Protein AF-A0A9P8VGJ4-F1 (afdb_monomer_lite)

Radius of gyration: 30.74 Å; chains: 1; bounding box: 70×86×89 Å

Organism: NCBI:txid936078

Secondary structure (DSSP, 8-state):
-B---B-S---GGGGTTT-TT-EEEEEETTEEEEEES---TTT-GGGS-TT--SSTT-BBSSB---TTEEEEEEEEEEETTEEEEEEEEEE-SSS--BPPPTTTHHHHHH-TTHHHHEEEEEESS-EEEEEEEE-SS-EEEEEEEE-SEEEEEE-EEEEEETT--------------------------------GGGTTSSTTHHHHHHHHHHHHHHHHHHHHT---------------------------PPPPPPP------SS-SSSS----THHHHTT------------S-TT-----HHHHHHHHHHHHHHHHHHHHHHHHHHHHSB----SEEEEETTEEEEE-PPP-TTS-TT----BSPPTTS-S-HHHHHHHHHTT-HHHHHHHHHHHHHHHHTTSSEEEEEEEEE-SS-SSEEEETTB-THHHHTTS--EEEEEEEETTTTEEEEE-TTGGGGT---SEEEHHHHHHHHT-EEEEEEE--S-S-HHHHHHHHT-S-HHHHHHHHT-HHHHHHHHHHHHHHHHHHHHHHH-TT-SGGGG-S-HHHHHHHHHHHHHHHHHHHHT------S--

pLDDT: mean 74.5, std 22.09, range [25.28, 98.44]

Foldseek 3Di:
DAQEAAPDAAALVVPCQQPQQEWEWEQDPNDTAIAHRHDDCVVCVSSDPPSDDLAPQYAHVQHDYHPQWDFLDWDWDQDPNFTKIKTWTDGDDHFNWHFQDLPCPVVCVVVVCSRRQRIKDWDPAKAWGFYFYDDDPDTDTDTDIDHGGMHGHHIHMHMDGPPPPPDDDDDDDDDDDDDDDDDDDDDDDDDDDDDPVVVPPPPPVPVVVVVVVVVVVVVVVVVVVPDDDDDDDDDDDDDDDDDDDDDDDDDDDDDDDDDDDDDDDPPPDPAPDPPPVVVPLSSPDDPPRDDDDDDDDPDDDDPDPVVVSLLVLLVVLLLLLLLLLLLLLLQFWPQAAFDEWDQDPLAIETEHPDDDVVQDPRRDPTGGDDPPHDPGPLNSLLNSLALCQLVSCLLCVLLSCQQCPPVQKFKKKWFWDQQAFSGQYDYPPHRCVVVCVVDSRHIWMKIARPPPRFIKTAGSSSSNRPPPPRMDGPVCSCVVRVIDTDDIGRDPDPSCCVLVCLLVVVPDVVSVCSQVVDVVSVVVSVVSSVLSVLSSVCSVPDPPSHNCLSDDPPVVNVVSSVVVSVSSSVSSNPDDPPPPPDD

Structure (mmCIF, N/CA/C/O backbone):
data_AF-A0A9P8VGJ4-F1
#
_entry.id   AF-A0A9P8VGJ4-F1
#
loop_
_atom_site.group_PDB
_atom_site.id
_atom_site.type_symbol
_atom_site.label_atom_id
_atom_site.label_alt_id
_atom_site.label_comp_id
_atom_site.label_asym_id
_atom_site.label_entity_id
_atom_site.label_seq_id
_atom_site.pdbx_PDB_ins_code
_atom_site.Cartn_x
_atom_site.Cartn_y
_atom_site.Cartn_z
_atom_site.occupancy
_atom_site.B_iso_or_equiv
_atom_site.auth_seq_id
_atom_site.auth_comp_id
_atom_site.auth_asym_id
_atom_site.auth_atom_id
_atom_site.pdbx_PDB_model_num
ATOM 1 N N . MET A 1 1 ? -6.301 8.580 18.035 1.00 77.12 1 MET A N 1
ATOM 2 C CA . MET A 1 1 ? -4.851 8.852 17.951 1.00 77.12 1 MET A CA 1
ATOM 3 C C . MET A 1 1 ? -4.559 10.246 18.474 1.00 77.12 1 MET A C 1
ATOM 5 O O . MET A 1 1 ? -5.288 11.165 18.109 1.00 77.12 1 MET A O 1
ATOM 9 N N . SER A 1 2 ? -3.507 10.415 19.277 1.00 88.38 2 SER A N 1
ATOM 10 C CA . SER A 1 2 ? -3.026 11.753 19.648 1.00 88.38 2 SER A CA 1
ATOM 11 C C . SER A 1 2 ? -2.355 12.438 18.450 1.00 88.38 2 SER A C 1
ATOM 13 O O . SER A 1 2 ? -1.541 11.825 17.761 1.00 88.38 2 SER A O 1
ATOM 15 N N . LEU A 1 3 ? -2.702 13.701 18.201 1.00 89.38 3 LEU A N 1
ATOM 16 C CA . LEU A 1 3 ? -2.140 14.562 17.151 1.00 89.38 3 LEU A CA 1
ATOM 17 C C . LEU A 1 3 ? -1.051 15.509 17.682 1.00 89.38 3 LEU A C 1
ATOM 19 O O . LEU A 1 3 ? -0.547 16.354 16.944 1.00 89.38 3 LEU A O 1
ATOM 23 N N . GLY A 1 4 ? -0.690 15.370 18.960 1.00 92.19 4 GLY A N 1
ATOM 24 C CA . GLY A 1 4 ? 0.164 16.304 19.687 1.00 92.19 4 GLY A CA 1
ATOM 25 C C . GLY A 1 4 ? -0.647 17.257 20.561 1.00 92.19 4 GLY A C 1
ATOM 26 O O . GLY A 1 4 ? -1.812 17.005 20.873 1.00 92.19 4 GLY A O 1
ATOM 27 N N . THR A 1 5 ? -0.018 18.351 20.979 1.00 92.94 5 THR A N 1
ATOM 28 C CA . THR A 1 5 ? -0.620 19.325 21.893 1.00 92.94 5 THR A CA 1
ATOM 29 C C . THR A 1 5 ? -1.324 20.450 21.133 1.00 92.94 5 THR A C 1
ATOM 31 O O . THR A 1 5 ? -0.900 20.853 20.050 1.00 92.94 5 THR A O 1
ATOM 34 N N . LEU A 1 6 ? -2.405 20.973 21.713 1.00 92.12 6 LEU A N 1
ATOM 35 C CA . LEU A 1 6 ? -3.107 22.171 21.241 1.00 92.12 6 LEU A CA 1
ATOM 36 C C . LEU A 1 6 ? -3.380 23.089 22.432 1.00 92.12 6 LEU A C 1
ATOM 38 O O . LEU A 1 6 ? -4.518 23.336 22.817 1.00 92.12 6 LEU A O 1
ATOM 42 N N . THR A 1 7 ? -2.306 23.521 23.083 1.00 86.19 7 THR A N 1
ATOM 43 C CA . THR A 1 7 ? -2.366 24.305 24.325 1.00 86.19 7 THR A CA 1
ATOM 44 C C . THR A 1 7 ? -2.587 25.796 24.091 1.00 86.19 7 THR A C 1
ATOM 46 O O . THR A 1 7 ? -2.884 26.524 25.032 1.00 86.19 7 THR A O 1
ATOM 49 N N . THR A 1 8 ? -2.468 26.263 22.847 1.00 84.31 8 THR A N 1
ATOM 50 C CA . THR A 1 8 ? -2.859 27.611 22.435 1.00 84.31 8 THR A CA 1
ATOM 51 C C . THR A 1 8 ? -4.118 27.536 21.584 1.00 84.31 8 THR A C 1
ATOM 53 O O . THR A 1 8 ? -4.255 26.654 20.733 1.00 84.31 8 THR A O 1
ATOM 56 N N . ALA A 1 9 ? -5.048 28.466 21.810 1.00 77.12 9 ALA A N 1
ATOM 57 C CA . ALA A 1 9 ? -6.259 28.560 21.011 1.00 77.12 9 ALA A CA 1
ATOM 58 C C . ALA A 1 9 ? -5.876 28.908 19.566 1.00 77.12 9 ALA A C 1
ATOM 60 O O . ALA A 1 9 ? -5.527 30.044 19.245 1.00 77.12 9 ALA A O 1
ATOM 61 N N . PHE A 1 10 ? -5.903 27.902 18.695 1.00 86.06 10 PHE A N 1
ATOM 62 C CA . PHE A 1 10 ? -5.804 28.101 17.257 1.00 86.06 10 PHE A CA 1
ATOM 63 C C . PHE A 1 10 ? -6.922 29.056 16.806 1.00 86.06 10 PHE A C 1
ATOM 65 O O . PHE A 1 10 ? -8.060 28.925 17.255 1.00 86.06 10 PHE A O 1
ATOM 72 N N . ALA A 1 11 ? -6.603 30.022 15.943 1.00 85.81 11 ALA A N 1
ATOM 73 C CA . ALA A 1 11 ? -7.531 31.065 15.509 1.00 85.81 11 ALA A CA 1
ATOM 74 C C . ALA A 1 11 ? -7.832 30.937 14.002 1.00 85.81 11 ALA A C 1
ATOM 76 O O . ALA A 1 11 ? -7.179 31.592 13.187 1.00 85.81 11 ALA A O 1
ATOM 77 N N . PRO A 1 12 ? -8.817 30.109 13.606 1.00 73.75 12 PRO A N 1
ATOM 78 C CA . PRO A 1 12 ? -9.177 29.898 12.197 1.00 73.75 12 PRO A CA 1
ATOM 79 C C . PRO A 1 12 ? -9.822 31.125 11.529 1.00 73.75 12 PRO A C 1
ATOM 81 O O . PRO A 1 12 ? -9.998 31.164 10.316 1.00 73.75 12 PRO A O 1
ATOM 84 N N . GLU A 1 13 ? -10.216 32.136 12.299 1.00 61.75 13 GLU A N 1
ATOM 85 C CA . GLU A 1 13 ? -10.909 33.319 11.774 1.00 61.75 13 GLU A CA 1
ATOM 86 C C . GLU A 1 13 ? -10.012 34.251 10.968 1.00 61.75 13 GLU A C 1
ATOM 88 O O . GLU A 1 13 ? -10.495 34.928 10.062 1.00 61.75 13 GLU A O 1
ATOM 93 N N . ALA A 1 14 ? -8.703 34.249 11.240 1.00 59.53 14 ALA A N 1
ATOM 94 C CA . ALA A 1 14 ? -7.743 35.072 10.509 1.00 59.53 14 ALA A CA 1
ATOM 95 C C . ALA A 1 14 ? -7.682 34.731 9.002 1.00 59.53 14 ALA A C 1
ATOM 97 O O . ALA A 1 14 ? -7.072 35.464 8.228 1.00 59.53 14 ALA A O 1
ATOM 98 N N . THR A 1 15 ? -8.309 33.627 8.579 1.00 61.34 15 THR A N 1
ATOM 99 C CA . THR A 1 15 ? -8.162 33.019 7.252 1.00 61.34 15 THR A CA 1
ATOM 100 C C . THR A 1 15 ? -9.488 32.778 6.513 1.00 61.34 15 THR A C 1
ATOM 102 O O . THR A 1 15 ? -9.504 32.034 5.533 1.00 61.34 15 THR A O 1
ATOM 105 N N . SER A 1 16 ? -10.604 33.421 6.901 1.00 76.38 16 SER A N 1
ATOM 106 C CA . SER A 1 16 ? -11.954 33.247 6.292 1.00 76.38 16 SER A CA 1
ATOM 107 C C . SER A 1 16 ? -12.520 31.816 6.363 1.00 76.38 16 SER A C 1
ATOM 109 O O . SER A 1 16 ? -13.435 31.451 5.631 1.00 76.38 16 SER A O 1
ATOM 111 N N . CYS A 1 17 ? -11.974 30.975 7.242 1.00 78.94 17 CYS A N 1
ATOM 112 C CA . CYS A 1 17 ? -12.265 29.541 7.258 1.00 78.94 17 CYS A CA 1
ATOM 113 C C . CYS A 1 17 ? -13.645 29.168 7.802 1.00 78.94 17 CYS A C 1
ATOM 115 O O . CYS A 1 17 ? -14.151 28.095 7.482 1.00 78.94 17 CYS A O 1
ATOM 117 N N . LEU A 1 18 ? -14.247 30.044 8.607 1.00 80.00 18 LEU A N 1
ATOM 118 C CA . LEU A 1 18 ? -15.543 29.833 9.255 1.00 80.00 18 LEU A CA 1
ATOM 119 C C . LEU A 1 18 ? -16.628 30.774 8.717 1.00 80.00 18 LEU A C 1
ATOM 121 O O . LEU A 1 18 ? -17.548 31.129 9.449 1.00 80.00 18 LEU A O 1
ATOM 125 N N . ASP A 1 19 ? -16.507 31.211 7.464 1.00 80.06 19 ASP A N 1
ATOM 126 C CA . ASP A 1 19 ? -17.499 32.088 6.844 1.00 80.06 19 ASP A CA 1
ATOM 127 C C . ASP A 1 19 ? -18.892 31.403 6.827 1.00 80.06 19 ASP A C 1
ATOM 129 O O . ASP A 1 19 ? -19.020 30.286 6.305 1.00 80.06 19 ASP A O 1
ATOM 133 N N . PRO A 1 20 ? -19.935 32.034 7.406 1.00 72.44 20 PRO A N 1
ATOM 134 C CA . PRO A 1 20 ? -21.272 31.449 7.529 1.00 72.44 20 PRO A CA 1
ATOM 135 C C . PRO A 1 20 ? -21.943 31.167 6.193 1.00 72.44 20 PRO A C 1
ATOM 137 O O . PRO A 1 20 ? -22.776 30.260 6.108 1.00 72.44 20 PRO A O 1
ATOM 140 N N . ASP A 1 21 ? -21.603 31.952 5.176 1.00 73.50 21 ASP A N 1
ATOM 141 C CA . ASP A 1 21 ? -22.211 31.894 3.855 1.00 73.50 21 ASP A CA 1
ATOM 142 C C . ASP A 1 21 ? -21.450 30.943 2.927 1.00 73.50 21 ASP A C 1
ATOM 144 O O . ASP A 1 21 ? -21.894 30.659 1.814 1.00 73.50 21 ASP A O 1
ATOM 148 N N . THR A 1 22 ? -20.337 30.377 3.402 1.00 75.75 22 THR A N 1
ATOM 149 C CA . THR A 1 22 ? -19.562 29.384 2.666 1.00 75.75 22 THR A CA 1
ATOM 150 C C . THR A 1 22 ? -20.037 27.971 2.997 1.00 75.75 22 THR A C 1
ATOM 152 O O . THR A 1 22 ? -19.621 27.337 3.971 1.00 75.75 22 THR A O 1
ATOM 155 N N . PHE A 1 23 ? -20.894 27.452 2.122 1.00 78.31 23 PHE A N 1
ATOM 156 C CA . PHE A 1 23 ? -21.298 26.051 2.105 1.00 78.31 23 PHE A CA 1
ATOM 157 C C . PHE A 1 23 ? -20.533 25.287 1.031 1.00 78.31 23 PHE A C 1
ATOM 159 O O . PHE A 1 23 ? -20.307 25.792 -0.067 1.00 78.31 23 PHE A O 1
ATOM 166 N N . TRP A 1 24 ? -20.188 24.046 1.331 1.00 78.25 24 TRP A N 1
ATOM 167 C CA . TRP A 1 24 ? -19.571 23.106 0.413 1.00 78.25 24 TRP A CA 1
ATOM 168 C C . TRP A 1 24 ? -20.521 21.963 0.129 1.00 78.25 24 TRP A C 1
ATOM 170 O O . TRP A 1 24 ? -21.126 21.407 1.044 1.00 78.25 24 TRP A O 1
ATOM 180 N N . MET A 1 25 ? -20.627 21.613 -1.147 1.00 79.69 25 MET A N 1
ATOM 181 C CA . MET A 1 25 ? -21.355 20.434 -1.583 1.00 79.69 25 MET A CA 1
ATOM 182 C C . MET A 1 25 ? -20.358 19.422 -2.135 1.00 79.69 25 MET A C 1
ATOM 184 O O . MET A 1 25 ? -19.725 19.675 -3.158 1.00 79.69 25 MET A O 1
ATOM 188 N N . GLU A 1 26 ? -20.190 18.294 -1.450 1.00 74.69 26 GLU A N 1
ATOM 189 C CA . GLU A 1 26 ? -19.377 17.177 -1.936 1.00 74.69 26 GLU A CA 1
ATOM 190 C C . GLU A 1 26 ? -20.304 16.078 -2.459 1.00 74.69 26 GLU A C 1
ATOM 192 O O . GLU A 1 26 ? -21.164 15.584 -1.731 1.00 74.69 26 GLU A O 1
ATOM 197 N N . GLU A 1 27 ? -20.133 15.692 -3.721 1.00 71.31 27 GLU A N 1
ATOM 198 C CA . GLU A 1 27 ? -20.848 14.562 -4.313 1.00 71.31 27 GLU A CA 1
ATOM 199 C C . GLU A 1 27 ? -19.987 13.304 -4.170 1.00 71.31 27 GLU A C 1
ATOM 201 O O . GLU A 1 27 ? -18.888 13.225 -4.727 1.00 71.31 27 GLU A O 1
ATOM 206 N N . ARG A 1 28 ? -20.461 12.308 -3.410 1.00 62.53 28 ARG A N 1
ATOM 207 C CA . ARG A 1 28 ? -19.720 11.053 -3.215 1.00 62.53 28 ARG A CA 1
ATOM 208 C C . ARG A 1 28 ? -20.642 9.856 -3.383 1.00 62.53 28 ARG A C 1
ATOM 210 O O . ARG A 1 28 ? -21.468 9.585 -2.523 1.00 62.53 28 ARG A O 1
ATOM 217 N N . GLY A 1 29 ? -20.471 9.126 -4.485 1.00 53.81 29 GLY A N 1
ATOM 218 C CA . GLY A 1 29 ? -21.238 7.903 -4.748 1.00 53.81 29 GLY A CA 1
ATOM 219 C C . GLY A 1 29 ? -22.729 8.133 -5.024 1.00 53.81 29 GLY A C 1
ATOM 220 O O . GLY A 1 29 ? -23.513 7.217 -4.820 1.00 53.81 29 GLY A O 1
ATOM 221 N N . GLY A 1 30 ? -23.113 9.331 -5.479 1.00 61.72 30 GLY A N 1
ATOM 222 C CA . GLY A 1 30 ? -24.509 9.707 -5.737 1.00 61.72 30 GLY A CA 1
ATOM 223 C C . GLY A 1 30 ? -25.213 10.411 -4.572 1.00 61.72 30 GLY A C 1
ATOM 224 O O . GLY A 1 30 ? -26.321 10.899 -4.767 1.00 61.72 30 GLY A O 1
ATOM 225 N N . ASP A 1 31 ? -24.566 10.523 -3.405 1.00 65.62 31 ASP A N 1
ATOM 226 C CA . ASP A 1 31 ? -25.074 11.296 -2.268 1.00 65.62 31 ASP A CA 1
ATOM 227 C C . ASP A 1 31 ? -24.453 12.700 -2.230 1.00 65.62 31 ASP A C 1
ATOM 229 O O . ASP A 1 31 ? -23.227 12.860 -2.303 1.00 65.62 31 ASP A O 1
ATOM 233 N N . GLU A 1 32 ? -25.302 13.718 -2.072 1.00 71.00 32 GLU A N 1
ATOM 234 C CA . GLU A 1 32 ? -24.898 15.113 -1.878 1.00 71.00 32 GLU A CA 1
ATOM 235 C C . GLU A 1 32 ? -24.660 15.408 -0.393 1.00 71.00 32 GLU A C 1
ATOM 237 O O . GLU A 1 32 ? -25.539 15.235 0.455 1.00 71.00 32 GLU A O 1
ATOM 242 N N . ARG A 1 33 ? -23.461 15.896 -0.066 1.00 75.69 33 ARG A N 1
ATOM 243 C CA . ARG A 1 33 ? -23.060 16.235 1.303 1.00 75.69 33 ARG A CA 1
ATOM 244 C C . ARG A 1 33 ? -22.955 17.736 1.448 1.00 75.69 33 ARG A C 1
ATOM 246 O O . ARG A 1 33 ? -22.095 18.346 0.823 1.00 75.69 33 ARG A O 1
ATOM 253 N N . ASN A 1 34 ? -23.774 18.310 2.321 1.00 80.12 34 ASN A N 1
ATOM 254 C CA . ASN A 1 34 ? -23.667 19.718 2.678 1.00 80.12 34 ASN A CA 1
ATOM 255 C C . ASN A 1 34 ? -22.744 19.864 3.892 1.00 80.12 34 ASN A C 1
ATOM 257 O O . ASN A 1 34 ? -23.043 19.364 4.980 1.00 80.12 34 ASN A O 1
ATOM 261 N N . ILE A 1 35 ? -21.616 20.532 3.687 1.00 79.69 35 ILE A N 1
ATOM 262 C CA . ILE A 1 35 ? -20.615 20.838 4.708 1.00 79.69 35 ILE A CA 1
ATOM 263 C C . ILE A 1 35 ? -20.580 22.354 4.870 1.00 79.69 35 ILE A C 1
ATOM 265 O O . ILE A 1 35 ? -20.574 23.081 3.881 1.00 79.69 35 ILE A O 1
ATOM 269 N N . GLN A 1 36 ? -20.560 22.849 6.099 1.00 72.56 36 GLN A N 1
ATOM 270 C CA . GLN A 1 36 ? -20.462 24.278 6.372 1.00 72.56 36 GLN A CA 1
ATOM 271 C C . GLN A 1 36 ? -19.241 24.585 7.238 1.00 72.56 36 GLN A C 1
ATOM 273 O O . GLN A 1 36 ? -18.869 23.798 8.106 1.00 72.56 36 GLN A O 1
ATOM 278 N N . GLY A 1 37 ? -18.632 25.752 7.007 1.00 60.78 37 GLY A N 1
ATOM 279 C CA . GLY A 1 37 ? -17.589 26.280 7.889 1.00 60.78 37 GLY A CA 1
ATOM 280 C C . GLY A 1 37 ? -16.257 25.540 7.789 1.00 60.78 37 GLY A C 1
ATOM 281 O O . GLY A 1 37 ? -15.532 25.422 8.769 1.00 60.78 37 GLY A O 1
ATOM 282 N N . GLY A 1 38 ? -15.930 25.019 6.613 1.00 56.47 38 GLY A N 1
ATOM 283 C CA . GLY A 1 38 ? -14.609 24.475 6.352 1.00 56.47 38 GLY A CA 1
ATOM 284 C C . GLY A 1 38 ? -14.543 23.929 4.944 1.00 56.47 38 GLY A C 1
ATOM 285 O O . GLY A 1 38 ? -15.320 23.048 4.579 1.00 56.47 38 GLY A O 1
ATOM 286 N N . LEU A 1 39 ? -13.608 24.438 4.143 1.00 60.50 39 LEU A N 1
ATOM 287 C CA . LEU A 1 39 ? -13.216 23.723 2.934 1.00 60.50 39 LEU A CA 1
ATOM 288 C C . LEU A 1 39 ? -12.802 22.294 3.318 1.00 60.50 39 LEU A C 1
ATOM 290 O O . LEU A 1 39 ? -12.302 22.101 4.439 1.00 60.50 39 LEU A O 1
ATOM 294 N N . PRO A 1 40 ? -12.936 21.306 2.410 1.00 63.50 40 PRO A N 1
ATOM 295 C CA . PRO A 1 40 ? -12.327 20.001 2.627 1.00 63.50 40 PRO A CA 1
ATOM 296 C C . PRO A 1 40 ? -10.885 20.222 3.087 1.00 63.50 40 PRO A C 1
ATOM 298 O O . PRO A 1 40 ? -10.174 20.996 2.448 1.00 63.50 40 PRO A O 1
ATOM 301 N N . PHE A 1 41 ? -10.455 19.591 4.187 1.00 61.34 41 PHE A N 1
ATOM 302 C CA . PHE A 1 41 ? -9.112 19.781 4.768 1.00 61.34 41 PHE A CA 1
ATOM 303 C C . PHE A 1 41 ? -7.990 19.791 3.711 1.00 61.34 41 PHE A C 1
ATOM 305 O O . PHE A 1 41 ? -7.028 20.547 3.806 1.00 61.34 41 PHE A O 1
ATOM 312 N N . LEU A 1 42 ? -8.154 18.990 2.656 1.00 61.06 42 LEU A N 1
ATOM 313 C CA . LEU A 1 42 ? -7.232 18.890 1.526 1.00 61.06 42 LEU A CA 1
ATOM 314 C C . LEU A 1 42 ? -7.066 20.179 0.699 1.00 61.06 42 LEU A C 1
ATOM 316 O O . LEU A 1 42 ? -6.066 20.299 -0.002 1.00 61.06 42 LEU A O 1
ATOM 320 N N . GLN A 1 43 ? -8.027 21.102 0.735 1.00 67.50 43 GLN A N 1
ATOM 321 C CA . GLN A 1 43 ? -8.037 22.332 -0.061 1.00 67.50 43 GLN A CA 1
ATOM 322 C C . GLN A 1 43 ? -7.553 23.564 0.713 1.00 67.50 43 GLN A C 1
ATOM 324 O O . GLN A 1 43 ? -6.941 24.433 0.098 1.00 67.50 43 GLN A O 1
ATOM 329 N N . ARG A 1 44 ? -7.804 23.642 2.029 1.00 74.44 44 ARG A N 1
ATOM 330 C CA . ARG A 1 44 ? -7.264 24.692 2.917 1.00 74.44 44 ARG A CA 1
ATOM 331 C C . ARG A 1 44 ? -6.835 24.120 4.270 1.00 74.44 44 ARG A C 1
ATOM 333 O O . ARG A 1 44 ? -7.559 24.263 5.260 1.00 74.44 44 ARG A O 1
ATOM 340 N N . PRO A 1 45 ? -5.684 23.433 4.339 1.00 76.31 45 PRO A N 1
ATOM 341 C CA . PRO A 1 45 ? -5.173 22.889 5.596 1.00 76.31 45 PRO A CA 1
ATOM 342 C C . PRO A 1 45 ? -4.895 23.976 6.648 1.00 76.31 45 PRO A C 1
ATOM 344 O O . PRO A 1 45 ? -4.935 23.684 7.838 1.00 76.31 45 PRO A O 1
ATOM 347 N N . GLU A 1 46 ? -4.673 25.226 6.235 1.00 83.25 46 GLU A N 1
ATOM 348 C CA . GLU A 1 46 ? -4.499 26.395 7.104 1.00 83.25 46 GLU A CA 1
ATOM 349 C C . GLU A 1 46 ? -5.739 26.751 7.938 1.00 83.25 46 GLU A C 1
ATOM 351 O O . GLU A 1 46 ? -5.634 27.525 8.886 1.00 83.25 46 GLU A O 1
ATOM 356 N N . CYS A 1 47 ? -6.905 26.184 7.613 1.00 85.56 47 CYS A N 1
ATOM 357 C CA . CYS A 1 47 ? -8.136 26.336 8.388 1.00 85.56 47 CYS A CA 1
ATOM 358 C C . CYS A 1 47 ? -8.200 25.458 9.636 1.00 85.56 47 CYS A C 1
ATOM 360 O O . CYS A 1 47 ? -9.151 25.564 10.410 1.00 85.56 47 CYS A O 1
ATOM 362 N N . TYR A 1 48 ? -7.210 24.590 9.830 1.00 88.81 48 TYR A N 1
ATOM 363 C CA . TYR A 1 48 ? -7.198 23.605 10.896 1.00 88.81 48 TYR A CA 1
ATOM 364 C C . TYR A 1 48 ? -5.874 23.661 11.661 1.00 88.81 48 TYR A C 1
ATOM 366 O O . TYR A 1 48 ? -4.850 24.069 11.101 1.00 88.81 48 TYR A O 1
ATOM 374 N N . PRO A 1 49 ? -5.853 23.233 12.936 1.00 91.00 49 PRO A N 1
ATOM 375 C CA . PRO A 1 49 ? -4.605 23.140 13.670 1.00 91.00 49 PRO A CA 1
ATOM 376 C C . PRO A 1 49 ? -3.612 22.208 12.960 1.00 91.00 49 PRO A C 1
ATOM 378 O O . PRO A 1 49 ? -3.982 21.282 12.231 1.00 91.00 49 PRO A O 1
ATOM 381 N N . LYS A 1 50 ? -2.314 22.442 13.171 1.00 88.06 50 LYS A N 1
ATOM 382 C CA . LYS A 1 50 ? -1.259 21.636 12.543 1.00 88.06 50 LYS A CA 1
ATOM 383 C C . LYS A 1 50 ? -1.466 20.148 12.859 1.00 88.06 50 LYS A C 1
ATOM 385 O O . LYS A 1 50 ? -1.747 19.779 13.996 1.00 88.06 50 LYS A O 1
ATOM 390 N N . GLY A 1 51 ? -1.325 19.296 11.843 1.00 85.00 51 GLY A N 1
ATOM 391 C CA . GLY A 1 51 ? -1.486 17.847 11.991 1.00 85.00 51 GLY A CA 1
ATOM 392 C C . GLY A 1 51 ? -2.937 17.368 12.083 1.00 85.00 51 GLY A C 1
ATOM 393 O O . GLY A 1 51 ? -3.143 16.195 12.375 1.00 85.00 51 GLY A O 1
ATOM 394 N N . PHE A 1 52 ? -3.923 18.237 11.833 1.00 88.44 52 PHE A N 1
ATOM 395 C CA . PHE A 1 52 ? -5.333 17.857 11.839 1.00 88.44 52 PHE A CA 1
ATOM 396 C C . PHE A 1 52 ? -5.606 16.683 10.891 1.00 88.44 52 PHE A C 1
ATOM 398 O O . PHE A 1 52 ? -5.137 16.655 9.752 1.00 88.44 52 PHE A O 1
ATOM 405 N N . ILE A 1 53 ? -6.388 15.716 11.371 1.00 80.62 53 ILE A N 1
ATOM 406 C CA . ILE A 1 53 ? -6.864 14.575 10.591 1.00 80.62 53 ILE A CA 1
ATOM 407 C C . ILE A 1 53 ? -8.392 14.565 10.718 1.00 80.62 53 ILE A C 1
ATOM 409 O O . ILE A 1 53 ? -8.874 14.448 11.846 1.00 80.62 53 ILE A O 1
ATOM 413 N N . PRO A 1 54 ? -9.157 14.660 9.611 1.00 76.00 54 PRO A N 1
ATOM 414 C CA . PRO A 1 54 ? -10.621 14.740 9.623 1.00 76.00 54 PRO A CA 1
ATOM 415 C C . PRO A 1 54 ? -11.262 13.370 9.913 1.00 76.00 54 PRO A C 1
ATOM 417 O O . PRO A 1 54 ? -11.939 12.779 9.072 1.00 76.00 54 PRO A O 1
ATOM 420 N N . VAL A 1 55 ? -10.987 12.832 11.100 1.00 68.38 55 VAL A N 1
ATOM 421 C CA . VAL A 1 55 ? -11.545 11.585 11.628 1.00 68.38 55 VAL A CA 1
ATOM 422 C C . VAL A 1 55 ? -11.947 11.798 13.084 1.00 68.38 55 VAL A C 1
ATOM 424 O O . VAL A 1 55 ? -11.215 12.410 13.861 1.00 68.38 55 VAL A O 1
ATOM 427 N N . SER A 1 56 ? -13.096 11.253 13.477 1.00 65.75 56 SER A N 1
ATOM 428 C CA . SER A 1 56 ? -13.680 11.438 14.816 1.00 65.75 56 SER A CA 1
ATOM 429 C C . SER A 1 56 ? -12.860 10.831 15.963 1.00 65.75 56 SER A C 1
ATOM 431 O O . SER A 1 56 ? -13.140 11.107 17.124 1.00 65.75 56 SER A O 1
ATOM 433 N N . THR A 1 57 ? -11.836 10.028 15.668 1.00 77.31 57 THR A N 1
ATOM 434 C CA . THR A 1 57 ? -11.013 9.336 16.674 1.00 77.31 57 THR A CA 1
ATOM 435 C C . THR A 1 57 ? -9.652 9.987 16.930 1.00 77.31 57 THR A C 1
ATOM 437 O O . THR A 1 57 ? -8.916 9.544 17.819 1.00 77.31 57 THR A O 1
ATOM 440 N N . SER A 1 58 ? -9.278 11.020 16.172 1.00 84.69 58 SER A N 1
ATOM 441 C CA . SER A 1 58 ? -8.033 11.767 16.382 1.00 84.69 58 SER A CA 1
ATOM 442 C C . SER A 1 58 ? -8.269 12.965 17.295 1.00 84.69 58 SER A C 1
ATOM 444 O O . SER A 1 58 ? -9.293 13.629 17.156 1.00 84.69 58 SER A O 1
ATOM 446 N N . TYR A 1 59 ? -7.347 13.237 18.221 1.00 92.94 59 TYR A N 1
ATOM 447 C CA . TYR A 1 59 ? -7.492 14.286 19.235 1.00 92.94 59 TYR A CA 1
ATOM 448 C C . TYR A 1 59 ? -6.164 14.971 19.558 1.00 92.94 59 TYR A C 1
ATOM 450 O O . TYR A 1 59 ? -5.102 14.371 19.422 1.00 92.94 59 TYR A O 1
ATOM 458 N N . TYR A 1 60 ? -6.223 16.207 20.042 1.00 94.56 60 TYR A N 1
ATOM 459 C CA . TYR A 1 60 ? -5.076 16.891 20.641 1.00 94.56 60 TYR A CA 1
ATOM 460 C C . TYR A 1 60 ? -5.063 16.681 22.156 1.00 94.56 60 TYR A C 1
ATOM 462 O O . TYR A 1 60 ? -6.113 16.774 22.788 1.00 94.56 60 TYR A O 1
ATOM 470 N N . SER A 1 61 ? -3.903 16.392 22.745 1.00 92.62 61 SER A N 1
ATOM 471 C CA . SER A 1 61 ? -3.761 16.169 24.190 1.00 92.62 61 SER A CA 1
ATOM 472 C C . SER A 1 61 ? -2.388 16.624 24.709 1.00 92.62 61 SER A C 1
ATOM 474 O O . SER A 1 61 ? -1.376 16.148 24.190 1.00 92.62 61 SER A O 1
ATOM 476 N N . PRO A 1 62 ? -2.334 17.489 25.740 1.00 92.50 62 PRO A N 1
ATOM 477 C CA . PRO A 1 62 ? -3.443 18.332 26.186 1.00 92.50 62 PRO A CA 1
ATOM 478 C C . PRO A 1 62 ? -3.899 19.274 25.062 1.00 92.50 62 PRO A C 1
ATOM 480 O O . PRO A 1 62 ? -3.093 19.713 24.233 1.00 92.50 62 PRO A O 1
ATOM 483 N N . GLY A 1 63 ? -5.194 19.576 25.014 1.00 92.69 63 GLY A N 1
ATOM 484 C CA . GLY A 1 63 ? -5.771 20.447 23.997 1.00 92.69 63 GLY A CA 1
ATOM 485 C C . GLY A 1 63 ? -6.894 21.336 24.526 1.00 92.69 63 GLY A C 1
ATOM 486 O O . GLY A 1 63 ? -7.655 20.940 25.405 1.00 92.69 63 GLY A O 1
ATOM 487 N N . ILE A 1 64 ? -7.004 22.529 23.947 1.00 93.56 64 ILE A N 1
ATOM 488 C CA . ILE A 1 64 ? -8.071 23.506 24.183 1.00 93.56 64 ILE A CA 1
ATOM 489 C C . ILE A 1 64 ? -8.801 23.735 22.855 1.00 93.56 64 ILE A C 1
ATOM 491 O O . ILE A 1 64 ? -8.181 23.698 21.788 1.00 93.56 64 ILE A O 1
ATOM 495 N N . CYS A 1 65 ? -10.119 23.954 22.903 1.00 94.12 65 CYS A N 1
ATOM 496 C CA . CYS A 1 65 ? -10.873 24.302 21.701 1.00 94.12 65 CYS A CA 1
ATOM 497 C C . CYS A 1 65 ? -10.303 25.578 21.043 1.00 94.12 65 CYS A C 1
ATOM 499 O O . CYS A 1 65 ? -9.937 26.521 21.747 1.00 94.12 65 CYS A O 1
ATOM 501 N N . PRO A 1 66 ? -10.224 25.630 19.702 1.00 93.06 66 PRO A N 1
ATOM 502 C CA . PRO A 1 66 ? -9.887 26.852 18.967 1.00 93.06 66 PRO A CA 1
ATOM 503 C C . PRO A 1 66 ? -10.780 28.042 19.351 1.00 93.06 66 PRO A C 1
ATOM 505 O O . PRO A 1 66 ? -11.921 27.849 19.753 1.00 93.06 66 PRO A O 1
ATOM 508 N N . SER A 1 67 ? -10.311 29.276 19.143 1.00 89.81 67 SER A N 1
ATOM 509 C CA . SER A 1 67 ? -10.988 30.507 19.605 1.00 89.81 67 SER A CA 1
ATOM 510 C C . SER A 1 67 ? -12.359 30.794 18.970 1.00 89.81 67 SER A C 1
ATOM 512 O O . SER A 1 67 ? -13.040 31.719 19.389 1.00 89.81 67 SER A O 1
ATOM 514 N N . ALA A 1 68 ? -12.735 30.030 17.947 1.00 88.31 68 ALA A N 1
ATOM 515 C CA . ALA A 1 68 ? -13.985 30.146 17.190 1.00 88.31 68 ALA A CA 1
ATOM 516 C C . ALA A 1 68 ? -14.810 28.850 17.238 1.00 88.31 68 ALA A C 1
ATOM 518 O O . ALA A 1 68 ? -15.598 28.537 16.340 1.00 88.31 68 ALA A O 1
ATOM 519 N N . TYR A 1 69 ? -14.481 28.011 18.217 1.00 91.94 69 TYR A N 1
ATOM 520 C CA . TYR A 1 69 ? -15.078 26.717 18.436 1.00 91.94 69 TYR A CA 1
ATOM 521 C C . TYR A 1 69 ? -15.514 26.633 19.896 1.00 91.94 69 TYR A C 1
ATOM 523 O O . TYR A 1 69 ? -14.755 26.954 20.808 1.00 91.94 69 TYR A O 1
ATOM 531 N N . THR A 1 70 ? -16.711 26.113 20.122 1.00 93.19 70 THR A N 1
ATOM 532 C CA . THR A 1 70 ? -17.215 25.791 21.458 1.00 93.19 70 THR A CA 1
ATOM 533 C C . THR A 1 70 ? -17.267 24.288 21.652 1.00 93.19 70 THR A C 1
ATOM 535 O O . THR A 1 70 ? -17.343 23.510 20.700 1.00 93.19 70 THR A O 1
ATOM 538 N N . VAL A 1 71 ? -17.214 23.863 22.912 1.00 94.38 71 VAL A N 1
ATOM 539 C CA . VAL A 1 71 ? -17.435 22.463 23.277 1.00 94.38 71 VAL A CA 1
ATOM 540 C C . VAL A 1 71 ? -18.890 22.113 22.960 1.00 94.38 71 VAL A C 1
ATOM 542 O O . VAL A 1 71 ? -19.798 22.545 23.666 1.00 94.38 71 VAL A O 1
ATOM 545 N N . ALA A 1 72 ? -19.112 21.316 21.916 1.00 93.50 72 ALA A N 1
ATOM 546 C CA . ALA A 1 72 ? -20.443 20.834 21.556 1.00 93.50 72 ALA A CA 1
ATOM 547 C C . ALA A 1 72 ? -20.868 19.643 22.418 1.00 93.50 72 ALA A C 1
ATOM 549 O O . ALA A 1 72 ? -22.046 19.488 22.734 1.00 93.50 72 ALA A O 1
ATOM 550 N N . CYS A 1 73 ? -19.910 18.798 22.806 1.00 92.12 73 CYS A N 1
ATOM 551 C CA . CYS A 1 73 ? -20.118 17.767 23.813 1.00 92.12 73 CYS A CA 1
ATOM 552 C C . CYS A 1 73 ? -18.811 17.344 24.482 1.00 92.12 73 CYS A C 1
ATOM 554 O O . CYS A 1 73 ? -17.714 17.607 23.980 1.00 92.12 73 CYS A O 1
ATOM 556 N N . SER A 1 74 ? -18.946 16.692 25.633 1.00 93.00 74 SER A N 1
ATOM 557 C CA . SER A 1 74 ? -17.839 16.156 26.412 1.00 93.00 74 SER A CA 1
ATOM 558 C C . SER A 1 74 ? -18.126 14.732 26.876 1.00 93.00 74 SER A C 1
ATOM 560 O O . SER A 1 74 ? -19.275 14.348 27.093 1.00 93.00 74 SER A O 1
ATOM 562 N N . SER A 1 75 ? -17.064 13.953 27.046 1.00 90.31 75 SER A N 1
ATOM 563 C CA . SER A 1 75 ? -17.110 12.625 27.651 1.00 90.31 75 SER A CA 1
ATOM 564 C C . SER A 1 75 ? -15.921 12.460 28.585 1.00 90.31 75 SER A C 1
ATOM 566 O O . SER A 1 75 ? -14.789 12.736 28.182 1.00 90.31 75 SER A O 1
ATOM 568 N N . THR A 1 76 ? -16.157 11.986 29.803 1.00 91.00 76 THR A N 1
ATOM 569 C CA . THR A 1 76 ? -15.085 11.601 30.722 1.00 91.00 76 THR A CA 1
ATOM 570 C C . THR A 1 76 ? -14.733 10.131 30.520 1.00 91.00 76 THR A C 1
ATOM 572 O O . THR A 1 76 ? -15.602 9.281 30.318 1.00 91.00 76 THR A O 1
ATOM 575 N N . MET A 1 77 ? -13.440 9.826 30.525 1.00 87.12 77 MET A N 1
ATOM 576 C CA . MET A 1 77 ? -12.922 8.465 30.430 1.00 87.12 77 MET A CA 1
ATOM 577 C C . MET A 1 77 ? -11.765 8.268 31.399 1.00 87.12 77 MET A C 1
ATOM 579 O O . MET A 1 77 ? -11.051 9.211 31.727 1.00 87.12 77 MET A O 1
ATOM 583 N N . LEU A 1 78 ? -11.597 7.034 31.868 1.00 86.00 78 LEU A N 1
ATOM 584 C CA . LEU A 1 78 ? -10.464 6.651 32.702 1.00 86.00 78 LEU A CA 1
ATOM 585 C C . LEU A 1 78 ? -9.344 6.122 31.807 1.00 86.00 78 LEU A C 1
ATOM 587 O O . LEU A 1 78 ? -9.517 5.099 31.146 1.00 86.00 78 LEU A O 1
ATOM 591 N N . GLU A 1 79 ? -8.203 6.798 31.815 1.00 84.81 79 GLU A N 1
ATOM 592 C CA . GLU A 1 79 ? -6.983 6.397 31.113 1.00 84.81 79 GLU A CA 1
ATOM 593 C C . GLU A 1 79 ? -5.874 6.280 32.165 1.00 84.81 79 GLU A C 1
ATOM 595 O O . GLU A 1 79 ? -5.630 7.213 32.927 1.00 84.81 79 GLU A O 1
ATOM 600 N N . GLU A 1 80 ? -5.292 5.086 32.315 1.00 86.25 80 GLU A N 1
ATOM 601 C CA . GLU A 1 80 ? -4.276 4.785 33.345 1.00 86.25 80 GLU A CA 1
ATOM 602 C C . GLU A 1 80 ? -4.686 5.157 34.790 1.00 86.25 80 GLU A C 1
ATOM 604 O O . GLU A 1 80 ? -3.865 5.519 35.633 1.00 86.25 80 GLU A O 1
ATOM 609 N N . GLY A 1 81 ? -5.985 5.070 35.096 1.00 86.94 81 GLY A N 1
ATOM 610 C CA . GLY A 1 81 ? -6.529 5.431 36.410 1.00 86.94 81 GLY A CA 1
ATOM 611 C C . GLY A 1 81 ? -6.671 6.938 36.648 1.00 86.94 81 GLY A C 1
ATOM 612 O O . GLY A 1 81 ? -7.039 7.334 37.754 1.00 86.94 81 GLY A O 1
ATOM 613 N N . ARG A 1 82 ? -6.420 7.773 35.633 1.00 87.25 82 ARG A N 1
ATOM 614 C CA . ARG A 1 82 ? -6.698 9.213 35.637 1.00 87.25 82 ARG A CA 1
ATOM 615 C C . ARG A 1 82 ? -7.970 9.510 34.859 1.00 87.25 82 ARG A C 1
ATOM 617 O O . ARG A 1 82 ? -8.243 8.887 33.835 1.00 87.25 82 ARG A O 1
ATOM 624 N N . GLU A 1 83 ? -8.751 10.466 35.347 1.00 89.75 83 GLU A N 1
ATOM 625 C CA . GLU A 1 83 ? -9.932 10.952 34.641 1.00 89.75 83 GLU A CA 1
ATOM 626 C C . GLU A 1 83 ? -9.515 11.982 33.587 1.00 89.75 83 GLU A C 1
ATOM 628 O O . GLU A 1 83 ? -9.003 13.058 33.900 1.00 89.75 83 GLU A O 1
ATOM 633 N N . ILE A 1 84 ? -9.734 11.636 32.323 1.00 91.12 84 ILE A N 1
ATOM 634 C CA . ILE A 1 84 ? -9.477 12.499 31.176 1.00 91.12 84 ILE A CA 1
ATOM 635 C C . ILE A 1 84 ? -10.815 12.924 30.591 1.00 91.12 84 ILE A C 1
ATOM 637 O O . ILE A 1 84 ? -11.681 12.092 30.308 1.00 91.12 84 ILE A O 1
ATOM 641 N N . THR A 1 85 ? -10.982 14.228 30.379 1.00 93.88 85 THR A N 1
ATOM 642 C CA . THR A 1 85 ? -12.157 14.753 29.682 1.00 93.88 85 THR A CA 1
ATOM 643 C C . THR A 1 85 ? -11.817 14.957 28.219 1.00 93.88 85 THR A C 1
ATOM 645 O O . THR A 1 85 ? -10.931 15.741 27.880 1.00 93.88 85 THR A O 1
ATOM 648 N N . ALA A 1 86 ? -12.526 14.253 27.343 1.00 92.75 86 ALA A N 1
ATOM 649 C CA . ALA A 1 86 ? -12.508 14.514 25.915 1.00 92.75 86 ALA A CA 1
ATOM 650 C C . ALA A 1 86 ? -13.624 15.502 25.563 1.00 92.75 86 ALA A C 1
ATOM 652 O O . ALA A 1 86 ? -14.759 15.356 26.019 1.00 92.75 86 ALA A O 1
ATOM 653 N N . HIS A 1 87 ? -13.303 16.483 24.730 1.00 93.94 87 HIS A N 1
ATOM 654 C CA . HIS A 1 87 ? -14.229 17.471 24.200 1.00 93.94 87 HIS A CA 1
ATOM 655 C C . HIS A 1 87 ? -14.266 17.382 22.677 1.00 93.94 87 HIS A C 1
ATOM 657 O O . HIS A 1 87 ? -13.223 17.278 22.027 1.00 93.94 87 HIS A O 1
ATOM 663 N N . VAL A 1 88 ? -15.468 17.474 22.116 1.00 93.31 88 VAL A N 1
ATOM 664 C CA . VAL A 1 88 ? -15.688 17.682 20.684 1.00 93.31 88 VAL A CA 1
ATOM 665 C C . VAL A 1 88 ? -15.956 19.167 20.485 1.00 93.31 88 VAL A C 1
ATOM 667 O O . VAL A 1 88 ? -17.004 19.673 20.893 1.00 93.31 88 VAL A O 1
ATOM 670 N N . CYS A 1 89 ? -14.999 19.877 19.898 1.00 93.94 89 CYS A N 1
ATOM 671 C CA . CYS A 1 89 ? -15.127 21.297 19.611 1.00 93.94 89 CYS A CA 1
ATOM 672 C C . CYS A 1 89 ? -15.788 21.479 18.241 1.00 93.94 89 CYS A C 1
ATOM 674 O O . CYS A 1 89 ? -15.298 20.929 17.249 1.00 93.94 89 CYS A O 1
ATOM 676 N N . CYS A 1 90 ? -16.843 22.290 18.172 1.00 92.88 90 CYS A N 1
ATOM 677 C CA . CYS A 1 90 ? -17.537 22.652 16.936 1.00 92.88 90 CYS A CA 1
ATOM 678 C C . CYS A 1 90 ? -17.538 24.168 16.721 1.00 92.88 90 CYS A C 1
ATOM 680 O O . CYS A 1 90 ? -17.524 24.898 17.712 1.00 92.88 90 CYS A O 1
ATOM 682 N N . PRO A 1 91 ? -17.597 24.655 15.467 1.00 90.69 91 PRO A N 1
ATOM 683 C CA . PRO A 1 91 ? -17.719 26.086 15.191 1.00 90.69 91 PRO A CA 1
ATOM 684 C C . PRO A 1 91 ? -18.920 26.705 15.922 1.00 90.69 91 PRO A C 1
ATOM 686 O O . PRO A 1 91 ? -19.983 26.091 15.961 1.00 90.69 91 PRO A O 1
ATOM 689 N N . ASP A 1 92 ? -18.779 27.903 16.491 1.00 87.12 92 ASP A N 1
ATOM 690 C CA . ASP A 1 92 ? -19.782 28.479 17.408 1.00 87.12 92 ASP A CA 1
ATOM 691 C C . ASP A 1 92 ? -20.518 29.725 16.886 1.00 87.12 92 ASP A C 1
ATOM 693 O O . ASP A 1 92 ? -21.612 30.044 17.350 1.00 87.12 92 ASP A O 1
ATOM 697 N N . ARG A 1 93 ? -19.951 30.426 15.902 1.00 72.94 93 ARG A N 1
ATOM 698 C CA . ARG A 1 93 ? -20.404 31.778 15.542 1.00 72.94 93 ARG A CA 1
ATOM 699 C C . ARG A 1 93 ? -21.781 31.884 14.899 1.00 72.94 93 ARG A C 1
ATOM 701 O O . ARG A 1 93 ? -22.393 32.947 14.965 1.00 72.94 93 ARG A O 1
ATOM 708 N N . TYR A 1 94 ? -22.251 30.835 14.231 1.00 76.44 94 TYR A N 1
ATOM 709 C CA . TYR A 1 94 ? -23.358 30.988 13.278 1.00 76.44 94 TYR A CA 1
ATOM 710 C C . TYR A 1 94 ? -24.447 29.934 13.392 1.00 76.44 94 TYR A C 1
ATOM 712 O O . TYR A 1 94 ? -25.605 30.216 13.089 1.00 76.44 94 TYR A O 1
ATOM 720 N N . TRP A 1 95 ? -24.095 28.732 13.840 1.00 81.81 95 TRP A N 1
ATOM 721 C CA . TRP A 1 95 ? -25.030 27.622 13.937 1.00 81.81 95 TRP A CA 1
ATOM 722 C C . TRP A 1 95 ? -24.815 26.888 15.238 1.00 81.81 95 TRP A C 1
ATOM 724 O O . TRP A 1 95 ? -23.695 26.757 15.724 1.00 81.81 95 TRP A O 1
ATOM 734 N N . GLN A 1 96 ? -25.912 26.378 15.780 1.00 87.38 96 GLN A N 1
ATOM 735 C CA . GLN A 1 96 ? -25.860 25.490 16.926 1.00 87.38 96 GLN A CA 1
ATOM 736 C C . GLN A 1 96 ? -25.489 24.105 16.411 1.00 87.38 96 GLN A C 1
ATOM 738 O O . GLN A 1 96 ? -26.349 23.316 16.004 1.00 87.38 96 GLN A O 1
ATOM 743 N N . TYR A 1 97 ? -24.184 23.860 16.350 1.00 90.06 97 TYR A N 1
ATOM 744 C CA . TYR A 1 97 ? -23.659 22.532 16.107 1.00 90.06 97 TYR A CA 1
ATOM 745 C C . TYR A 1 97 ? -23.776 21.696 17.367 1.00 90.06 97 TYR A C 1
ATOM 747 O O . TYR A 1 97 ? -23.488 22.135 18.478 1.00 90.06 97 TYR A O 1
ATOM 755 N N . THR A 1 98 ? -24.176 20.456 17.162 1.00 89.75 98 THR A N 1
ATOM 756 C CA . THR A 1 98 ? -24.139 19.418 18.181 1.00 89.75 98 THR A CA 1
ATOM 757 C C . THR A 1 98 ? -23.236 18.308 17.680 1.00 89.75 98 THR A C 1
ATOM 759 O O . THR A 1 98 ? -23.042 18.149 16.470 1.00 89.75 98 THR A O 1
ATOM 762 N N . CYS A 1 99 ? -22.651 17.536 18.587 1.00 87.56 99 CYS A N 1
ATOM 763 C CA . CYS A 1 99 ? -22.023 16.295 18.165 1.00 87.56 99 CYS A CA 1
ATOM 764 C C . CYS A 1 99 ? -23.111 15.234 17.907 1.00 87.56 99 CYS A C 1
ATOM 766 O O . CYS A 1 99 ? -24.229 15.343 18.430 1.00 87.56 99 CYS A O 1
ATOM 768 N N . PRO A 1 100 ? -22.851 14.227 17.059 1.00 78.06 100 PRO A N 1
ATOM 769 C CA . PRO A 1 100 ? -23.772 13.113 16.883 1.00 78.06 100 PRO A CA 1
ATOM 770 C C . PRO A 1 100 ? -24.073 12.472 18.241 1.00 78.06 100 PRO A C 1
ATOM 772 O O . PRO A 1 100 ? -23.155 12.077 18.951 1.00 78.06 100 PRO A O 1
ATOM 775 N N . SER A 1 101 ? -25.353 12.380 18.616 1.00 73.81 101 SER A N 1
ATOM 776 C CA . SER A 1 101 ? -25.739 11.680 19.847 1.00 73.81 101 SER A CA 1
ATOM 777 C C . SER A 1 101 ? -25.298 10.215 19.790 1.00 73.81 101 SER A C 1
ATOM 779 O O . SER A 1 101 ? -25.280 9.633 18.706 1.00 73.81 101 SER A O 1
ATOM 781 N N . ASP A 1 102 ? -25.104 9.562 20.932 1.00 61.09 102 ASP A N 1
ATOM 782 C CA . ASP A 1 102 ? -24.793 8.122 20.970 1.00 61.09 102 ASP A CA 1
ATOM 783 C C . ASP A 1 102 ? -25.882 7.248 20.306 1.00 61.09 102 ASP A C 1
ATOM 785 O O . ASP A 1 102 ? -25.609 6.158 19.804 1.00 61.09 102 ASP A O 1
ATOM 789 N N . ASN A 1 103 ? -27.116 7.765 20.225 1.00 60.94 103 ASN A N 1
ATOM 790 C CA . ASN A 1 103 ? -28.260 7.153 19.539 1.00 60.94 103 ASN A CA 1
ATOM 791 C C . ASN A 1 103 ? -28.423 7.610 18.078 1.00 60.94 103 ASN A C 1
ATOM 793 O O . ASN A 1 103 ? -29.457 7.356 17.456 1.00 60.94 103 ASN A O 1
ATOM 797 N N . ALA A 1 104 ? -27.414 8.262 17.494 1.00 59.06 104 ALA A N 1
ATOM 798 C CA . ALA A 1 104 ? -27.485 8.814 16.145 1.00 59.06 104 ALA A CA 1
ATOM 799 C C . ALA A 1 104 ? -27.555 7.742 15.052 1.00 59.06 104 ALA A C 1
ATOM 801 O O . ALA A 1 104 ? -27.558 8.108 13.893 1.00 59.06 104 ALA A O 1
ATOM 802 N N . ALA A 1 105 ? -27.652 6.443 15.349 1.00 62.50 105 ALA A N 1
ATOM 803 C CA . ALA A 1 105 ? -27.709 5.380 14.342 1.00 62.50 105 ALA A CA 1
ATOM 804 C C . ALA A 1 105 ? -28.771 5.623 13.248 1.00 62.50 105 ALA A C 1
ATOM 806 O O . ALA A 1 105 ? -28.523 5.329 12.083 1.00 62.50 105 ALA A O 1
ATOM 807 N N . ALA A 1 106 ? -29.928 6.204 13.589 1.00 67.38 106 ALA A N 1
ATOM 808 C CA . ALA A 1 106 ? -30.955 6.554 12.604 1.00 67.38 106 ALA A CA 1
ATOM 809 C C . ALA A 1 106 ? -30.552 7.738 11.705 1.00 67.38 106 ALA A C 1
ATOM 811 O O . ALA A 1 106 ? -30.850 7.726 10.513 1.00 67.38 106 ALA A O 1
ATOM 812 N N . GLU A 1 107 ? -29.859 8.736 12.256 1.00 67.00 107 GLU A N 1
ATOM 813 C CA . GLU A 1 107 ? -29.403 9.921 11.519 1.00 67.00 107 GLU A CA 1
ATOM 814 C C . GLU A 1 107 ? -28.084 9.665 10.782 1.00 67.00 107 GLU A C 1
ATOM 816 O O . GLU A 1 107 ? -27.953 10.051 9.633 1.00 67.00 107 GLU A O 1
ATOM 821 N N . LEU A 1 108 ? -27.158 8.897 11.357 1.00 67.38 108 LEU A N 1
ATOM 822 C CA . LEU A 1 108 ? -25.965 8.349 10.709 1.00 67.38 108 LEU A CA 1
ATOM 823 C C . LEU A 1 108 ? -26.327 7.384 9.583 1.00 67.38 108 LEU A C 1
ATOM 825 O O . LEU A 1 108 ? -25.600 7.310 8.607 1.00 67.38 108 LEU A O 1
ATOM 829 N N . LYS A 1 109 ? -27.452 6.664 9.658 1.00 71.25 109 LYS A N 1
ATOM 830 C CA . LYS A 1 109 ? -27.925 5.859 8.523 1.00 71.25 109 LYS A CA 1
ATOM 831 C C . LYS A 1 109 ? -28.402 6.732 7.359 1.00 71.25 109 LYS A C 1
ATOM 833 O O . LYS A 1 109 ? -28.232 6.342 6.211 1.00 71.25 109 LYS A O 1
ATOM 838 N N . LYS A 1 110 ? -28.996 7.896 7.648 1.00 69.00 110 LYS A N 1
ATOM 839 C CA . LYS A 1 110 ? -29.387 8.887 6.630 1.00 69.00 110 LYS A CA 1
ATOM 840 C C . LYS A 1 110 ? -28.199 9.720 6.151 1.00 69.00 110 LYS A C 1
ATOM 842 O O . LYS A 1 110 ? -28.212 10.185 5.020 1.00 69.00 110 LYS A O 1
ATOM 847 N N . ALA A 1 111 ? -27.211 9.912 7.021 1.00 72.88 111 ALA A N 1
ATOM 848 C CA . ALA A 1 111 ? -26.041 10.737 6.802 1.00 72.88 111 ALA A CA 1
ATOM 849 C C . ALA A 1 111 ? -24.745 10.082 7.327 1.00 72.88 111 ALA A C 1
ATOM 851 O O . ALA A 1 111 ? -24.149 10.579 8.290 1.00 72.88 111 ALA A O 1
ATOM 852 N N . PRO A 1 112 ? -24.259 8.984 6.702 1.00 69.19 112 PRO A N 1
ATOM 853 C CA . PRO A 1 112 ? -23.078 8.249 7.180 1.00 69.19 112 PRO A CA 1
ATOM 854 C C . PRO A 1 112 ? -21.817 9.106 7.301 1.00 69.19 112 PRO A C 1
ATOM 856 O O . PRO A 1 112 ? -20.953 8.857 8.143 1.00 69.19 112 PRO A O 1
ATOM 859 N N . TRP A 1 113 ? -21.726 10.165 6.496 1.00 69.31 113 TRP A N 1
ATOM 860 C CA . TRP A 1 113 ? -20.619 11.120 6.491 1.00 69.31 113 TRP A CA 1
ATOM 861 C C . TRP A 1 113 ? -20.496 11.941 7.781 1.00 69.31 113 TRP A C 1
ATOM 863 O O . TRP A 1 113 ? -19.408 12.444 8.064 1.00 69.31 113 TRP A O 1
ATOM 873 N N . LEU A 1 114 ? -21.541 12.032 8.612 1.00 73.25 114 LEU A N 1
ATOM 874 C CA . LEU A 1 114 ? -21.450 12.713 9.911 1.00 73.25 114 LEU A CA 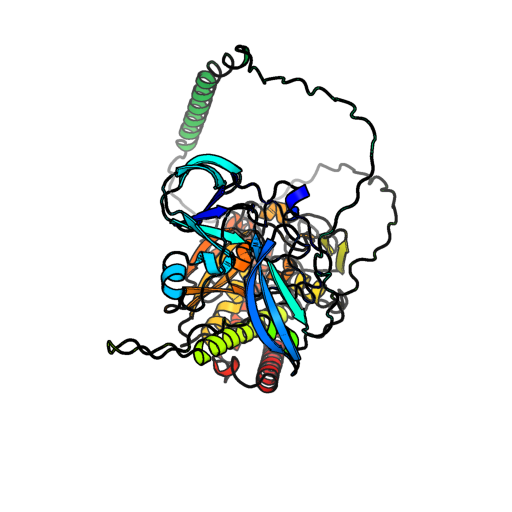1
ATOM 875 C C . LEU A 1 114 ? -20.410 12.072 10.840 1.00 73.25 114 LEU A C 1
ATOM 877 O O . LEU A 1 114 ? -19.819 12.771 11.659 1.00 73.25 114 LEU A O 1
ATOM 881 N N . SER A 1 115 ? -20.115 10.779 10.661 1.00 68.19 115 SER A N 1
ATOM 882 C CA . SER A 1 115 ? -19.044 10.080 11.388 1.00 68.19 115 SER A CA 1
ATOM 883 C C . SER A 1 115 ? -17.639 10.647 11.122 1.00 68.19 115 SER A C 1
ATOM 885 O O . SER A 1 115 ? -16.753 10.510 11.968 1.00 68.19 115 SER A O 1
ATOM 887 N N . THR A 1 116 ? -17.439 11.295 9.968 1.00 72.44 116 THR A N 1
ATOM 888 C CA . THR A 1 116 ? -16.165 11.919 9.560 1.00 72.44 116 THR A CA 1
ATOM 889 C C . THR A 1 116 ? -16.091 13.409 9.883 1.00 72.44 116 THR A C 1
ATOM 891 O O . THR A 1 116 ? -15.003 13.942 10.079 1.00 72.44 116 THR A O 1
ATOM 894 N N . LEU A 1 117 ? -17.243 14.077 9.965 1.00 84.88 117 LEU A N 1
ATOM 895 C CA . LEU A 1 117 ? -17.325 15.503 10.263 1.00 84.88 117 LEU A CA 1
ATOM 896 C C . LEU A 1 117 ? -17.313 15.743 11.775 1.00 84.88 117 LEU A C 1
ATOM 898 O O . LEU A 1 117 ? -16.540 16.561 12.240 1.00 84.88 117 LEU A O 1
ATOM 902 N N . GLY A 1 118 ? -18.073 14.983 12.565 1.00 85.06 118 GLY A N 1
ATOM 903 C CA . GLY A 1 118 ? -18.063 15.078 14.032 1.00 85.06 118 GLY A CA 1
ATOM 904 C C . GLY A 1 118 ? -18.895 16.228 14.618 1.00 85.06 118 GLY A C 1
ATOM 905 O O . GLY A 1 118 ? -19.286 16.141 15.778 1.00 85.06 118 GLY A O 1
ATOM 906 N N . CYS A 1 119 ? -19.247 17.243 13.823 1.00 90.31 119 CYS A N 1
ATOM 907 C CA . CYS A 1 119 ? -20.247 18.257 14.161 1.00 90.31 119 CYS A CA 1
ATOM 908 C C . CYS A 1 119 ? -21.392 18.215 13.153 1.00 90.31 119 CYS A C 1
ATOM 910 O O . CYS A 1 119 ? -21.164 18.046 11.952 1.00 90.31 119 CYS A O 1
ATOM 912 N N . TRP A 1 120 ? -22.623 18.407 13.619 1.00 89.19 120 TRP A N 1
ATOM 913 C CA . TRP A 1 120 ? -23.790 18.500 12.747 1.00 89.19 120 TRP A CA 1
ATOM 914 C C . TRP A 1 120 ? -24.819 19.496 13.265 1.00 89.19 120 TRP A C 1
ATOM 916 O O . TRP A 1 120 ? -24.890 19.796 14.458 1.00 89.19 120 TRP A O 1
ATOM 926 N N . SER A 1 121 ? -25.617 20.016 12.344 1.00 89.06 121 SER A N 1
ATOM 927 C CA . SER A 1 121 ? -26.774 20.844 12.648 1.00 89.06 121 SER A CA 1
ATOM 928 C C . SER A 1 121 ? -27.860 20.604 11.597 1.00 89.06 121 SER A C 1
ATOM 930 O O . SER A 1 121 ? -27.651 19.908 10.597 1.00 89.06 121 SER A O 1
ATOM 932 N N . SER A 1 122 ? -29.054 21.133 11.845 1.00 85.94 122 SER A N 1
ATOM 933 C CA . SER A 1 122 ? -30.210 20.933 10.974 1.00 85.94 122 SER A CA 1
ATOM 934 C C . SER A 1 122 ? -30.798 22.259 10.520 1.00 85.94 122 SER A C 1
ATOM 936 O O . SER A 1 122 ? -31.090 23.128 11.342 1.00 85.94 122 SER A O 1
ATOM 938 N N . LEU A 1 123 ? -31.055 22.384 9.220 1.00 82.94 123 LEU A N 1
ATOM 939 C CA . LEU A 1 123 ? -31.871 23.462 8.673 1.00 82.94 123 LEU A CA 1
ATOM 940 C C . LEU A 1 123 ? -33.341 23.122 8.889 1.00 82.94 123 LEU A C 1
ATOM 942 O O . LEU A 1 123 ? -33.817 22.078 8.443 1.00 82.94 123 LEU A O 1
ATOM 946 N N . THR A 1 124 ? -34.074 24.014 9.554 1.00 83.06 124 THR A N 1
ATOM 947 C CA . THR A 1 124 ? -35.524 23.878 9.764 1.00 83.06 124 THR A CA 1
ATOM 948 C C . THR A 1 124 ? -36.336 24.426 8.593 1.00 83.06 124 THR A C 1
ATOM 950 O O . THR A 1 124 ? -37.460 23.972 8.368 1.00 83.06 124 THR A O 1
ATOM 953 N N . THR A 1 125 ? -35.758 25.352 7.824 1.00 83.31 125 THR A N 1
ATOM 954 C CA . THR A 1 125 ? -36.361 26.003 6.661 1.00 83.31 125 THR A CA 1
ATOM 955 C C . THR A 1 125 ? -35.504 25.799 5.416 1.00 83.31 125 THR A C 1
ATOM 957 O O . THR A 1 125 ? -34.277 25.754 5.477 1.00 83.31 125 THR A O 1
ATOM 960 N N . THR A 1 126 ? -36.168 25.669 4.270 1.00 83.88 126 THR A N 1
ATOM 961 C CA . THR A 1 126 ? -35.509 25.658 2.962 1.00 83.88 126 THR A CA 1
ATOM 962 C C . THR A 1 126 ? -35.099 27.083 2.593 1.00 83.88 126 THR A C 1
ATOM 964 O O . THR A 1 126 ? -35.911 28.003 2.710 1.00 83.88 126 THR A O 1
ATOM 967 N N . GLY A 1 127 ? -33.866 27.276 2.128 1.00 82.12 127 GLY A N 1
ATOM 968 C CA . GLY A 1 127 ? -33.352 28.587 1.736 1.00 82.12 127 GLY A CA 1
ATOM 969 C C . GLY A 1 127 ? -32.402 28.511 0.546 1.00 82.12 127 GLY A C 1
ATOM 970 O O . GLY A 1 127 ? -31.680 27.534 0.372 1.00 82.12 127 GLY A O 1
ATOM 971 N N . VAL A 1 128 ? -32.388 29.560 -0.277 1.00 80.69 128 VAL A N 1
ATOM 972 C CA . VAL A 1 128 ? -31.384 29.707 -1.340 1.00 80.69 128 VAL A CA 1
ATOM 973 C C . VAL A 1 128 ? -30.056 30.106 -0.700 1.00 80.69 128 VAL A C 1
ATOM 975 O O . VAL A 1 128 ? -30.016 31.028 0.122 1.00 80.69 128 VAL A O 1
ATOM 978 N N . ARG A 1 129 ? -28.983 29.394 -1.043 1.00 81.94 129 ARG A N 1
ATOM 979 C CA . ARG A 1 129 ? -27.617 29.661 -0.585 1.00 81.94 129 ARG A CA 1
ATOM 980 C C . ARG A 1 129 ? -26.638 29.504 -1.741 1.00 81.94 129 ARG A C 1
ATOM 982 O O . ARG A 1 129 ? -26.856 28.729 -2.672 1.00 81.94 129 ARG A O 1
ATOM 989 N N . VAL A 1 130 ? -25.550 30.256 -1.677 1.00 79.25 130 VAL A N 1
ATOM 990 C CA . VAL A 1 130 ? -24.410 30.030 -2.559 1.00 79.25 130 VAL A CA 1
ATOM 991 C C . VAL A 1 130 ? -23.619 28.874 -1.962 1.00 79.25 130 VAL A C 1
ATOM 993 O O . VAL A 1 130 ? -23.219 28.928 -0.803 1.00 79.25 130 VAL A O 1
ATOM 996 N N . VAL A 1 131 ? -23.449 27.804 -2.731 1.00 80.94 131 VAL A N 1
ATOM 997 C CA . VAL A 1 131 ? -22.626 26.659 -2.346 1.00 80.94 131 VAL A CA 1
ATOM 998 C C . VAL A 1 131 ? -21.457 26.565 -3.309 1.00 80.94 131 VAL A C 1
ATOM 1000 O O . VAL A 1 131 ? -21.589 26.810 -4.507 1.00 80.94 131 VAL A O 1
ATOM 1003 N N . THR A 1 132 ? -20.301 26.174 -2.803 1.00 79.12 132 THR A N 1
ATOM 1004 C CA . THR A 1 132 ? -19.200 25.744 -3.650 1.00 79.12 132 THR A CA 1
ATOM 1005 C C . THR A 1 132 ? -19.284 24.231 -3.795 1.00 79.12 132 THR A C 1
ATOM 1007 O O . THR A 1 132 ? -19.088 23.486 -2.835 1.00 79.12 132 THR A O 1
ATOM 1010 N N . LYS A 1 133 ? -19.619 23.755 -4.993 1.00 78.12 133 LYS A N 1
ATOM 1011 C CA . LYS A 1 133 ? -19.622 22.331 -5.313 1.00 78.12 133 LYS A CA 1
ATOM 1012 C C . LYS A 1 133 ? -18.178 21.880 -5.527 1.00 78.12 133 LYS A C 1
ATOM 1014 O O . LYS A 1 133 ? -17.492 22.353 -6.437 1.00 78.12 133 LYS A O 1
ATOM 1019 N N . ALA A 1 134 ? -17.704 20.986 -4.663 1.00 68.81 134 ALA A N 1
ATOM 1020 C CA . ALA A 1 134 ? -16.398 20.363 -4.807 1.00 68.81 134 ALA A CA 1
ATOM 1021 C C . ALA A 1 134 ? -16.461 19.348 -5.958 1.00 68.81 134 ALA A C 1
ATOM 1023 O O . ALA A 1 134 ? -17.179 18.352 -5.881 1.00 68.81 134 ALA A O 1
ATOM 1024 N N . GLY A 1 135 ? -15.718 19.617 -7.032 1.00 60.19 135 GLY A N 1
ATOM 1025 C CA . GLY A 1 135 ? -15.597 18.743 -8.194 1.00 60.19 135 GLY A CA 1
ATOM 1026 C C . GLY A 1 135 ? -14.176 18.210 -8.363 1.00 60.19 135 GLY A C 1
ATOM 1027 O O . GLY A 1 135 ? -13.200 18.775 -7.862 1.00 60.19 135 GLY A O 1
ATOM 1028 N N . PHE A 1 136 ? -14.031 17.116 -9.111 1.00 48.62 136 PHE A N 1
ATOM 1029 C CA . PHE A 1 136 ? -12.713 16.612 -9.489 1.00 48.62 136 PHE A CA 1
ATOM 1030 C C . PHE A 1 136 ? -12.003 17.616 -10.414 1.00 48.62 136 PHE A C 1
ATOM 1032 O O . PHE A 1 136 ? -12.335 17.727 -11.589 1.00 48.62 136 PHE A O 1
ATOM 1039 N N . GLY A 1 137 ? -10.991 18.317 -9.896 1.00 48.72 137 GLY A N 1
ATOM 1040 C CA . GLY A 1 137 ? -10.103 19.195 -10.675 1.00 48.72 137 GLY A CA 1
ATOM 1041 C C . GLY A 1 137 ? -10.480 20.679 -10.684 1.00 48.72 137 GLY A C 1
ATOM 1042 O O . GLY A 1 137 ? -9.610 21.508 -10.937 1.00 48.72 137 GLY A O 1
ATOM 1043 N N . SER A 1 138 ? -11.718 21.032 -10.340 1.00 63.69 138 SER A N 1
ATOM 1044 C CA . SER A 1 138 ? -12.133 22.421 -10.128 1.00 63.69 138 SER A CA 1
ATOM 1045 C C . SER A 1 138 ? -13.332 22.500 -9.191 1.00 63.69 138 SER A C 1
ATOM 1047 O O . SER A 1 138 ? -14.225 21.655 -9.244 1.00 63.69 138 SER A O 1
ATOM 1049 N N . ASN A 1 139 ? -13.364 23.547 -8.374 1.00 73.38 139 ASN A N 1
ATOM 1050 C CA . ASN A 1 139 ? -14.528 23.906 -7.575 1.00 73.38 139 ASN A CA 1
ATOM 1051 C C . ASN A 1 139 ? -15.459 24.786 -8.415 1.00 73.38 139 ASN A C 1
ATOM 1053 O O . ASN A 1 139 ? -14.990 25.710 -9.081 1.00 73.38 139 ASN A O 1
ATOM 1057 N N . GLU A 1 140 ? -16.759 24.520 -8.372 1.00 80.88 140 GLU A N 1
ATOM 1058 C CA . GLU A 1 140 ? -17.770 25.333 -9.050 1.00 80.88 140 GLU A CA 1
ATOM 1059 C C . GLU A 1 140 ? -18.600 26.083 -8.007 1.00 80.88 140 GLU A C 1
ATOM 1061 O O . GLU A 1 140 ? -19.106 25.479 -7.065 1.00 80.88 140 GLU A O 1
ATOM 1066 N N . ILE A 1 141 ? -18.744 27.401 -8.153 1.00 77.75 141 ILE A N 1
ATOM 1067 C CA . ILE A 1 141 ? -19.647 28.184 -7.303 1.00 77.75 141 ILE A CA 1
ATOM 1068 C C . ILE A 1 141 ? -21.037 28.117 -7.931 1.00 77.75 141 ILE A C 1
ATOM 1070 O O . ILE A 1 141 ? -21.249 28.637 -9.025 1.00 77.75 141 ILE A O 1
ATOM 1074 N N . VAL A 1 142 ? -21.982 27.494 -7.233 1.00 81.69 142 VAL A N 1
ATOM 1075 C CA . VAL A 1 142 ? -23.356 27.301 -7.700 1.00 81.69 142 VAL A CA 1
ATOM 1076 C C . VAL A 1 142 ? -24.318 27.918 -6.691 1.00 81.69 142 VAL A C 1
ATOM 1078 O O . VAL A 1 142 ? -24.209 27.719 -5.484 1.00 81.69 142 VAL A O 1
ATOM 1081 N N . THR A 1 143 ? -25.305 28.674 -7.167 1.00 80.19 143 THR A N 1
ATOM 1082 C CA . THR A 1 143 ? -26.444 29.057 -6.327 1.00 80.19 143 THR A CA 1
ATOM 1083 C C . THR A 1 143 ? -27.430 27.898 -6.301 1.00 80.19 143 THR A C 1
ATOM 1085 O O . THR A 1 143 ? -28.025 27.576 -7.328 1.00 80.19 143 THR A O 1
ATOM 1088 N N . THR A 1 144 ? -27.605 27.264 -5.142 1.00 79.44 144 THR A N 1
ATOM 1089 C CA . THR A 1 144 ? -28.552 26.156 -4.977 1.00 79.44 144 THR A CA 1
ATOM 1090 C C . THR A 1 144 ? -29.520 26.419 -3.831 1.00 79.44 144 THR A C 1
ATOM 1092 O O . THR A 1 144 ? -29.321 27.291 -2.985 1.00 79.44 144 THR A O 1
ATOM 1095 N N . THR A 1 145 ? -30.613 25.668 -3.809 1.00 78.19 145 THR A N 1
ATOM 1096 C CA . THR A 1 145 ? -31.570 25.713 -2.707 1.00 78.19 145 THR A CA 1
ATOM 1097 C C . THR A 1 145 ? -31.205 24.626 -1.707 1.00 78.19 145 THR A C 1
ATOM 1099 O O . THR A 1 145 ? -31.427 23.444 -1.969 1.00 78.19 145 THR A O 1
ATOM 1102 N N . LEU A 1 146 ? -30.657 25.017 -0.554 1.00 76.31 146 LEU A N 1
ATOM 1103 C CA . LEU A 1 146 ? -30.468 24.091 0.556 1.00 76.31 146 LEU A CA 1
ATOM 1104 C C . LEU A 1 146 ? -31.840 23.799 1.162 1.00 76.31 146 LEU A C 1
ATOM 1106 O O . LEU A 1 146 ? -32.476 24.649 1.791 1.00 76.31 146 LEU A O 1
ATOM 1110 N N . SER A 1 147 ? -32.315 22.587 0.897 1.00 74.75 147 SER A N 1
ATOM 1111 C CA . SER A 1 147 ? -33.559 22.064 1.452 1.00 74.75 147 SER A CA 1
ATOM 1112 C C . SER A 1 147 ? -33.431 21.863 2.961 1.00 74.75 147 SER A C 1
ATOM 1114 O O . SER A 1 147 ? -32.329 21.674 3.477 1.00 74.75 147 SER A O 1
ATOM 1116 N N . LYS A 1 148 ? -34.569 21.845 3.669 1.00 80.31 148 LYS A N 1
ATOM 1117 C CA . LYS A 1 148 ? -34.643 21.344 5.050 1.00 80.31 148 LYS A CA 1
ATOM 1118 C C . LYS A 1 148 ? -33.869 20.021 5.153 1.00 80.31 148 LYS A C 1
ATOM 1120 O O . LYS A 1 148 ? -34.189 19.072 4.440 1.00 80.31 148 LYS A O 1
ATOM 1125 N N . GLY A 1 149 ? -32.865 19.956 6.021 1.00 80.38 149 GLY A N 1
ATOM 1126 C CA . GLY A 1 149 ? -31.930 18.834 6.030 1.00 80.38 149 GLY A CA 1
ATOM 1127 C C . GLY A 1 149 ? -30.823 18.973 7.063 1.00 80.38 149 GLY A C 1
ATOM 1128 O O . GLY A 1 149 ? -30.832 19.894 7.879 1.00 80.38 149 GLY A O 1
ATOM 1129 N N . ILE A 1 150 ? -29.884 18.031 7.026 1.00 81.00 150 ILE A N 1
ATOM 1130 C CA . ILE A 1 150 ? -28.724 17.982 7.915 1.00 81.00 150 ILE A CA 1
ATOM 1131 C C . ILE A 1 150 ? -27.489 18.431 7.144 1.00 81.00 150 ILE A C 1
ATOM 1133 O O . ILE A 1 150 ? -27.277 18.027 6.001 1.00 81.00 150 ILE A O 1
ATOM 1137 N N . PHE A 1 151 ? -26.664 19.239 7.794 1.00 86.06 151 PHE A N 1
ATOM 1138 C CA . PHE A 1 151 ? -25.336 19.596 7.320 1.00 86.06 151 PHE A CA 1
ATOM 1139 C C . PHE A 1 151 ? -24.322 19.358 8.436 1.00 86.06 151 PHE A C 1
ATOM 1141 O O . PHE A 1 151 ? -24.671 19.328 9.621 1.00 86.06 151 PHE A O 1
ATOM 1148 N N . GLY A 1 152 ? -23.071 19.132 8.049 1.00 87.81 152 GLY A N 1
ATOM 1149 C CA . GLY A 1 152 ? -21.990 18.870 8.992 1.00 87.81 152 GLY A CA 1
ATOM 1150 C C . GLY A 1 152 ? -20.896 19.927 8.959 1.00 87.81 152 GLY A C 1
ATOM 1151 O O . GLY A 1 152 ? -20.787 20.693 8.006 1.00 87.81 152 GLY A O 1
ATOM 1152 N N . ALA A 1 153 ? -20.069 19.930 9.995 1.00 89.00 153 ALA A N 1
ATOM 1153 C CA . ALA A 1 153 ? -18.833 20.698 10.071 1.00 89.00 153 ALA A CA 1
ATOM 1154 C C . ALA A 1 153 ? -17.730 19.823 10.668 1.00 89.00 153 ALA A C 1
ATOM 1156 O O . ALA A 1 153 ? -18.014 18.867 11.390 1.00 89.00 153 ALA A O 1
ATOM 1157 N N . HIS A 1 154 ? -16.476 20.139 10.358 1.00 88.31 154 HIS A N 1
ATOM 1158 C CA . HIS A 1 154 ? -15.335 19.417 10.904 1.00 88.31 154 HIS A CA 1
ATOM 1159 C C . HIS A 1 154 ? -15.142 19.739 12.392 1.00 88.31 154 HIS A C 1
ATOM 1161 O O . HIS A 1 154 ? -14.929 20.886 12.772 1.00 88.31 154 HIS A O 1
ATOM 1167 N N . ALA A 1 155 ? -15.196 18.705 13.224 1.00 91.50 155 ALA A N 1
ATOM 1168 C CA . ALA A 1 155 ? -14.926 18.761 14.646 1.00 91.50 155 ALA A CA 1
ATOM 1169 C C . ALA A 1 155 ? -13.428 18.735 14.922 1.00 91.50 155 ALA A C 1
ATOM 1171 O O . ALA A 1 155 ? -12.668 18.034 14.249 1.00 91.50 155 ALA A O 1
ATOM 1172 N N . ILE A 1 156 ? -13.023 19.429 15.981 1.00 92.50 156 ILE A N 1
ATOM 1173 C CA . ILE A 1 156 ? -11.680 19.322 16.548 1.00 92.50 156 ILE A CA 1
ATOM 1174 C C . ILE A 1 156 ? -11.819 18.662 17.912 1.00 92.50 156 ILE A C 1
ATOM 1176 O O . ILE A 1 156 ? -12.403 19.234 18.828 1.00 92.50 156 ILE A O 1
ATOM 1180 N N . ASN A 1 157 ? -11.303 17.441 18.045 1.00 94.12 157 ASN A N 1
ATOM 1181 C CA . ASN A 1 157 ? -11.347 16.740 19.323 1.00 94.12 157 ASN A CA 1
ATOM 1182 C C . ASN A 1 157 ? -10.131 17.129 20.161 1.00 94.12 157 ASN A C 1
ATOM 1184 O O . ASN A 1 157 ? -8.994 17.099 19.681 1.00 94.12 157 ASN A O 1
ATOM 1188 N N . VAL A 1 158 ? -10.361 17.452 21.426 1.00 95.00 158 VAL A N 1
ATOM 1189 C CA . VAL A 1 158 ? -9.300 17.764 22.385 1.00 95.00 158 VAL A CA 1
ATOM 1190 C C . VAL A 1 158 ? -9.495 16.962 23.661 1.00 95.00 158 VAL A C 1
ATOM 1192 O O . VAL A 1 158 ? -10.613 16.577 23.995 1.00 95.00 158 VAL A O 1
ATOM 1195 N N . ARG A 1 159 ? -8.407 16.684 24.373 1.00 94.12 159 ARG A N 1
ATOM 1196 C CA . ARG A 1 159 ? -8.426 16.077 25.702 1.00 94.12 159 ARG A CA 1
ATOM 1197 C C . ARG A 1 159 ? -7.751 17.007 26.695 1.00 94.12 159 ARG A C 1
ATOM 1199 O O . ARG A 1 159 ? -6.702 17.576 26.394 1.00 94.12 159 ARG A O 1
ATOM 1206 N N . ALA A 1 160 ? -8.346 17.132 27.872 1.00 88.38 160 ALA A N 1
ATOM 1207 C CA . ALA A 1 160 ? -7.783 17.856 29.000 1.00 88.38 160 ALA A CA 1
ATOM 1208 C C . ALA A 1 160 ? -7.770 16.947 30.237 1.00 88.38 160 ALA A C 1
ATOM 1210 O O . ALA A 1 160 ? -8.744 16.234 30.505 1.00 88.38 160 ALA A O 1
ATOM 1211 N N . GLU A 1 161 ? -6.665 16.967 30.983 1.00 79.62 161 GLU A N 1
ATOM 1212 C CA . GLU A 1 161 ? -6.592 16.322 32.295 1.00 79.62 161 GLU A CA 1
ATOM 1213 C C . GLU A 1 161 ? -7.284 17.215 33.337 1.00 79.62 161 GLU A C 1
ATOM 1215 O O . GLU A 1 161 ? -6.971 18.401 33.476 1.00 79.62 161 GLU A O 1
ATOM 1220 N N . LEU A 1 162 ? -8.235 16.644 34.082 1.00 61.34 162 LEU A N 1
ATOM 1221 C CA . LEU A 1 162 ? -8.850 17.294 35.240 1.00 61.34 162 LEU A CA 1
ATOM 1222 C C . LEU A 1 162 ? -7.815 17.354 36.373 1.00 61.34 162 LEU A C 1
ATOM 1224 O O . LEU A 1 162 ? -7.661 16.411 37.143 1.00 61.34 162 LEU A O 1
ATOM 1228 N N . GLY A 1 163 ? -7.075 18.458 36.464 1.00 57.94 163 GLY A N 1
ATOM 1229 C CA . GLY A 1 163 ? -6.086 18.653 37.530 1.00 57.94 163 GLY A CA 1
ATOM 1230 C C . GLY A 1 163 ? -5.169 19.855 37.332 1.00 57.94 163 GLY A C 1
ATOM 1231 O O . GLY A 1 163 ? -4.779 20.490 38.309 1.00 57.94 163 GLY A O 1
ATOM 1232 N N . GLU A 1 164 ? -4.906 20.244 36.086 1.00 50.69 164 GLU A N 1
ATOM 1233 C CA . GLU A 1 164 ? -4.179 21.474 35.756 1.00 50.69 164 GLU A CA 1
ATOM 1234 C C . GLU A 1 164 ? -5.167 22.611 35.467 1.00 50.69 164 GLU A C 1
ATOM 1236 O O . GLU A 1 164 ? -5.261 23.146 34.363 1.00 50.69 164 GLU A O 1
ATOM 1241 N N . SER A 1 165 ? -5.962 22.971 36.478 1.00 43.78 165 SER A N 1
ATOM 1242 C CA . SER A 1 165 ? -6.839 24.145 36.431 1.00 43.78 165 SER A CA 1
ATOM 1243 C C . SER A 1 165 ? -6.008 25.427 36.406 1.00 43.78 165 SER A C 1
ATOM 1245 O O . SER A 1 165 ? -5.758 26.060 37.428 1.00 43.78 165 SER A O 1
ATOM 1247 N N . GLY A 1 166 ? -5.610 25.808 35.200 1.00 44.41 166 GLY A N 1
ATOM 1248 C CA . GLY A 1 166 ? -5.194 27.147 34.817 1.00 44.41 166 GLY A CA 1
ATOM 1249 C C . GLY A 1 166 ? -5.967 27.633 33.592 1.00 44.41 166 GLY A C 1
ATOM 1250 O O . GLY A 1 166 ? -5.394 28.316 32.754 1.00 44.41 166 GLY A O 1
ATOM 1251 N N . LEU A 1 167 ? -7.245 27.263 33.440 1.00 49.41 167 LEU A N 1
ATOM 1252 C CA . LEU A 1 167 ? -8.129 27.960 32.503 1.00 49.41 167 LEU A CA 1
ATOM 1253 C C . LEU A 1 167 ? -8.490 29.320 33.127 1.00 49.41 167 LEU A C 1
ATOM 1255 O O . LEU A 1 167 ? -9.046 29.338 34.230 1.00 49.41 167 LEU A O 1
ATOM 1259 N N . PRO A 1 168 ? -8.171 30.458 32.484 1.00 40.22 168 PRO A N 1
ATOM 1260 C CA . PRO A 1 168 ? -8.590 31.756 32.979 1.00 40.22 168 PRO A CA 1
ATOM 1261 C C . PRO A 1 168 ? -10.110 31.844 32.845 1.00 40.22 168 PRO A C 1
ATOM 1263 O O . PRO A 1 168 ? -10.662 31.873 31.748 1.00 40.22 168 PRO A O 1
ATOM 1266 N N . VAL A 1 169 ? -10.785 31.863 33.988 1.00 38.06 169 VAL A N 1
ATOM 1267 C CA . VAL A 1 169 ? -12.188 32.252 34.086 1.00 38.06 169 VAL A CA 1
ATOM 1268 C C . VAL A 1 169 ? -12.284 33.705 33.625 1.00 38.06 169 VAL A C 1
ATOM 1270 O O . VAL A 1 169 ? -11.734 34.597 34.275 1.00 38.06 169 VAL A O 1
ATOM 1273 N N . GLU A 1 170 ? -12.969 33.948 32.505 1.00 48.19 170 GLU A N 1
ATOM 1274 C CA . GLU A 1 170 ? -13.422 35.284 32.121 1.00 48.19 170 GLU A CA 1
ATOM 1275 C C . GLU A 1 170 ? -14.206 35.894 33.287 1.00 48.19 170 GLU A C 1
ATOM 1277 O O . GLU A 1 170 ? -15.332 35.502 33.589 1.00 48.19 170 GLU A O 1
ATOM 1282 N N . THR A 1 171 ? -13.593 36.865 33.961 1.00 35.25 171 THR A N 1
ATOM 1283 C CA . THR A 1 171 ? -14.288 37.753 34.888 1.00 35.25 171 THR A CA 1
ATOM 1284 C C . THR A 1 171 ? -14.282 39.131 34.252 1.00 35.25 171 THR A C 1
ATOM 1286 O O . THR A 1 171 ? -13.243 39.784 34.168 1.00 35.25 171 THR A O 1
ATOM 1289 N N . GLY A 1 172 ? -15.441 39.556 33.757 1.00 45.31 172 GLY A N 1
ATOM 1290 C CA . GLY A 1 172 ? -15.631 40.910 33.261 1.00 45.31 172 GLY A CA 1
ATOM 1291 C C . GLY A 1 172 ? -15.488 41.940 34.382 1.00 45.31 172 GLY A C 1
ATOM 1292 O O . GLY A 1 172 ? -16.132 41.820 35.421 1.00 45.31 172 GLY A O 1
ATOM 1293 N N . ALA A 1 173 ? -14.682 42.974 34.141 1.00 37.84 173 ALA A N 1
ATOM 1294 C CA . ALA A 1 173 ? -14.862 44.322 34.677 1.00 37.84 173 ALA A CA 1
ATOM 1295 C C . ALA A 1 173 ? -13.991 45.315 33.887 1.00 37.84 173 ALA A C 1
ATOM 1297 O O . ALA A 1 173 ? -12.835 45.048 33.575 1.00 37.84 173 ALA A O 1
ATOM 1298 N N . ALA A 1 174 ? -14.601 46.449 33.553 1.00 43.94 174 ALA A N 1
ATOM 1299 C CA . ALA A 1 174 ? -14.112 47.513 32.688 1.00 43.94 174 ALA A CA 1
ATOM 1300 C C . ALA A 1 174 ? -12.841 48.230 33.176 1.00 43.94 174 ALA A C 1
ATOM 1302 O O . ALA A 1 174 ? -12.641 48.381 34.380 1.00 43.94 174 ALA A O 1
ATOM 1303 N N . SER A 1 175 ? -12.079 48.794 32.229 1.00 34.31 175 SER A N 1
ATOM 1304 C CA . SER A 1 175 ? -11.459 50.131 32.311 1.00 34.31 175 SER A CA 1
ATOM 1305 C C . SER A 1 175 ? -10.951 50.579 30.929 1.00 34.31 175 SER A C 1
ATOM 1307 O O . SER A 1 175 ? -10.184 49.867 30.287 1.00 34.31 175 SER A O 1
ATOM 1309 N N . GLU A 1 176 ? -11.393 51.762 30.490 1.00 40.69 176 GLU A N 1
ATOM 1310 C CA . GLU A 1 176 ? -10.788 52.572 29.416 1.00 40.69 176 GLU A CA 1
ATOM 1311 C C . GLU A 1 176 ? -9.315 52.912 29.750 1.00 40.69 176 GLU A C 1
ATOM 1313 O O . GLU A 1 176 ? -8.966 52.971 30.935 1.00 40.69 176 GLU A O 1
ATOM 1318 N N . PRO A 1 177 ? -8.432 53.146 28.752 1.00 43.19 177 PRO A N 1
ATOM 1319 C CA . PRO A 1 177 ? -8.313 54.493 28.173 1.00 43.19 177 PRO A CA 1
ATOM 1320 C C . PRO A 1 177 ? -8.025 54.557 26.653 1.00 43.19 177 PRO A C 1
ATOM 1322 O O . PRO A 1 177 ? -7.157 53.881 26.116 1.00 43.19 177 PRO A O 1
ATOM 1325 N N . THR A 1 178 ? -8.749 55.465 25.999 1.00 33.28 178 THR A N 1
ATOM 1326 C CA . THR A 1 178 ? -8.262 56.608 25.197 1.00 33.28 178 THR A CA 1
ATOM 1327 C C . THR A 1 178 ? -7.153 56.433 24.137 1.00 33.28 178 THR A C 1
ATOM 1329 O O . THR A 1 178 ? -5.971 56.378 24.452 1.00 33.28 178 THR A O 1
ATOM 1332 N N . SER A 1 179 ? -7.589 56.648 22.882 1.00 37.16 179 SER A N 1
ATOM 1333 C CA . SER A 1 179 ? -6.930 57.355 21.758 1.00 37.16 179 SER A CA 1
ATOM 1334 C C . SER A 1 179 ? -5.692 56.746 21.086 1.00 37.16 179 SER A C 1
ATOM 1336 O O . SER A 1 179 ? -4.614 56.721 21.669 1.00 37.16 179 SER A O 1
ATOM 1338 N N . CYS A 1 180 ? -5.807 56.480 19.773 1.00 25.28 180 CYS A N 1
ATOM 1339 C CA . CYS A 1 180 ? -5.134 57.278 18.729 1.00 25.28 180 CYS A CA 1
ATOM 1340 C C . CYS A 1 180 ? -5.578 56.877 17.301 1.00 25.28 180 CYS A C 1
ATOM 1342 O O . CYS A 1 180 ? -5.296 55.782 16.837 1.00 25.28 180 CYS A O 1
ATOM 1344 N N . THR A 1 181 ? -6.224 57.838 16.634 1.00 32.06 181 THR A N 1
ATOM 1345 C CA . THR A 1 181 ? -6.095 58.228 15.214 1.00 32.06 181 THR A CA 1
ATOM 1346 C C . THR A 1 181 ? -6.275 57.181 14.104 1.00 32.06 181 THR A C 1
ATOM 1348 O O . THR A 1 181 ? -5.339 56.494 13.702 1.00 32.06 181 THR A O 1
ATOM 1351 N N . ASP A 1 182 ? -7.460 57.224 13.489 1.00 29.20 182 ASP A N 1
ATOM 1352 C CA . ASP A 1 182 ? -7.752 56.687 12.159 1.00 29.20 182 ASP A CA 1
ATOM 1353 C C . ASP A 1 182 ? -6.927 57.378 11.061 1.00 29.20 182 ASP A C 1
ATOM 1355 O O . ASP A 1 182 ? -6.893 58.605 10.954 1.00 29.20 182 ASP A O 1
ATOM 1359 N N . THR A 1 183 ? -6.330 56.576 10.177 1.00 32.97 183 THR A N 1
ATOM 1360 C CA . THR A 1 183 ? -5.973 56.997 8.816 1.00 32.97 183 THR A CA 1
ATOM 1361 C C . THR A 1 183 ? -6.861 56.218 7.859 1.00 32.97 183 THR A C 1
ATOM 1363 O O . THR A 1 183 ? -6.670 55.023 7.646 1.00 32.97 183 THR A O 1
ATOM 1366 N N . ALA A 1 184 ? -7.857 56.902 7.302 1.00 35.16 184 ALA A N 1
ATOM 1367 C CA . ALA A 1 184 ? -8.720 56.361 6.268 1.00 35.16 184 ALA A CA 1
ATOM 1368 C C . ALA A 1 184 ? -7.905 56.055 5.001 1.00 35.16 184 ALA A C 1
ATOM 1370 O O . ALA A 1 184 ? -7.349 56.962 4.381 1.00 35.16 184 ALA A O 1
ATOM 1371 N N . VAL A 1 185 ? -7.867 54.785 4.596 1.00 35.09 185 VAL A N 1
ATOM 1372 C CA . VAL A 1 185 ? -7.503 54.391 3.231 1.00 35.09 185 VAL A CA 1
ATOM 1373 C C . VAL A 1 185 ? -8.801 54.078 2.499 1.00 35.09 185 VAL A C 1
ATOM 1375 O O . VAL A 1 185 ? -9.421 53.037 2.701 1.00 35.09 185 VAL A O 1
ATOM 1378 N N . THR A 1 186 ? -9.231 55.024 1.671 1.00 36.69 186 THR A N 1
ATOM 1379 C CA . THR A 1 186 ? -10.247 54.832 0.635 1.00 36.69 186 THR A CA 1
ATOM 1380 C C . THR A 1 186 ? -9.777 53.749 -0.332 1.00 36.69 186 THR A C 1
ATOM 1382 O O . THR A 1 186 ? -8.798 53.947 -1.050 1.00 36.69 186 THR A O 1
ATOM 1385 N N . HIS A 1 187 ? -10.467 52.609 -0.347 1.00 35.53 187 HIS A N 1
ATOM 1386 C CA . HIS A 1 187 ? -10.309 51.598 -1.384 1.00 35.53 187 HIS A CA 1
ATOM 1387 C C . HIS A 1 187 ? -11.309 51.898 -2.504 1.00 35.53 187 HIS A C 1
ATOM 1389 O O . HIS A 1 187 ? -12.519 51.795 -2.307 1.00 35.53 187 HIS A O 1
ATOM 1395 N N . ASP A 1 188 ? -10.778 52.321 -3.650 1.00 32.72 188 ASP A N 1
ATOM 1396 C CA . ASP A 1 188 ? -11.541 52.570 -4.869 1.00 32.72 188 ASP A CA 1
ATOM 1397 C C . ASP A 1 188 ? -12.085 51.260 -5.446 1.00 32.72 188 ASP A C 1
ATOM 1399 O O . ASP A 1 188 ? -11.359 50.296 -5.710 1.00 32.72 188 ASP A O 1
ATOM 1403 N N . ASP A 1 189 ? -13.392 51.282 -5.663 1.00 42.09 189 ASP A N 1
ATOM 1404 C CA . ASP A 1 189 ? -14.202 50.251 -6.279 1.00 42.09 189 ASP A CA 1
ATOM 1405 C C . ASP A 1 189 ? -13.971 50.292 -7.801 1.00 42.09 189 ASP A C 1
ATOM 1407 O O . ASP A 1 189 ? -14.414 51.207 -8.500 1.00 42.09 189 ASP A O 1
ATOM 1411 N N . SER A 1 190 ? -13.219 49.328 -8.338 1.00 38.09 190 SER A N 1
ATOM 1412 C CA . SER A 1 190 ? -12.995 49.199 -9.784 1.00 38.09 190 SER A CA 1
ATOM 1413 C C . SER A 1 190 ? -13.560 47.880 -10.300 1.00 38.09 190 SER A C 1
ATOM 1415 O O . SER A 1 190 ? -12.898 46.848 -10.381 1.00 38.09 190 SER A O 1
ATOM 1417 N N . GLY A 1 191 ? -14.835 47.953 -10.687 1.00 36.88 191 GLY A N 1
ATOM 1418 C CA . GLY A 1 191 ? -15.537 46.910 -11.420 1.00 36.88 191 GLY A CA 1
ATOM 1419 C C . GLY A 1 191 ? -14.826 46.545 -12.726 1.00 36.88 191 GLY A C 1
ATOM 1420 O O . GLY A 1 191 ? -14.545 47.391 -13.579 1.00 36.88 191 GLY A O 1
ATOM 1421 N N . ILE A 1 192 ? -14.578 45.248 -12.899 1.00 42.62 192 ILE A N 1
ATOM 1422 C CA . ILE A 1 192 ? -14.039 44.658 -14.123 1.00 42.62 192 ILE A CA 1
ATOM 1423 C C . ILE A 1 192 ? -15.113 44.742 -15.216 1.00 42.62 192 ILE A C 1
ATOM 1425 O O . ILE A 1 192 ? -16.048 43.945 -15.280 1.00 42.62 192 ILE A O 1
ATOM 1429 N N . ARG A 1 193 ? -14.975 45.733 -16.099 1.00 40.66 193 ARG A N 1
ATOM 1430 C CA . ARG A 1 193 ? -15.716 45.833 -17.361 1.00 40.66 193 ARG A CA 1
ATOM 1431 C C . ARG A 1 193 ? -14.991 45.032 -18.441 1.00 40.66 193 ARG A C 1
ATOM 1433 O O . ARG A 1 193 ? -13.933 45.436 -18.917 1.00 40.66 193 ARG A O 1
ATOM 1440 N N . ILE A 1 194 ? -15.582 43.913 -18.852 1.00 47.53 194 ILE A N 1
ATOM 1441 C CA . ILE A 1 194 ? -15.123 43.130 -20.005 1.00 47.53 194 ILE A CA 1
ATOM 1442 C C . ILE A 1 194 ? -15.490 43.889 -21.289 1.00 47.53 194 ILE A C 1
ATOM 1444 O O . ILE A 1 194 ? -16.651 44.210 -21.536 1.00 47.53 194 ILE A O 1
ATOM 1448 N N . SER A 1 195 ? -14.469 44.205 -22.087 1.00 47.91 195 SER A N 1
ATOM 1449 C CA . SER A 1 195 ? -14.571 44.945 -23.348 1.00 47.91 195 SER A CA 1
ATOM 1450 C C . SER A 1 195 ? -15.267 44.122 -24.454 1.00 47.91 195 SER A C 1
ATOM 1452 O O . SER A 1 195 ? -14.941 42.943 -24.621 1.00 47.91 195 SER A O 1
ATOM 1454 N N . PRO A 1 196 ? -16.144 44.729 -25.283 1.00 42.84 196 PRO A N 1
ATOM 1455 C CA . PRO A 1 196 ? -16.796 44.081 -26.432 1.00 42.84 196 PRO A CA 1
ATOM 1456 C C . PRO A 1 196 ? -15.850 43.560 -27.534 1.00 42.84 196 PRO A C 1
ATOM 1458 O O . PRO A 1 196 ? -16.303 42.903 -28.467 1.00 42.84 196 PRO A O 1
ATOM 1461 N N . GLY A 1 197 ? -14.542 43.832 -27.452 1.00 43.12 197 GLY A N 1
ATOM 1462 C CA . GLY A 1 197 ? -13.556 43.438 -28.466 1.00 43.12 197 GLY A CA 1
ATOM 1463 C C . GLY A 1 197 ? -13.160 41.955 -28.470 1.00 43.12 197 GLY A C 1
ATOM 1464 O O . GLY A 1 197 ? -12.608 41.483 -29.459 1.00 43.12 197 GLY A O 1
ATOM 1465 N N . THR A 1 198 ? -13.460 41.196 -27.411 1.00 45.38 198 THR A N 1
ATOM 1466 C CA . THR A 1 198 ? -13.033 39.785 -27.288 1.00 45.38 198 THR A CA 1
ATOM 1467 C C . THR A 1 198 ? -14.021 38.794 -27.928 1.00 45.38 198 THR A C 1
ATOM 1469 O O . THR A 1 198 ? -13.652 37.665 -28.240 1.00 45.38 198 THR A O 1
ATOM 1472 N N . MET A 1 199 ? -15.266 39.204 -28.211 1.00 44.38 199 MET A N 1
ATOM 1473 C CA . MET A 1 199 ? -16.298 38.318 -28.787 1.00 44.38 199 MET A CA 1
ATOM 1474 C C . MET A 1 199 ? -16.205 38.120 -30.311 1.00 44.38 199 MET A C 1
ATOM 1476 O O . MET A 1 199 ? -16.860 37.229 -30.845 1.00 44.38 199 MET A O 1
ATOM 1480 N N . ALA A 1 200 ? -15.378 38.886 -31.030 1.00 42.69 200 ALA A N 1
ATOM 1481 C CA . ALA A 1 200 ? -15.282 38.793 -32.493 1.00 42.69 200 ALA A CA 1
ATOM 1482 C C . ALA A 1 200 ? -14.238 37.772 -33.009 1.00 42.69 200 ALA A C 1
ATOM 1484 O O . ALA A 1 200 ? -14.103 37.595 -34.217 1.00 42.69 200 ALA A O 1
ATOM 1485 N N . GLY A 1 201 ? -13.501 37.084 -32.126 1.00 41.81 201 GLY A N 1
ATOM 1486 C CA . GLY A 1 201 ? -12.360 36.234 -32.509 1.00 41.81 201 GLY A CA 1
ATOM 1487 C C . GLY A 1 201 ? -12.642 34.741 -32.731 1.00 41.81 201 GLY A C 1
ATOM 1488 O O . GLY A 1 201 ? -11.749 34.030 -33.184 1.00 41.81 201 GLY A O 1
ATOM 1489 N N . ILE A 1 202 ? -13.844 34.236 -32.423 1.00 49.78 202 ILE A N 1
ATOM 1490 C CA . ILE A 1 202 ? -14.106 32.777 -32.369 1.00 49.78 202 ILE A CA 1
ATOM 1491 C C . ILE A 1 202 ? -14.902 32.255 -33.585 1.00 49.78 202 ILE A C 1
ATOM 1493 O O . ILE A 1 202 ? -14.913 31.056 -33.854 1.00 49.78 202 ILE A O 1
ATOM 1497 N N . SER A 1 203 ? -15.509 33.120 -34.402 1.00 44.84 203 SER A N 1
ATOM 1498 C CA . SER A 1 203 ? -16.419 32.676 -35.473 1.00 44.84 203 SER A CA 1
ATOM 1499 C C . SER A 1 203 ? -15.748 32.267 -36.794 1.00 44.84 203 SER A C 1
ATOM 1501 O O . SER A 1 203 ? -16.389 31.602 -37.602 1.00 44.84 203 SER A O 1
ATOM 1503 N N . ILE A 1 204 ? -14.471 32.599 -37.027 1.00 54.00 204 ILE A N 1
ATOM 1504 C CA . ILE A 1 204 ? -13.792 32.312 -38.312 1.00 54.00 204 ILE A CA 1
ATOM 1505 C C . ILE A 1 204 ? -12.914 31.043 -38.241 1.00 54.00 204 ILE A C 1
ATOM 1507 O O . ILE A 1 204 ? -12.696 30.375 -39.252 1.00 54.00 204 ILE A O 1
ATOM 1511 N N . GLY A 1 205 ? -12.457 30.640 -37.049 1.00 48.78 205 GLY A N 1
ATOM 1512 C CA . GLY A 1 205 ? -11.551 29.492 -36.884 1.00 48.78 205 GLY A CA 1
ATOM 1513 C C . GLY A 1 205 ? -12.205 28.113 -37.058 1.00 48.78 205 GLY A C 1
ATOM 1514 O O . GLY A 1 205 ? -11.535 27.154 -37.445 1.00 48.78 205 GLY A O 1
ATOM 1515 N N . SER A 1 206 ? -13.514 27.995 -36.819 1.00 56.97 206 SER A N 1
ATOM 1516 C CA . SER A 1 206 ? -14.219 26.704 -36.818 1.00 56.97 206 SER A CA 1
ATOM 1517 C C . SER A 1 206 ? -14.413 26.114 -38.220 1.00 56.97 206 SER A C 1
ATOM 1519 O O . SER A 1 206 ? -14.297 24.900 -38.394 1.00 56.97 206 SER A O 1
ATOM 1521 N N . ALA A 1 207 ? -14.623 26.953 -39.239 1.00 66.81 207 ALA A N 1
ATOM 1522 C CA . ALA A 1 207 ? -14.807 26.493 -40.617 1.00 66.81 207 ALA A CA 1
ATOM 1523 C C . ALA A 1 207 ? -13.514 25.909 -41.215 1.00 66.81 207 ALA A C 1
ATOM 1525 O O . ALA A 1 207 ? -13.543 24.873 -41.882 1.00 66.81 207 ALA A O 1
ATOM 1526 N N . VAL A 1 208 ? -12.364 26.529 -40.927 1.00 77.38 208 VAL A N 1
ATOM 1527 C CA . VAL A 1 208 ? -11.056 26.045 -41.400 1.00 77.38 208 VAL A CA 1
ATOM 1528 C C . VAL A 1 208 ? -10.657 24.760 -40.670 1.00 77.38 208 VAL A C 1
ATOM 1530 O O . VAL A 1 208 ? -10.174 23.820 -41.303 1.00 77.38 208 VAL A O 1
ATOM 1533 N N . GLY A 1 209 ? -10.927 24.672 -39.362 1.00 82.94 209 GLY A N 1
ATOM 1534 C CA . GLY A 1 209 ? -10.662 23.468 -38.571 1.00 82.94 209 GLY A CA 1
ATOM 1535 C C . GLY A 1 209 ? -11.445 22.244 -39.056 1.00 82.94 209 GLY A C 1
ATOM 1536 O O . GLY A 1 209 ? -10.867 21.169 -39.222 1.00 82.94 209 GLY A O 1
ATOM 1537 N N . ALA A 1 210 ? -12.736 22.404 -39.365 1.00 85.06 210 ALA A N 1
ATOM 1538 C CA . ALA A 1 210 ? -13.571 21.307 -39.856 1.00 85.06 210 ALA A CA 1
ATOM 1539 C C . ALA A 1 210 ? -13.106 20.773 -41.226 1.00 85.06 210 ALA A C 1
ATOM 1541 O O . ALA A 1 210 ? -13.085 19.559 -41.443 1.00 85.06 210 ALA A O 1
ATOM 1542 N N . LEU A 1 211 ? -12.671 21.659 -42.131 1.00 87.81 211 LEU A N 1
ATOM 1543 C CA . LEU A 1 211 ? -12.148 21.263 -43.444 1.00 87.81 211 LEU A CA 1
ATOM 1544 C C . LEU A 1 211 ? -10.814 20.509 -43.340 1.00 87.81 211 LEU A C 1
ATOM 1546 O O . LEU A 1 211 ? -10.606 19.531 -44.059 1.00 87.81 211 LEU A O 1
ATOM 1550 N N . LEU A 1 212 ? -9.939 20.907 -42.412 1.00 92.38 212 LEU A N 1
ATOM 1551 C CA . LEU A 1 212 ? -8.674 20.215 -42.149 1.00 92.38 212 LEU A CA 1
ATOM 1552 C C . LEU A 1 212 ? -8.898 18.801 -41.594 1.00 92.38 212 LEU A C 1
ATOM 1554 O O . LEU A 1 212 ? -8.275 17.848 -42.064 1.00 92.38 212 LEU A O 1
ATOM 1558 N N . ILE A 1 213 ? -9.837 18.639 -40.657 1.00 90.38 213 ILE A N 1
ATOM 1559 C CA . ILE A 1 213 ? -10.183 17.326 -40.090 1.00 90.38 213 ILE A CA 1
ATOM 1560 C C . ILE A 1 213 ? -10.795 16.411 -41.161 1.00 90.38 213 ILE A C 1
ATOM 1562 O O . ILE A 1 213 ? -10.426 15.237 -41.252 1.00 90.38 213 ILE A O 1
ATOM 1566 N N . ALA A 1 214 ? -11.674 16.942 -42.018 1.00 91.56 214 ALA A N 1
ATOM 1567 C CA . ALA A 1 214 ? -12.261 16.183 -43.122 1.00 91.56 214 ALA A CA 1
ATOM 1568 C C . ALA A 1 214 ? -11.200 15.712 -44.137 1.00 91.56 214 ALA A C 1
ATOM 1570 O O . ALA A 1 214 ? -11.235 14.558 -44.575 1.00 91.56 214 ALA A O 1
ATOM 1571 N N . ALA A 1 215 ? -10.220 16.562 -44.465 1.00 92.25 215 ALA A N 1
ATOM 1572 C CA . ALA A 1 215 ? -9.121 16.212 -45.365 1.00 92.25 215 ALA A CA 1
ATOM 1573 C C . ALA A 1 215 ? -8.219 15.105 -44.787 1.00 92.25 215 ALA A C 1
ATOM 1575 O O . ALA A 1 215 ? -7.864 14.165 -45.504 1.00 92.25 215 ALA A O 1
ATOM 1576 N N . ILE A 1 216 ? -7.905 15.166 -43.486 1.00 92.50 216 ILE A N 1
ATOM 1577 C CA . ILE A 1 216 ? -7.117 14.133 -42.791 1.00 92.50 216 ILE A CA 1
ATOM 1578 C C . ILE A 1 216 ? -7.875 12.799 -42.774 1.00 92.50 216 ILE A C 1
ATOM 1580 O O . ILE A 1 216 ? -7.305 11.764 -43.127 1.00 92.50 216 ILE A O 1
ATOM 1584 N N . CYS A 1 217 ? -9.171 12.812 -42.444 1.00 92.06 217 CYS A N 1
ATOM 1585 C CA . CYS A 1 217 ? -9.996 11.600 -42.445 1.00 92.06 217 CYS A CA 1
ATOM 1586 C C . CYS A 1 217 ? -10.056 10.954 -43.837 1.00 92.06 217 CYS A C 1
ATOM 1588 O O . CYS A 1 217 ? -9.909 9.737 -43.967 1.00 92.06 217 CYS A O 1
ATOM 1590 N N . TRP A 1 218 ? -10.210 11.758 -44.893 1.00 93.50 218 TRP A N 1
ATOM 1591 C CA . TRP A 1 218 ? -10.222 11.258 -46.268 1.00 93.50 218 TRP A CA 1
ATOM 1592 C C . TRP A 1 218 ? -8.881 10.637 -46.683 1.00 93.50 218 TRP A C 1
ATOM 1594 O O . TRP A 1 218 ? -8.859 9.570 -47.305 1.00 93.50 218 TRP A O 1
ATOM 1604 N N . PHE A 1 219 ? -7.760 11.257 -46.298 1.00 91.38 219 PHE A N 1
ATOM 1605 C CA . PHE A 1 219 ? -6.424 10.741 -46.598 1.00 91.38 219 PHE A CA 1
ATOM 1606 C C . PHE A 1 219 ? -6.166 9.386 -45.919 1.00 91.38 219 PHE A C 1
ATOM 1608 O O . PHE A 1 219 ? -5.686 8.453 -46.566 1.00 91.38 219 PHE A O 1
ATOM 1615 N N . LEU A 1 220 ? -6.572 9.232 -44.653 1.00 88.31 220 LEU A N 1
ATOM 1616 C CA . LEU A 1 220 ? -6.434 7.979 -43.904 1.00 88.31 220 LEU A CA 1
ATOM 1617 C C . LEU A 1 220 ? -7.285 6.849 -44.499 1.00 88.31 220 LEU A C 1
ATOM 1619 O O . LEU A 1 220 ? -6.780 5.747 -44.714 1.00 88.31 220 LEU A O 1
ATOM 1623 N N . VAL A 1 221 ? -8.544 7.118 -44.862 1.00 88.25 221 VAL A N 1
ATOM 1624 C CA . VAL A 1 221 ? -9.415 6.112 -45.503 1.00 88.25 221 VAL A CA 1
ATOM 1625 C C . VAL A 1 221 ? -8.842 5.656 -46.848 1.00 88.25 221 VAL A C 1
ATOM 1627 O O . VAL A 1 221 ? -8.911 4.473 -47.188 1.00 88.25 221 VAL A O 1
ATOM 1630 N N . ARG A 1 222 ? -8.232 6.567 -47.615 1.00 85.94 222 ARG A N 1
ATOM 1631 C CA . ARG A 1 222 ? -7.619 6.228 -48.904 1.00 85.94 222 ARG A CA 1
ATOM 1632 C C . ARG A 1 222 ? -6.344 5.397 -48.747 1.00 85.94 222 ARG A C 1
ATOM 1634 O O . ARG A 1 222 ? -6.083 4.541 -49.591 1.00 85.94 222 ARG A O 1
ATOM 1641 N N . HIS A 1 223 ? -5.582 5.617 -47.678 1.00 77.00 223 HIS A N 1
ATOM 1642 C CA . HIS A 1 223 ? -4.365 4.854 -47.401 1.00 77.00 223 HIS A CA 1
ATOM 1643 C C . HIS A 1 223 ? -4.663 3.449 -46.854 1.00 77.00 223 HIS A C 1
ATOM 1645 O O . HIS A 1 223 ? -3.929 2.507 -47.144 1.00 77.00 223 HIS A O 1
ATOM 1651 N N . LEU A 1 224 ? -5.769 3.287 -46.122 1.00 73.56 224 LEU A N 1
ATOM 1652 C CA . LEU A 1 224 ? -6.191 1.999 -45.563 1.00 73.56 224 LEU A CA 1
ATOM 1653 C C . LEU A 1 224 ? -6.862 1.074 -46.589 1.00 73.56 224 LEU A C 1
ATOM 1655 O O . LEU A 1 224 ? -6.835 -0.140 -46.422 1.00 73.56 224 LEU A O 1
ATOM 1659 N N . ARG A 1 225 ? -7.411 1.618 -47.682 1.00 75.56 225 ARG A N 1
ATOM 1660 C CA . ARG A 1 225 ? -8.039 0.834 -48.765 1.00 75.56 225 ARG A CA 1
ATOM 1661 C C . ARG A 1 225 ? -7.058 0.267 -49.801 1.00 75.56 225 ARG A C 1
ATOM 1663 O O . ARG A 1 225 ? -7.495 -0.380 -50.743 1.00 75.56 225 ARG A O 1
ATOM 1670 N N . LYS A 1 226 ? -5.749 0.497 -49.651 1.00 58.50 226 LYS A N 1
ATOM 1671 C CA . LYS A 1 226 ? -4.701 -0.049 -50.535 1.00 58.50 226 LYS A CA 1
ATOM 1672 C C . LYS A 1 226 ? -3.958 -1.241 -49.918 1.00 58.50 226 LYS A C 1
ATOM 1674 O O . LYS A 1 226 ? -2.738 -1.319 -50.022 1.00 58.50 226 LYS A O 1
ATOM 1679 N N . ARG A 1 227 ? -4.665 -2.169 -49.272 1.00 53.47 227 ARG A N 1
ATOM 1680 C CA . ARG A 1 227 ? -4.108 -3.504 -49.021 1.00 53.47 227 ARG A CA 1
ATOM 1681 C C . ARG A 1 227 ? -4.63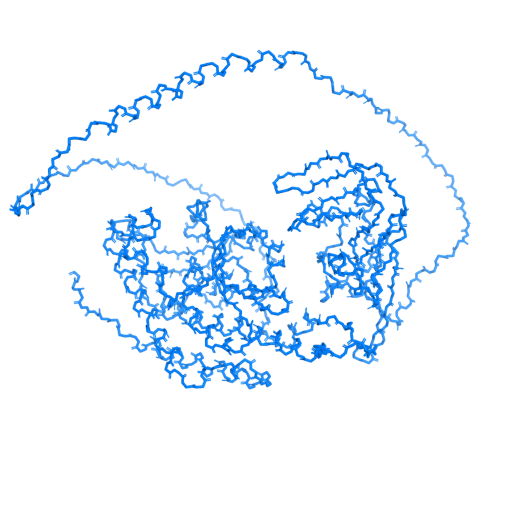9 -4.443 -50.106 1.00 53.47 227 ARG A C 1
ATOM 1683 O O . ARG A 1 227 ? -5.850 -4.632 -50.152 1.00 53.47 227 ARG A O 1
ATOM 1690 N N . PRO A 1 228 ? -3.785 -4.943 -51.015 1.00 52.81 228 PRO A N 1
ATOM 1691 C CA . PRO A 1 228 ? -4.130 -6.077 -51.857 1.00 52.81 228 PRO A CA 1
ATOM 1692 C C . PRO A 1 228 ? -4.360 -7.286 -50.950 1.00 52.81 228 PRO A C 1
ATOM 1694 O O . PRO A 1 228 ? -3.502 -7.606 -50.124 1.00 52.81 228 PRO A O 1
ATOM 1697 N N . ASP A 1 229 ? -5.525 -7.911 -51.077 1.00 55.38 229 ASP A N 1
ATOM 1698 C CA . ASP A 1 229 ? -5.767 -9.248 -50.553 1.00 55.38 229 ASP A CA 1
ATOM 1699 C C . ASP A 1 229 ? -4.966 -10.229 -51.415 1.00 55.38 229 ASP A C 1
ATOM 1701 O O . ASP A 1 229 ? -5.419 -10.598 -52.496 1.00 55.38 229 ASP A O 1
ATOM 1705 N N . ASP A 1 230 ? -3.779 -10.627 -50.954 1.00 53.97 230 ASP A N 1
ATOM 1706 C CA . ASP A 1 230 ? -3.099 -11.814 -51.474 1.00 53.97 230 ASP A CA 1
ATOM 1707 C C . ASP A 1 230 ? -2.986 -12.877 -50.366 1.00 53.97 230 ASP A C 1
ATOM 1709 O O . ASP A 1 230 ? -2.548 -12.571 -49.248 1.00 53.97 230 ASP A O 1
ATOM 1713 N N . PRO A 1 231 ? -3.420 -14.123 -50.639 1.00 49.19 231 PRO A N 1
ATOM 1714 C CA . PRO A 1 231 ? -3.429 -15.207 -49.672 1.00 49.19 231 PRO A CA 1
ATOM 1715 C C . PRO A 1 231 ? -2.017 -15.750 -49.431 1.00 49.19 231 PRO A C 1
ATOM 1717 O O . PRO A 1 231 ? -1.205 -15.889 -50.342 1.00 49.19 231 PRO A O 1
ATOM 1720 N N . ALA A 1 232 ? -1.755 -16.073 -48.167 1.00 40.62 232 ALA A N 1
ATOM 1721 C CA . ALA A 1 232 ? -0.492 -16.595 -47.675 1.00 40.62 232 ALA A CA 1
ATOM 1722 C C . ALA A 1 232 ? -0.098 -17.923 -48.344 1.00 40.62 232 ALA A C 1
ATOM 1724 O O . ALA A 1 232 ? -0.793 -18.927 -48.187 1.00 40.62 232 ALA A O 1
ATOM 1725 N N . ASP A 1 233 ? 1.071 -17.931 -48.979 1.00 37.41 233 ASP A N 1
ATOM 1726 C CA . ASP A 1 233 ? 1.870 -19.128 -49.225 1.00 37.41 233 ASP A CA 1
ATOM 1727 C C . ASP A 1 233 ? 3.230 -18.919 -48.543 1.00 37.41 233 ASP A C 1
ATOM 1729 O O . ASP A 1 233 ? 3.984 -18.008 -48.887 1.00 37.41 233 ASP A O 1
ATOM 1733 N N . TRP A 1 234 ? 3.507 -19.708 -47.504 1.00 35.34 234 TRP A N 1
ATOM 1734 C CA . TRP A 1 234 ? 4.791 -19.706 -46.804 1.00 35.34 234 TRP A CA 1
ATOM 1735 C C . TRP A 1 234 ? 5.497 -21.027 -47.077 1.00 35.34 234 TRP A C 1
ATOM 1737 O O . TRP A 1 234 ? 5.418 -21.969 -46.289 1.00 35.34 234 TRP A O 1
ATOM 1747 N N . THR A 1 235 ? 6.250 -21.063 -48.173 1.00 38.06 235 THR A N 1
ATOM 1748 C CA . THR A 1 235 ? 7.385 -21.972 -48.321 1.00 38.06 235 THR A CA 1
ATOM 1749 C C . THR A 1 235 ? 8.691 -21.245 -48.028 1.00 38.06 235 THR A C 1
ATOM 1751 O O . THR A 1 235 ? 9.028 -20.226 -48.624 1.00 38.06 235 THR A O 1
ATOM 1754 N N . THR A 1 236 ? 9.400 -21.832 -47.074 1.00 45.09 236 THR A N 1
ATOM 1755 C CA . THR A 1 236 ? 10.813 -21.746 -46.712 1.00 45.09 236 THR A CA 1
ATOM 1756 C C . THR A 1 236 ? 11.755 -21.225 -47.803 1.00 45.09 236 THR A C 1
ATOM 1758 O O . THR A 1 236 ? 11.829 -21.813 -48.877 1.00 45.09 236 THR A O 1
ATOM 1761 N N . SER A 1 237 ? 12.612 -20.257 -47.466 1.00 34.72 237 SER A N 1
ATOM 1762 C CA . SER A 1 237 ? 13.999 -20.282 -47.945 1.00 34.72 237 SER A CA 1
ATOM 1763 C C . SER A 1 237 ? 14.929 -19.500 -47.024 1.00 34.72 237 SER A C 1
ATOM 1765 O O . SER A 1 237 ? 14.631 -18.386 -46.596 1.00 34.72 237 SER A O 1
ATOM 1767 N N . ALA A 1 238 ? 16.052 -20.141 -46.721 1.00 40.78 238 ALA A N 1
ATOM 1768 C CA . ALA A 1 238 ? 17.223 -19.573 -46.084 1.00 40.78 238 ALA A CA 1
ATOM 1769 C C . ALA A 1 238 ? 18.084 -18.791 -47.098 1.00 40.78 238 ALA A C 1
ATOM 1771 O O . ALA A 1 238 ? 17.908 -18.940 -48.308 1.00 40.78 238 ALA A O 1
ATOM 1772 N N . ASP A 1 239 ? 19.043 -18.055 -46.527 1.00 34.94 239 ASP A N 1
ATOM 1773 C CA . ASP A 1 239 ? 20.319 -17.565 -47.076 1.00 34.94 239 ASP A CA 1
ATOM 1774 C C . ASP A 1 239 ? 20.486 -16.076 -47.445 1.00 34.94 239 ASP A C 1
ATOM 1776 O O . ASP A 1 239 ? 19.810 -15.523 -48.307 1.00 34.94 239 ASP A O 1
ATOM 1780 N N . GLY A 1 240 ? 21.538 -15.506 -46.827 1.00 31.23 240 GLY A N 1
ATOM 1781 C CA . GLY A 1 240 ? 22.374 -14.388 -47.295 1.00 31.23 240 GLY A CA 1
ATOM 1782 C C . GLY A 1 240 ? 21.917 -12.974 -46.911 1.00 31.23 240 GLY A C 1
ATOM 1783 O O . GLY A 1 240 ? 20.735 -12.686 -46.908 1.00 31.23 240 GLY A O 1
ATOM 1784 N N . ALA A 1 241 ? 22.755 -11.970 -46.645 1.00 33.28 241 ALA A N 1
ATOM 1785 C CA . ALA A 1 241 ? 24.176 -11.816 -46.334 1.00 33.28 241 ALA A CA 1
ATOM 1786 C C . ALA A 1 241 ? 24.419 -10.292 -46.170 1.00 33.28 241 ALA A C 1
ATOM 1788 O O . ALA A 1 241 ? 23.963 -9.531 -47.011 1.00 33.28 241 ALA A O 1
ATOM 1789 N N . THR A 1 242 ? 25.176 -9.894 -45.136 1.00 36.56 242 THR A N 1
ATOM 1790 C CA . THR A 1 242 ? 26.134 -8.752 -45.038 1.00 36.56 242 THR A CA 1
ATOM 1791 C C . THR A 1 242 ? 25.782 -7.298 -45.446 1.00 36.56 242 THR A C 1
ATOM 1793 O O . THR A 1 242 ? 25.171 -7.069 -46.479 1.00 36.56 242 THR A O 1
ATOM 1796 N N . ARG A 1 243 ? 26.426 -6.350 -44.716 1.00 34.12 243 ARG A N 1
ATOM 1797 C CA . ARG A 1 243 ? 26.610 -4.883 -44.939 1.00 34.12 243 ARG A CA 1
ATOM 1798 C C . ARG A 1 243 ? 25.400 -3.985 -44.588 1.00 34.12 243 ARG A C 1
ATOM 1800 O O . ARG A 1 243 ? 24.278 -4.365 -44.866 1.00 34.12 243 ARG A O 1
ATOM 1807 N N . ASP A 1 244 ? 25.508 -2.840 -43.899 1.00 33.66 244 ASP A N 1
ATOM 1808 C CA . ASP A 1 244 ? 26.600 -1.858 -43.766 1.00 33.66 244 ASP A CA 1
ATOM 1809 C C . ASP A 1 244 ? 26.756 -1.275 -42.339 1.00 33.66 244 ASP A C 1
ATOM 1811 O O . ASP A 1 244 ? 25.802 -1.173 -41.564 1.00 33.66 244 ASP A O 1
ATOM 1815 N N . GLU A 1 245 ? 27.996 -0.882 -42.026 1.00 38.09 245 GLU A N 1
ATOM 1816 C CA . GLU A 1 245 ? 28.394 0.034 -40.946 1.00 38.09 245 GLU A CA 1
ATOM 1817 C C . GLU A 1 245 ? 28.311 1.501 -41.411 1.00 38.09 245 GLU A C 1
ATOM 1819 O O . GLU A 1 245 ? 28.476 1.790 -42.593 1.00 38.09 245 GLU A O 1
ATOM 1824 N N . GLU A 1 246 ? 28.210 2.393 -40.415 1.00 32.97 246 GLU A N 1
ATOM 1825 C CA . GLU A 1 246 ? 28.794 3.748 -40.336 1.00 32.97 246 GLU A CA 1
ATOM 1826 C C . GLU A 1 246 ? 27.806 4.936 -40.196 1.00 32.97 246 GLU A C 1
ATOM 1828 O O . GLU A 1 246 ? 26.773 5.021 -40.850 1.00 32.97 246 GLU A O 1
ATOM 1833 N N . ILE A 1 247 ? 28.231 5.900 -39.356 1.00 32.78 247 ILE A N 1
ATOM 1834 C CA . ILE A 1 247 ? 27.781 7.305 -39.216 1.00 32.78 247 ILE A CA 1
ATOM 1835 C C . ILE A 1 247 ? 26.701 7.604 -38.141 1.00 32.78 247 ILE A C 1
ATOM 1837 O O . ILE A 1 247 ? 25.511 7.647 -38.425 1.00 32.78 247 ILE A O 1
ATOM 1841 N N . TYR A 1 248 ? 27.131 7.914 -36.903 1.00 30.61 248 TYR A N 1
ATOM 1842 C CA . TYR A 1 248 ? 27.085 9.278 -36.315 1.00 30.61 248 TYR A CA 1
ATOM 1843 C C . TYR A 1 248 ? 27.746 9.288 -34.914 1.00 30.61 248 TYR A C 1
ATOM 1845 O O . TYR A 1 248 ? 27.237 8.699 -33.961 1.00 30.61 248 TYR A O 1
ATOM 1853 N N . LYS A 1 249 ? 28.888 9.975 -34.784 1.00 31.72 249 LYS A N 1
ATOM 1854 C CA . LYS A 1 249 ? 29.423 10.479 -33.507 1.00 31.72 249 LYS A CA 1
ATOM 1855 C C . LYS A 1 249 ? 29.022 11.947 -33.403 1.00 31.72 249 LYS A C 1
ATOM 1857 O O . LYS A 1 249 ? 29.252 12.685 -34.357 1.00 31.72 249 LYS A O 1
ATOM 1862 N N . GLN A 1 250 ? 28.506 12.378 -32.257 1.00 31.55 250 GLN A N 1
ATOM 1863 C CA . GLN A 1 250 ? 28.622 13.779 -31.865 1.00 31.55 250 GLN A CA 1
ATOM 1864 C C . GLN A 1 250 ? 28.652 13.928 -30.344 1.00 31.55 250 GLN A C 1
ATOM 1866 O O . GLN A 1 250 ? 27.910 13.270 -29.617 1.00 31.55 250 GLN A O 1
ATOM 1871 N N . ASP A 1 251 ? 29.592 14.765 -29.923 1.00 35.19 251 ASP A N 1
ATOM 1872 C CA . ASP A 1 251 ? 30.066 15.005 -28.569 1.00 35.19 251 ASP A CA 1
ATOM 1873 C C . ASP A 1 251 ? 29.085 15.832 -27.726 1.00 35.19 251 ASP A C 1
ATOM 1875 O O . ASP A 1 251 ? 28.413 16.731 -28.232 1.00 35.19 251 ASP A O 1
ATOM 1879 N N . ALA A 1 252 ? 29.066 15.587 -26.414 1.00 32.72 252 ALA A N 1
ATOM 1880 C CA . ALA A 1 252 ? 28.522 16.525 -25.437 1.00 32.72 252 ALA A CA 1
ATOM 1881 C C . ALA A 1 252 ? 29.395 16.524 -24.171 1.00 32.72 252 ALA A C 1
ATOM 1883 O O . ALA A 1 252 ? 29.447 15.543 -23.429 1.00 32.72 252 ALA A O 1
ATOM 1884 N N . GLU A 1 253 ? 30.094 17.638 -23.947 1.00 34.50 253 GLU A N 1
ATOM 1885 C CA . GLU A 1 253 ? 30.824 17.947 -22.714 1.00 34.50 253 GLU A CA 1
ATOM 1886 C C . GLU A 1 253 ? 29.864 18.186 -21.531 1.00 34.50 253 GLU A C 1
ATOM 1888 O O . GLU A 1 253 ? 28.809 18.806 -21.710 1.00 34.50 253 GLU A O 1
ATOM 1893 N N . PRO A 1 254 ? 30.224 17.797 -20.293 1.00 34.47 254 PRO A N 1
ATOM 1894 C CA . PRO A 1 254 ? 29.442 18.142 -19.115 1.00 34.47 254 PRO A CA 1
ATOM 1895 C C . PRO A 1 254 ? 29.842 19.518 -18.557 1.00 34.47 254 PRO A C 1
ATOM 1897 O O . PRO A 1 254 ? 31.003 19.779 -18.234 1.00 34.47 254 PRO A O 1
ATOM 1900 N N . LYS A 1 255 ? 28.849 20.395 -18.367 1.00 32.03 255 LYS A N 1
ATOM 1901 C CA . LYS A 1 255 ? 28.996 21.629 -17.581 1.00 32.03 255 LYS A CA 1
ATOM 1902 C C . LYS A 1 255 ? 29.155 21.294 -16.095 1.00 32.03 255 LYS A C 1
ATOM 1904 O O . LYS A 1 255 ? 28.351 20.556 -15.531 1.00 32.03 255 LYS A O 1
ATOM 1909 N N . LYS A 1 256 ? 30.166 21.899 -15.462 1.00 31.58 256 LYS A N 1
ATOM 1910 C CA . LYS A 1 256 ? 30.361 21.919 -14.005 1.00 31.58 256 LYS A CA 1
ATOM 1911 C C . LYS A 1 256 ? 29.155 22.563 -13.319 1.00 31.58 256 LYS A C 1
ATOM 1913 O O . LYS A 1 256 ? 28.843 23.721 -13.592 1.00 31.58 256 LYS A O 1
ATOM 1918 N N . VAL A 1 257 ? 28.531 21.824 -12.408 1.00 30.05 257 VAL A N 1
ATOM 1919 C CA . VAL A 1 257 ? 27.559 22.349 -11.445 1.00 30.05 257 VAL A CA 1
ATOM 1920 C C . VAL A 1 257 ? 28.307 22.650 -10.148 1.00 30.05 257 VAL A C 1
ATOM 1922 O O . VAL A 1 257 ? 29.144 21.864 -9.712 1.00 30.05 257 VAL A O 1
ATOM 1925 N N . VAL A 1 258 ? 28.056 23.840 -9.609 1.00 29.95 258 VAL A N 1
ATOM 1926 C CA . VAL A 1 258 ? 28.619 24.370 -8.364 1.00 29.95 258 VAL A CA 1
ATOM 1927 C C . VAL A 1 258 ? 27.791 23.830 -7.198 1.00 29.95 258 VAL A C 1
ATOM 1929 O O . VAL A 1 258 ? 26.571 23.984 -7.202 1.00 29.95 258 VAL A O 1
ATOM 1932 N N . ASP A 1 259 ? 28.457 23.197 -6.232 1.00 27.23 259 ASP A N 1
ATOM 1933 C CA . ASP A 1 259 ? 27.859 22.735 -4.977 1.00 27.23 259 ASP A CA 1
ATOM 1934 C C . ASP A 1 259 ? 27.533 23.919 -4.055 1.00 27.23 259 ASP A C 1
ATOM 1936 O O . ASP A 1 259 ? 28.364 24.804 -3.830 1.00 27.23 259 ASP A O 1
ATOM 1940 N N . HIS A 1 260 ? 26.331 23.897 -3.482 1.00 27.77 260 HIS A N 1
ATOM 1941 C CA . HIS A 1 260 ? 25.961 24.702 -2.324 1.00 27.77 260 HIS A CA 1
ATOM 1942 C C . HIS A 1 260 ? 25.499 23.761 -1.208 1.00 27.77 260 HIS A C 1
ATOM 1944 O O . HIS A 1 260 ? 24.430 23.157 -1.296 1.00 27.77 260 HIS A O 1
ATOM 1950 N N . ASP A 1 261 ? 26.322 23.651 -0.166 1.00 27.56 261 ASP A N 1
ATOM 1951 C CA . ASP A 1 261 ? 26.012 22.929 1.067 1.00 27.56 261 ASP A CA 1
ATOM 1952 C C . ASP A 1 261 ? 24.911 23.648 1.863 1.00 27.56 261 ASP A C 1
ATOM 1954 O O . ASP A 1 261 ? 25.029 24.835 2.178 1.00 27.56 261 ASP A O 1
ATOM 1958 N N . VAL A 1 262 ? 23.860 22.913 2.244 1.00 28.67 262 VAL A N 1
ATOM 1959 C CA . VAL A 1 262 ? 22.869 23.322 3.256 1.00 28.67 262 VAL A CA 1
ATOM 1960 C C . VAL A 1 262 ? 22.609 22.126 4.188 1.00 28.67 262 VAL A C 1
ATOM 1962 O O . VAL A 1 262 ? 22.421 21.009 3.700 1.00 28.67 262 VAL A O 1
ATOM 1965 N N . PRO A 1 263 ? 22.630 22.312 5.522 1.00 31.52 263 PRO A N 1
ATOM 1966 C CA . PRO A 1 263 ? 22.672 21.206 6.473 1.00 31.52 263 PRO A CA 1
ATOM 1967 C C . PRO A 1 263 ? 21.332 20.469 6.630 1.00 31.52 263 PRO A C 1
ATOM 1969 O O . PRO A 1 263 ? 20.266 21.063 6.771 1.00 31.52 263 PRO A O 1
ATOM 1972 N N . ILE A 1 264 ? 21.437 19.138 6.651 1.00 37.50 264 ILE A N 1
ATOM 1973 C CA . ILE A 1 264 ? 20.371 18.143 6.813 1.00 37.50 264 ILE A CA 1
ATOM 1974 C C . ILE A 1 264 ? 20.082 17.961 8.309 1.00 37.50 264 ILE A C 1
ATOM 1976 O O . ILE A 1 264 ? 20.880 17.341 9.009 1.00 37.50 264 ILE A O 1
ATOM 1980 N N . ALA A 1 265 ? 18.942 18.463 8.793 1.00 30.95 265 ALA A N 1
ATOM 1981 C CA . ALA A 1 265 ? 18.533 18.306 10.196 1.00 30.95 265 ALA A CA 1
ATOM 1982 C C . ALA A 1 265 ? 17.098 17.772 10.421 1.00 30.95 265 ALA A C 1
ATOM 1984 O O . ALA A 1 265 ? 16.677 17.687 11.565 1.00 30.95 265 ALA A O 1
ATOM 1985 N N . GLU A 1 266 ? 16.350 17.341 9.395 1.00 35.62 266 GLU A N 1
ATOM 1986 C CA . GLU A 1 266 ? 14.915 16.994 9.564 1.00 35.62 266 GLU A CA 1
ATOM 1987 C C . GLU A 1 266 ? 14.509 15.546 9.202 1.00 35.62 266 GLU A C 1
ATOM 1989 O O . GLU A 1 266 ? 13.347 15.269 8.925 1.00 35.62 266 GLU A O 1
ATOM 1994 N N . LEU A 1 267 ? 15.428 14.573 9.247 1.00 35.47 267 LEU A N 1
ATOM 1995 C CA . LEU A 1 267 ? 15.096 13.138 9.072 1.00 35.47 267 LEU A CA 1
ATOM 1996 C C . LEU A 1 267 ? 15.336 12.283 10.336 1.00 35.47 267 LEU A C 1
ATOM 1998 O O . LEU A 1 267 ? 15.329 11.054 10.265 1.00 35.47 267 LEU A O 1
ATOM 2002 N N . GLY A 1 268 ? 15.551 12.929 11.487 1.00 29.56 268 GLY A N 1
ATOM 2003 C CA . GLY A 1 268 ? 16.092 12.310 12.703 1.00 29.56 268 GLY A CA 1
ATOM 2004 C C . GLY A 1 268 ? 15.194 11.321 13.455 1.00 29.56 268 GLY A C 1
ATOM 2005 O O . GLY A 1 268 ? 15.728 10.372 14.019 1.00 29.56 268 GLY A O 1
ATOM 2006 N N . ASP A 1 269 ? 13.865 11.448 13.427 1.00 33.22 269 ASP A N 1
ATOM 2007 C CA . ASP A 1 269 ? 13.036 10.764 14.444 1.00 33.22 269 ASP A CA 1
ATOM 2008 C C . ASP A 1 269 ? 12.233 9.542 13.967 1.00 33.22 269 ASP A C 1
ATOM 2010 O O . ASP A 1 269 ? 11.628 8.843 14.776 1.00 33.22 269 ASP A O 1
ATOM 2014 N N . TYR A 1 270 ? 12.271 9.187 12.678 1.00 30.48 270 TYR A N 1
ATOM 2015 C CA . TYR A 1 270 ? 11.539 8.009 12.172 1.00 30.48 270 TYR A CA 1
ATOM 2016 C C . TYR A 1 270 ? 12.283 6.670 12.331 1.00 30.48 270 TYR A C 1
ATOM 2018 O O . TYR A 1 270 ? 11.716 5.614 12.052 1.00 30.48 270 TYR A O 1
ATOM 2026 N N . CYS A 1 271 ? 13.554 6.684 12.746 1.00 29.62 271 CYS A N 1
ATOM 2027 C CA . CYS A 1 271 ? 14.446 5.529 12.579 1.00 29.62 271 CYS A CA 1
ATOM 2028 C C . CYS A 1 271 ? 14.620 4.629 13.817 1.00 29.62 271 CYS A C 1
ATOM 2030 O O . CYS A 1 271 ? 15.168 3.540 13.663 1.00 29.62 271 CYS A O 1
ATOM 2032 N N . ASN A 1 272 ? 14.155 5.020 15.011 1.00 26.08 272 ASN A N 1
ATOM 2033 C CA . ASN A 1 272 ? 14.482 4.291 16.251 1.00 26.08 272 ASN A CA 1
ATOM 2034 C C . ASN A 1 272 ? 13.373 3.399 16.829 1.00 26.08 272 ASN A C 1
ATOM 2036 O O . ASN A 1 272 ? 13.617 2.693 17.806 1.00 26.08 272 ASN A O 1
ATOM 2040 N N . ASN A 1 273 ? 12.198 3.324 16.203 1.00 28.20 273 ASN A N 1
ATOM 2041 C CA . ASN A 1 273 ? 11.160 2.402 16.657 1.00 28.20 273 ASN A CA 1
ATOM 2042 C C . ASN A 1 273 ? 11.273 1.065 15.920 1.00 28.20 273 ASN A C 1
ATOM 2044 O O . ASN A 1 273 ? 10.698 0.859 14.851 1.00 28.20 273 ASN A O 1
ATOM 2048 N N . ARG A 1 274 ? 11.968 0.107 16.545 1.00 29.30 274 ARG A N 1
ATOM 2049 C CA . ARG A 1 274 ? 11.572 -1.304 16.447 1.00 29.30 274 ARG A CA 1
ATOM 2050 C C . ARG A 1 274 ? 10.093 -1.317 16.839 1.00 29.30 274 ARG A C 1
ATOM 2052 O O . ARG A 1 274 ? 9.811 -1.028 17.994 1.00 29.30 274 ARG A O 1
ATOM 2059 N N . MET A 1 275 ? 9.182 -1.489 15.873 1.00 30.94 275 MET A N 1
ATOM 2060 C CA . MET A 1 275 ? 7.731 -1.401 16.088 1.00 30.94 275 MET A CA 1
ATOM 2061 C C . MET A 1 275 ? 7.353 -2.267 17.295 1.00 30.94 275 MET A C 1
ATOM 2063 O O . MET A 1 275 ? 7.269 -3.484 17.160 1.00 30.94 275 MET A O 1
ATOM 2067 N N . SER A 1 276 ? 7.181 -1.665 18.475 1.00 32.28 276 SER A N 1
ATOM 2068 C CA . SER A 1 276 ? 6.506 -2.350 19.565 1.00 32.28 276 SER A CA 1
ATOM 2069 C C . SER A 1 276 ? 5.035 -2.381 19.174 1.00 32.28 276 SER A C 1
ATOM 2071 O O . SER A 1 276 ? 4.433 -1.366 18.809 1.00 32.28 276 SER A O 1
ATOM 2073 N N . TRP A 1 277 ? 4.490 -3.590 19.139 1.00 34.19 277 TRP A N 1
ATOM 2074 C CA . TRP A 1 277 ? 3.146 -3.893 18.657 1.00 34.19 277 TRP A CA 1
ATOM 2075 C C . TRP A 1 277 ? 2.061 -3.132 19.427 1.00 34.19 277 TRP A C 1
ATOM 2077 O O . TRP A 1 277 ? 1.030 -2.793 18.853 1.00 34.19 277 TRP A O 1
ATOM 2087 N N . GLU A 1 278 ? 2.353 -2.752 20.671 1.00 28.83 278 GLU A N 1
ATOM 2088 C CA . GLU A 1 278 ? 1.485 -2.000 21.582 1.00 28.83 278 GLU A CA 1
ATOM 2089 C C . GLU A 1 278 ? 1.028 -0.644 21.000 1.00 28.83 278 GLU A C 1
ATOM 2091 O O . GLU A 1 278 ? -0.152 -0.314 21.080 1.00 28.83 278 GLU A O 1
ATOM 2096 N N . ASN A 1 279 ? 1.879 0.079 20.258 1.00 28.81 279 ASN A N 1
ATOM 2097 C CA . ASN A 1 279 ? 1.564 1.445 19.796 1.00 28.81 279 ASN A CA 1
ATOM 2098 C C . ASN A 1 279 ? 0.656 1.523 18.548 1.00 28.81 279 ASN A C 1
ATOM 2100 O O . ASN A 1 279 ? 0.258 2.613 18.123 1.00 28.81 279 ASN A O 1
ATOM 2104 N N . THR A 1 280 ? 0.329 0.387 17.917 1.00 37.94 280 THR A N 1
ATOM 2105 C CA . THR A 1 280 ? -0.500 0.370 16.690 1.00 37.94 280 THR A CA 1
ATOM 2106 C C . THR A 1 280 ? -1.956 -0.023 16.957 1.00 37.94 280 THR A C 1
ATOM 2108 O O . THR A 1 280 ? -2.827 0.326 16.159 1.00 37.94 280 THR A O 1
ATOM 2111 N N . TRP A 1 281 ? -2.229 -0.704 18.076 1.00 31.28 281 TRP A N 1
ATOM 2112 C CA . TRP A 1 281 ? -3.566 -1.171 18.461 1.00 31.28 281 TRP A CA 1
ATOM 2113 C C . TRP A 1 281 ? -4.455 -0.052 19.020 1.00 31.28 281 TRP A C 1
ATOM 2115 O O . TRP A 1 281 ? -5.629 0.025 18.662 1.00 31.28 281 TRP A O 1
ATOM 2125 N N . GLU A 1 282 ? -3.896 0.875 19.804 1.00 30.78 282 GLU A N 1
ATOM 2126 C CA . GLU A 1 282 ? -4.635 1.993 20.429 1.00 30.78 282 GLU A CA 1
ATOM 2127 C C . GLU A 1 282 ? -5.228 2.990 19.416 1.00 30.78 282 GLU A C 1
ATOM 2129 O O . GLU A 1 282 ? -6.077 3.822 19.735 1.00 30.78 282 GLU A O 1
ATOM 2134 N N . ASN A 1 283 ? -4.814 2.881 18.155 1.00 36.69 283 ASN A N 1
ATOM 2135 C CA . ASN A 1 283 ? -5.180 3.789 17.078 1.00 36.69 283 ASN A CA 1
ATOM 2136 C C . ASN A 1 283 ? -6.252 3.225 16.123 1.00 36.69 283 ASN A C 1
ATOM 2138 O O . ASN A 1 283 ? -6.728 3.950 15.248 1.00 36.69 283 ASN A O 1
ATOM 2142 N N . MET A 1 284 ? -6.676 1.971 16.324 1.00 30.23 284 MET A N 1
ATOM 2143 C CA . MET A 1 284 ? -7.877 1.370 15.730 1.00 30.23 284 MET A CA 1
ATOM 2144 C C . MET A 1 284 ? -8.935 1.175 16.825 1.00 30.23 284 MET A C 1
ATOM 2146 O O . MET A 1 284 ? -9.314 0.054 17.156 1.00 30.23 284 MET A O 1
ATOM 2150 N N . THR A 1 285 ? -9.415 2.259 17.435 1.00 30.59 285 THR A N 1
ATOM 2151 C CA . THR A 1 285 ? -10.571 2.159 18.328 1.00 30.59 285 THR A CA 1
ATOM 2152 C C . THR A 1 285 ? -11.828 1.905 17.501 1.00 30.59 285 THR A C 1
ATOM 2154 O O . THR A 1 285 ? -12.292 2.758 16.743 1.00 30.59 285 THR A O 1
ATOM 2157 N N . VAL A 1 286 ? -12.402 0.709 17.653 1.00 29.84 286 VAL A N 1
ATOM 2158 C CA . VAL A 1 286 ? -13.809 0.468 17.321 1.00 29.84 286 VAL A CA 1
ATOM 2159 C C . VAL A 1 286 ? -14.621 1.444 18.173 1.00 29.84 286 VAL A C 1
ATOM 2161 O O . VAL A 1 286 ? -14.488 1.456 19.397 1.00 29.84 286 VAL A O 1
ATOM 2164 N N . SER A 1 287 ? -15.425 2.292 17.531 1.00 29.95 287 SER A N 1
ATOM 2165 C CA . SER A 1 287 ? -16.316 3.223 18.226 1.00 29.95 287 SER A CA 1
ATOM 2166 C C . SER A 1 287 ? -17.159 2.463 19.269 1.00 29.95 287 SER A C 1
ATOM 2168 O O . SER A 1 287 ? -17.790 1.459 18.921 1.00 29.95 287 SER A O 1
ATOM 2170 N N . PRO A 1 288 ? -17.203 2.879 20.549 1.00 25.50 288 PRO A N 1
ATOM 2171 C CA . PRO A 1 288 ? -17.917 2.150 21.589 1.00 25.50 288 PRO A CA 1
ATOM 2172 C C . PRO A 1 288 ? -19.447 2.327 21.527 1.00 25.50 288 PRO A C 1
ATOM 2174 O O . PRO A 1 288 ? -20.110 2.146 22.535 1.00 25.50 288 PRO A O 1
ATOM 2177 N N . ALA A 1 289 ? -20.086 2.550 20.378 1.00 31.97 289 ALA A N 1
ATOM 2178 C CA . ALA A 1 289 ? -21.551 2.637 20.298 1.00 31.97 289 ALA A CA 1
ATOM 2179 C C . ALA A 1 289 ? -22.199 1.280 19.948 1.00 31.97 289 ALA A C 1
ATOM 2181 O O . ALA A 1 289 ? -21.729 0.563 19.071 1.00 31.97 289 ALA A O 1
ATOM 2182 N N . SER A 1 290 ? -23.278 0.927 20.657 1.00 33.50 290 SER A N 1
ATOM 2183 C CA . SER A 1 290 ? -24.070 -0.329 20.660 1.00 33.50 290 SER A CA 1
ATOM 2184 C C . SER A 1 290 ? -23.831 -1.273 21.847 1.00 33.50 290 SER A C 1
ATOM 2186 O O . SER A 1 290 ? -23.292 -2.371 21.751 1.00 33.50 290 SER A O 1
ATOM 2188 N N . ALA A 1 291 ? -24.277 -0.837 23.018 1.00 34.09 291 ALA A N 1
ATOM 2189 C CA . ALA A 1 291 ? -24.855 -1.756 23.985 1.00 34.09 291 ALA A CA 1
ATOM 2190 C C . ALA A 1 291 ? -26.297 -1.297 24.215 1.00 34.09 291 ALA A C 1
ATOM 2192 O O . ALA A 1 291 ? -26.524 -0.464 25.074 1.00 34.09 291 ALA A O 1
ATOM 2193 N N . HIS A 1 292 ? -27.258 -1.789 23.423 1.00 32.75 292 HIS A N 1
ATOM 2194 C CA . HIS A 1 292 ? -28.646 -1.862 23.877 1.00 32.75 292 HIS A CA 1
ATOM 2195 C C . HIS A 1 292 ? -29.407 -3.024 23.237 1.00 32.75 292 HIS A C 1
ATOM 2197 O O . HIS A 1 292 ? -29.453 -3.214 22.023 1.00 32.75 292 HIS A O 1
ATOM 2203 N N . THR A 1 293 ? -29.992 -3.794 24.144 1.00 34.97 293 THR A N 1
ATOM 2204 C CA . THR A 1 293 ? -31.078 -4.753 24.007 1.00 34.97 293 THR A CA 1
ATOM 2205 C C . THR A 1 293 ? -32.218 -4.180 23.162 1.00 34.97 293 THR A C 1
ATOM 2207 O O . THR A 1 293 ? -32.894 -3.241 23.572 1.00 34.97 293 THR A O 1
ATOM 2210 N N . VAL A 1 294 ? -32.452 -4.775 21.991 1.00 29.59 294 VAL A N 1
ATOM 2211 C CA . VAL A 1 294 ? -33.653 -4.547 21.176 1.00 29.59 294 VAL A CA 1
ATOM 2212 C C . VAL A 1 294 ? -34.732 -5.531 21.622 1.00 29.59 294 VAL A C 1
ATOM 2214 O O . VAL A 1 294 ? -34.539 -6.745 21.567 1.00 29.59 294 VAL A O 1
ATOM 2217 N N . THR A 1 295 ? -35.879 -5.016 22.054 1.00 36.34 295 THR A N 1
ATOM 2218 C CA . THR A 1 295 ? -37.111 -5.795 22.223 1.00 36.34 295 THR A CA 1
ATOM 2219 C C . THR A 1 295 ? -37.893 -5.838 20.903 1.00 36.34 295 THR A C 1
ATOM 2221 O O . THR A 1 295 ? -38.513 -4.840 20.557 1.00 36.34 295 THR A O 1
ATOM 2224 N N . GLY A 1 296 ? -37.876 -7.002 20.226 1.00 33.34 296 GLY A N 1
ATOM 2225 C CA . GLY A 1 296 ? -38.755 -7.436 19.107 1.00 33.34 296 GLY A CA 1
ATOM 2226 C C . GLY A 1 296 ? -38.474 -6.764 17.750 1.00 33.34 296 GLY A C 1
ATOM 2227 O O . GLY A 1 296 ? -38.356 -5.553 17.689 1.00 33.34 296 GLY A O 1
ATOM 2228 N N . ASP A 1 297 ? -38.309 -7.434 16.604 1.00 35.31 297 ASP A N 1
ATOM 2229 C CA . ASP A 1 297 ? -38.920 -8.652 16.051 1.00 35.31 297 ASP A CA 1
ATOM 2230 C C . ASP A 1 297 ? -37.857 -9.717 15.692 1.00 35.31 297 ASP A C 1
ATOM 2232 O O . ASP A 1 297 ? -36.751 -9.428 15.227 1.00 35.31 297 ASP A O 1
ATOM 2236 N N . GLY A 1 298 ? -38.172 -10.975 15.986 1.00 47.12 298 GLY A N 1
ATOM 2237 C CA . GLY A 1 298 ? -37.244 -12.095 15.997 1.00 47.12 298 GLY A CA 1
ATOM 2238 C C . GLY A 1 298 ? -36.841 -12.566 14.604 1.00 47.12 298 GLY A C 1
ATOM 2239 O O . GLY A 1 298 ? -37.506 -13.436 14.042 1.00 47.12 298 GLY A O 1
ATOM 2240 N N . ARG A 1 299 ? -35.700 -12.068 14.101 1.00 43.44 299 ARG A N 1
ATOM 2241 C CA . ARG A 1 299 ? -34.722 -12.855 13.306 1.00 43.44 299 ARG A CA 1
ATOM 2242 C C . ARG A 1 299 ? -33.414 -12.142 12.916 1.00 43.44 299 ARG A C 1
ATOM 2244 O O . ARG A 1 299 ? -32.638 -12.711 12.158 1.00 43.44 299 ARG A O 1
ATOM 2251 N N . GLY A 1 300 ? -33.118 -10.952 13.442 1.00 44.09 300 GLY A N 1
ATOM 2252 C CA . GLY A 1 300 ? -31.794 -10.329 13.307 1.00 44.09 300 GLY A CA 1
ATOM 2253 C C . GLY A 1 300 ? -30.943 -10.573 14.551 1.00 44.09 300 GLY A C 1
ATOM 2254 O O . GLY A 1 300 ? -31.109 -9.878 15.549 1.00 44.09 300 GLY A O 1
ATOM 2255 N N . THR A 1 301 ? -30.053 -11.565 14.532 1.00 42.12 301 THR A N 1
ATOM 2256 C CA . THR A 1 301 ? -29.058 -11.754 15.600 1.00 42.12 301 THR A CA 1
ATOM 2257 C C . THR A 1 301 ? -28.134 -10.531 15.675 1.00 42.12 301 THR A C 1
ATOM 2259 O O . THR A 1 301 ? -27.520 -10.196 14.662 1.00 42.12 301 THR A O 1
ATOM 2262 N N . PRO A 1 302 ? -27.998 -9.862 16.838 1.00 48.28 302 PRO A N 1
ATOM 2263 C CA . PRO A 1 302 ? -27.081 -8.738 17.003 1.00 48.28 302 PRO A CA 1
ATOM 2264 C C . PRO A 1 302 ? -25.648 -9.156 16.666 1.00 48.28 302 PRO A C 1
ATOM 2266 O O . PRO A 1 302 ? -25.131 -10.125 17.230 1.00 48.28 302 PRO A O 1
ATOM 2269 N N . ILE A 1 303 ? -24.991 -8.426 15.763 1.00 54.12 303 ILE A N 1
ATOM 2270 C CA . ILE A 1 303 ? -23.568 -8.622 15.480 1.00 54.12 303 ILE A CA 1
ATOM 2271 C C . ILE A 1 303 ? -22.798 -8.152 16.715 1.00 54.12 303 ILE A C 1
ATOM 2273 O O . ILE A 1 303 ? -22.748 -6.969 17.039 1.00 54.12 303 ILE A O 1
ATOM 2277 N N . ARG A 1 304 ? -22.246 -9.112 17.453 1.00 57.84 304 ARG A N 1
ATOM 2278 C CA . ARG A 1 304 ? -21.522 -8.896 18.707 1.00 57.84 304 ARG A CA 1
ATOM 2279 C C . ARG A 1 304 ? -20.265 -8.052 18.434 1.00 57.84 304 ARG A C 1
ATOM 2281 O O . ARG A 1 304 ? -19.467 -8.443 17.582 1.00 57.84 304 ARG A O 1
ATOM 2288 N N . LYS A 1 305 ? -20.078 -6.930 19.148 1.00 56.75 305 LYS A N 1
ATOM 2289 C CA . LYS A 1 305 ? -18.908 -6.020 19.035 1.00 56.75 305 LYS A CA 1
ATOM 2290 C C . LYS A 1 305 ? -17.562 -6.760 19.056 1.00 56.75 305 LYS A C 1
ATOM 2292 O O . LYS A 1 305 ? -16.674 -6.437 18.272 1.00 56.75 305 LYS A O 1
ATOM 2297 N N . ASP A 1 306 ? -17.466 -7.815 19.864 1.00 63.22 306 ASP A N 1
ATOM 2298 C CA . ASP A 1 306 ? -16.299 -8.705 19.955 1.00 63.22 306 ASP A CA 1
ATOM 2299 C C . ASP A 1 306 ? -15.883 -9.280 18.585 1.00 63.22 306 ASP A C 1
ATOM 2301 O O . ASP A 1 306 ? -14.703 -9.469 18.301 1.00 63.22 306 ASP A O 1
ATOM 2305 N N . GLY A 1 307 ? -16.855 -9.524 17.700 1.00 76.31 307 GLY A N 1
ATOM 2306 C CA . GLY A 1 307 ? -16.614 -10.057 16.365 1.00 76.31 307 GLY A CA 1
ATOM 2307 C C . GLY A 1 307 ? -15.988 -9.048 15.403 1.00 76.31 307 GLY A C 1
ATOM 2308 O O . GLY A 1 307 ? -15.205 -9.453 14.550 1.00 76.31 307 GLY A O 1
ATOM 2309 N N . GLN A 1 308 ? -16.300 -7.751 15.516 1.00 76.81 308 GLN A N 1
ATOM 2310 C CA . GLN A 1 308 ? -15.716 -6.729 14.636 1.00 76.81 308 GLN A CA 1
ATOM 2311 C C . GLN A 1 308 ? -14.247 -6.488 14.963 1.00 76.81 308 GLN A C 1
ATOM 2313 O O . GLN A 1 308 ? -13.411 -6.513 14.061 1.00 76.81 308 GLN A O 1
ATOM 2318 N N . LEU A 1 309 ? -13.932 -6.353 16.252 1.00 71.56 309 LEU A N 1
ATOM 2319 C CA . LEU A 1 309 ? -12.558 -6.184 16.714 1.00 71.56 309 LEU A CA 1
ATOM 2320 C C . LEU A 1 309 ? -11.673 -7.354 16.263 1.00 71.56 309 LEU A C 1
ATOM 2322 O O . LEU A 1 309 ? -10.614 -7.139 15.677 1.00 71.56 309 LEU A O 1
ATOM 2326 N N . LEU A 1 310 ? -12.149 -8.590 16.447 1.00 80.31 310 LEU A N 1
ATOM 2327 C CA . LEU A 1 310 ? -11.423 -9.788 16.021 1.00 80.31 310 LEU A CA 1
ATOM 2328 C C . LEU A 1 310 ? -11.202 -9.836 14.497 1.00 80.31 310 LEU A C 1
ATOM 2330 O O . LEU A 1 310 ? -10.154 -10.273 14.026 1.00 80.31 310 LEU A O 1
ATOM 2334 N N . ARG A 1 311 ? -12.164 -9.362 13.695 1.00 86.19 311 ARG A N 1
ATOM 2335 C CA . ARG A 1 311 ? -12.002 -9.285 12.233 1.00 86.19 311 ARG A CA 1
ATOM 2336 C C . ARG A 1 311 ? -10.938 -8.271 11.827 1.00 86.19 311 ARG A C 1
ATOM 2338 O O . ARG A 1 311 ? -10.106 -8.583 10.978 1.00 86.19 311 ARG A O 1
ATOM 2345 N N . HIS A 1 312 ? -10.929 -7.082 12.427 1.00 85.12 312 HIS A N 1
ATOM 2346 C CA . HIS A 1 312 ? -9.911 -6.067 12.131 1.00 85.12 312 HIS A CA 1
ATOM 2347 C C . HIS A 1 312 ? -8.519 -6.516 12.591 1.00 85.12 312 HIS A C 1
ATOM 2349 O O . HIS A 1 312 ? -7.546 -6.305 11.866 1.00 85.12 312 HIS A O 1
ATOM 2355 N N . GLN A 1 313 ? -8.430 -7.242 13.713 1.00 84.94 313 GLN A N 1
ATOM 2356 C CA . GLN A 1 313 ? -7.208 -7.940 14.133 1.00 84.94 313 GLN A CA 1
ATOM 2357 C C . GLN A 1 313 ? -6.709 -8.910 13.052 1.00 84.94 313 GLN A C 1
ATOM 2359 O O . GLN A 1 313 ? -5.531 -8.882 12.701 1.00 84.94 313 GLN A O 1
ATOM 2364 N N . HIS A 1 314 ? -7.596 -9.712 12.452 1.00 90.44 314 HIS A N 1
ATOM 2365 C CA . HIS A 1 314 ? -7.214 -10.611 11.360 1.00 90.44 314 HIS A CA 1
ATOM 2366 C C . HIS A 1 314 ? -6.740 -9.870 10.102 1.00 90.44 314 HIS A C 1
ATOM 2368 O O . HIS A 1 314 ? -5.783 -10.315 9.470 1.00 90.44 314 HIS A O 1
ATOM 2374 N N . LEU A 1 315 ? -7.356 -8.741 9.734 1.00 92.00 315 LEU A N 1
ATOM 2375 C CA . LEU A 1 315 ? -6.875 -7.922 8.613 1.00 92.00 315 LEU A CA 1
ATOM 2376 C C . LEU A 1 315 ? -5.491 -7.334 8.901 1.00 92.00 315 LEU A C 1
ATOM 2378 O O . LEU A 1 315 ? -4.622 -7.321 8.028 1.00 92.00 315 LEU A O 1
ATOM 2382 N N . PHE A 1 316 ? -5.253 -6.890 10.136 1.00 89.62 316 PHE A N 1
ATOM 2383 C CA . PHE A 1 316 ? -3.940 -6.421 10.560 1.00 89.62 316 PHE A CA 1
ATOM 2384 C C . PHE A 1 316 ? -2.898 -7.542 10.481 1.00 89.62 316 PHE A C 1
ATOM 2386 O O . PHE A 1 316 ? -1.837 -7.357 9.889 1.00 89.62 316 PHE A O 1
ATOM 2393 N N . ALA A 1 317 ? -3.210 -8.723 11.008 1.00 92.75 317 ALA A N 1
ATOM 2394 C CA . ALA A 1 317 ? -2.359 -9.903 10.908 1.00 92.75 317 ALA A CA 1
ATOM 2395 C C . ALA A 1 317 ? -2.064 -10.263 9.439 1.00 92.75 317 ALA A C 1
ATOM 2397 O O . ALA A 1 317 ? -0.911 -10.493 9.061 1.00 92.75 317 ALA A O 1
ATOM 2398 N N . LEU A 1 318 ? -3.090 -10.230 8.582 1.00 95.19 318 LEU A N 1
ATOM 2399 C CA . LEU A 1 318 ? -2.965 -10.498 7.153 1.00 95.19 318 LEU A CA 1
ATOM 2400 C C . LEU A 1 318 ? -2.002 -9.515 6.484 1.00 95.19 318 LEU A C 1
ATOM 2402 O O . LEU A 1 318 ? -1.109 -9.952 5.761 1.00 95.19 318 LEU A O 1
ATOM 2406 N N . LYS A 1 319 ? -2.115 -8.205 6.751 1.00 94.12 319 LYS A N 1
ATOM 2407 C CA . LYS A 1 319 ? -1.232 -7.197 6.130 1.00 94.12 319 LYS A CA 1
ATOM 2408 C C . LYS A 1 319 ? 0.244 -7.493 6.387 1.00 94.12 319 LYS A C 1
ATOM 2410 O O . LYS A 1 319 ? 1.076 -7.294 5.504 1.00 94.12 319 LYS A O 1
ATOM 2415 N N . MET A 1 320 ? 0.560 -7.973 7.590 1.00 93.19 320 MET A N 1
ATOM 2416 C CA . MET A 1 320 ? 1.925 -8.294 7.991 1.00 93.19 320 MET A CA 1
ATOM 2417 C C . MET A 1 320 ? 2.429 -9.511 7.217 1.00 93.19 320 MET A C 1
ATOM 2419 O O . MET A 1 320 ? 3.527 -9.452 6.668 1.00 93.19 320 MET A O 1
ATOM 2423 N N . PHE A 1 321 ? 1.602 -10.557 7.077 1.00 95.44 321 PHE A N 1
ATOM 2424 C CA . PHE A 1 321 ? 1.941 -11.740 6.277 1.00 95.44 321 PHE A CA 1
ATOM 2425 C C . PHE A 1 321 ? 2.204 -11.370 4.824 1.00 95.44 321 PHE A C 1
ATOM 2427 O O . PHE A 1 321 ? 3.218 -11.775 4.261 1.00 95.44 321 PHE A O 1
ATOM 2434 N N . LEU A 1 322 ? 1.315 -10.578 4.223 1.00 97.06 322 LEU A N 1
ATOM 2435 C CA . LEU A 1 322 ? 1.433 -10.183 2.823 1.00 97.06 322 LEU A CA 1
ATOM 2436 C C . LEU A 1 322 ? 2.685 -9.335 2.582 1.00 97.06 322 LEU A C 1
ATOM 2438 O O . LEU A 1 322 ? 3.455 -9.629 1.667 1.00 97.06 322 LEU A O 1
ATOM 2442 N N . LYS A 1 323 ? 2.936 -8.331 3.433 1.00 95.81 323 LYS A N 1
ATOM 2443 C CA . LYS A 1 323 ? 4.133 -7.488 3.329 1.00 95.81 323 LYS A CA 1
ATOM 2444 C C . LYS A 1 323 ? 5.414 -8.305 3.497 1.00 95.81 323 LYS A C 1
ATOM 2446 O O . LYS A 1 323 ? 6.294 -8.223 2.646 1.00 95.81 323 LYS A O 1
ATOM 2451 N N . GLN A 1 324 ? 5.512 -9.122 4.546 1.00 97.00 324 GLN A N 1
ATOM 2452 C CA .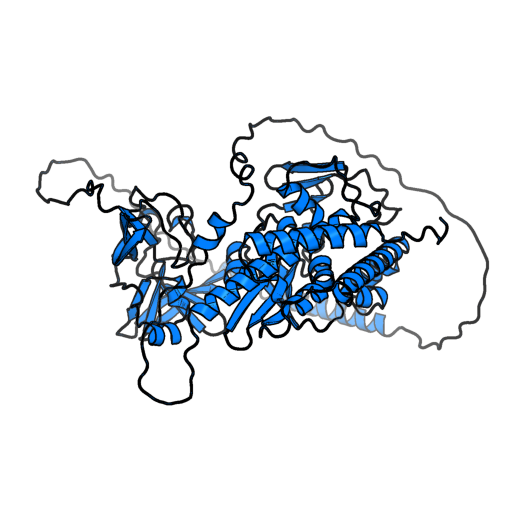 GLN A 1 324 ? 6.724 -9.900 4.813 1.00 97.00 324 GLN A CA 1
ATOM 2453 C C . GLN A 1 324 ? 6.964 -10.991 3.762 1.00 97.00 324 GLN A C 1
ATOM 2455 O O . GLN A 1 324 ? 8.103 -11.187 3.341 1.00 97.00 324 GLN A O 1
ATOM 2460 N N . ALA A 1 325 ? 5.912 -11.656 3.271 1.00 98.12 325 ALA A N 1
ATOM 2461 C CA . ALA A 1 325 ? 6.025 -12.620 2.177 1.00 98.12 325 ALA A CA 1
ATOM 2462 C C . ALA A 1 325 ? 6.567 -11.967 0.899 1.00 98.12 325 ALA A C 1
ATOM 2464 O O . ALA A 1 325 ? 7.476 -12.505 0.266 1.00 98.12 325 ALA A O 1
ATOM 2465 N N . PHE A 1 326 ? 6.033 -10.795 0.542 1.00 98.12 326 PHE A N 1
ATOM 2466 C CA . PHE A 1 326 ? 6.469 -10.043 -0.630 1.00 98.12 326 PHE A CA 1
ATOM 2467 C C . PHE A 1 326 ? 7.921 -9.579 -0.501 1.00 98.12 326 PHE A C 1
ATOM 2469 O O . PHE A 1 326 ? 8.726 -9.858 -1.388 1.00 98.12 326 PHE A O 1
ATOM 2476 N N . LEU A 1 327 ? 8.290 -8.953 0.621 1.00 97.38 327 LEU A N 1
ATOM 2477 C CA . LEU A 1 327 ? 9.667 -8.515 0.857 1.00 97.38 327 LEU A CA 1
ATOM 2478 C C . LEU A 1 327 ? 10.639 -9.699 0.853 1.00 97.38 327 LEU A C 1
ATOM 2480 O O . LEU A 1 327 ? 11.659 -9.632 0.180 1.00 97.38 327 LEU A O 1
ATOM 2484 N N . THR A 1 328 ? 10.295 -10.817 1.497 1.00 98.38 328 THR A N 1
ATOM 2485 C CA . THR A 1 328 ? 11.120 -12.041 1.487 1.00 98.38 328 THR A CA 1
ATOM 2486 C C . THR A 1 328 ? 11.303 -12.592 0.075 1.00 98.38 328 THR A C 1
ATOM 2488 O O . THR A 1 328 ? 12.402 -13.004 -0.295 1.00 98.38 328 THR A O 1
ATOM 2491 N N . TYR A 1 329 ? 10.246 -12.580 -0.742 1.00 98.31 329 TYR A N 1
ATOM 2492 C CA . TYR A 1 329 ? 10.340 -12.969 -2.146 1.00 98.31 329 TYR A CA 1
ATOM 2493 C C . TYR A 1 329 ? 11.297 -12.054 -2.918 1.00 98.31 329 TYR A C 1
ATOM 2495 O O . TYR A 1 329 ? 12.196 -12.554 -3.594 1.00 98.31 329 TYR A O 1
ATOM 2503 N N . LYS A 1 330 ? 11.160 -10.731 -2.772 1.00 97.31 330 LYS A N 1
ATOM 2504 C CA . LYS A 1 330 ? 12.020 -9.747 -3.446 1.00 97.31 330 LYS A CA 1
ATOM 2505 C C . LYS A 1 330 ? 13.459 -9.754 -2.934 1.00 97.31 330 LYS A C 1
ATOM 2507 O O . LYS A 1 330 ? 14.366 -9.478 -3.705 1.00 97.31 330 LYS A O 1
ATOM 2512 N N . GLU A 1 331 ? 13.688 -10.123 -1.677 1.00 97.25 331 GLU A N 1
ATOM 2513 C CA . GLU A 1 331 ? 15.033 -10.310 -1.127 1.00 97.25 331 GLU A CA 1
ATOM 2514 C C . GLU A 1 331 ? 15.786 -11.459 -1.792 1.00 97.25 331 GLU A C 1
ATOM 2516 O O . GLU A 1 331 ? 17.006 -11.392 -1.906 1.00 97.25 331 GLU A O 1
ATOM 2521 N N . VAL A 1 332 ? 15.088 -12.524 -2.197 1.00 97.38 332 VAL A N 1
ATOM 2522 C CA . VAL A 1 332 ? 15.700 -13.696 -2.845 1.00 97.38 332 VAL A CA 1
ATOM 2523 C C . VAL A 1 332 ? 15.716 -13.551 -4.369 1.00 97.38 332 VAL A C 1
ATOM 2525 O O . VAL A 1 332 ? 16.661 -14.000 -5.021 1.00 97.38 332 VAL A O 1
ATOM 2528 N N . PHE A 1 333 ? 14.680 -12.924 -4.929 1.00 96.25 333 PHE A N 1
ATOM 2529 C CA . PHE A 1 333 ? 14.479 -12.708 -6.359 1.00 96.25 333 PHE A CA 1
ATOM 2530 C C . PHE A 1 333 ? 14.372 -11.213 -6.675 1.00 96.25 333 PHE A C 1
ATOM 2532 O O . PHE A 1 333 ? 13.297 -10.685 -6.979 1.00 96.25 333 PHE A O 1
ATOM 2539 N N . TYR A 1 334 ? 15.519 -10.549 -6.602 1.00 94.88 334 TYR A N 1
ATOM 2540 C CA . TYR A 1 334 ? 15.717 -9.165 -6.991 1.00 94.88 334 TYR A CA 1
ATOM 2541 C C . TYR A 1 334 ? 16.254 -9.088 -8.421 1.00 94.88 334 TYR A C 1
ATOM 2543 O O . TYR A 1 334 ? 17.167 -9.823 -8.797 1.00 94.88 334 TYR A O 1
ATOM 2551 N N . GLU A 1 335 ? 15.672 -8.213 -9.226 1.00 91.12 335 GLU A N 1
ATOM 2552 C CA . GLU A 1 335 ? 15.899 -8.075 -10.664 1.00 91.12 335 GLU A CA 1
ATOM 2553 C C . GLU A 1 335 ? 16.714 -6.835 -11.026 1.00 91.12 335 GLU A C 1
ATOM 2555 O O . GLU A 1 335 ? 17.140 -6.715 -12.169 1.00 91.12 335 GLU A O 1
ATOM 2560 N N . HIS A 1 336 ? 16.940 -5.913 -10.088 1.00 89.50 336 HIS A N 1
ATOM 2561 C CA . HIS A 1 336 ? 17.688 -4.688 -10.347 1.00 89.50 336 HIS A CA 1
ATOM 2562 C C . HIS A 1 336 ? 19.144 -4.829 -9.890 1.00 89.50 336 HIS A C 1
ATOM 2564 O O . HIS A 1 336 ? 19.428 -5.234 -8.766 1.00 89.50 336 HIS A O 1
ATOM 2570 N N . ASP A 1 337 ? 20.085 -4.450 -10.754 1.00 89.62 337 ASP A N 1
ATOM 2571 C CA . ASP A 1 337 ? 21.495 -4.328 -10.375 1.00 89.62 337 ASP A CA 1
ATOM 2572 C C . ASP A 1 337 ? 21.708 -2.931 -9.787 1.00 89.62 337 ASP A C 1
ATOM 2574 O O . ASP A 1 337 ? 21.771 -1.949 -10.525 1.00 89.62 337 ASP A O 1
ATOM 2578 N N . ILE A 1 338 ? 21.690 -2.824 -8.460 1.00 92.81 338 ILE A N 1
ATOM 2579 C CA . ILE A 1 338 ? 21.763 -1.545 -7.746 1.00 92.81 338 ILE A CA 1
ATOM 2580 C C . ILE A 1 338 ? 23.089 -1.437 -6.993 1.00 92.81 338 ILE A C 1
ATOM 2582 O O . ILE A 1 338 ? 23.572 -2.407 -6.410 1.00 92.81 338 ILE A O 1
ATOM 2586 N N . THR A 1 339 ? 23.675 -0.244 -6.984 1.00 94.25 339 THR A N 1
ATOM 2587 C CA . THR A 1 339 ? 24.933 0.042 -6.278 1.00 94.25 339 THR A CA 1
ATOM 2588 C C . THR A 1 339 ? 24.704 0.769 -4.961 1.00 94.25 339 THR A C 1
ATOM 2590 O O . THR A 1 339 ? 25.456 0.570 -4.011 1.00 94.25 339 THR A O 1
ATOM 2593 N N . SER A 1 340 ? 23.682 1.624 -4.896 1.00 95.62 340 SER A N 1
ATOM 2594 C CA . SER A 1 340 ? 23.327 2.394 -3.703 1.00 95.62 340 SER A CA 1
ATOM 2595 C C . SER A 1 340 ? 21.888 2.907 -3.786 1.00 95.62 340 SER A C 1
ATOM 2597 O O . SER A 1 340 ? 21.268 2.906 -4.852 1.00 95.62 340 SER A O 1
ATOM 2599 N N . VAL A 1 341 ? 21.356 3.347 -2.644 1.00 95.81 341 VAL A N 1
ATOM 2600 C CA . VAL A 1 341 ? 20.064 4.038 -2.551 1.00 95.81 341 VAL A CA 1
ATOM 2601 C C . VAL A 1 341 ? 20.202 5.307 -1.721 1.00 95.81 341 VAL A C 1
ATOM 2603 O O . VAL A 1 341 ? 20.752 5.304 -0.615 1.00 95.81 341 VAL A O 1
ATOM 2606 N N . GLU A 1 342 ? 19.686 6.410 -2.246 1.00 94.31 342 GLU A N 1
ATOM 2607 C CA . GLU A 1 342 ? 19.856 7.741 -1.673 1.00 94.31 342 GLU A CA 1
ATOM 2608 C C . GLU A 1 342 ? 18.515 8.461 -1.582 1.00 94.31 342 GLU A C 1
ATOM 2610 O O . GLU A 1 342 ? 17.684 8.360 -2.476 1.00 94.31 342 GLU A O 1
ATOM 2615 N N . VAL A 1 343 ? 18.304 9.222 -0.508 1.00 89.81 343 VAL A N 1
ATOM 2616 C CA . VAL A 1 343 ? 17.158 10.132 -0.400 1.00 89.81 343 VAL A CA 1
ATOM 2617 C C . VAL A 1 343 ? 17.709 11.543 -0.415 1.00 89.81 343 VAL A C 1
ATOM 2619 O O . VAL A 1 343 ? 18.460 11.908 0.487 1.00 89.81 343 VAL A O 1
ATOM 2622 N N . LYS A 1 344 ? 17.364 12.315 -1.442 1.00 89.50 344 LYS A N 1
ATOM 2623 C CA . LYS A 1 344 ? 17.787 13.711 -1.601 1.00 89.50 344 LYS A CA 1
ATOM 2624 C C . LYS A 1 344 ? 16.571 14.536 -1.995 1.00 89.50 344 LYS A C 1
ATOM 2626 O O . LYS A 1 344 ? 15.918 14.210 -2.977 1.00 89.50 344 LYS A O 1
ATOM 2631 N N . ASN A 1 345 ? 16.255 15.579 -1.228 1.00 87.12 345 ASN A N 1
ATOM 2632 C CA . ASN A 1 345 ? 15.151 16.509 -1.513 1.00 87.12 345 ASN A CA 1
ATOM 2633 C C . ASN A 1 345 ? 13.789 15.817 -1.736 1.00 87.12 345 ASN A C 1
ATOM 2635 O O . ASN A 1 345 ? 13.070 16.144 -2.675 1.00 87.12 345 ASN A O 1
ATOM 2639 N N . GLY A 1 346 ? 13.458 14.809 -0.919 1.00 82.94 346 GLY A N 1
ATOM 2640 C CA . GLY A 1 346 ? 12.217 14.034 -1.079 1.00 82.94 346 GLY A CA 1
ATOM 2641 C C . GLY A 1 346 ? 12.196 13.096 -2.296 1.00 82.94 346 GLY A C 1
ATOM 2642 O O . GLY A 1 346 ? 11.160 12.515 -2.610 1.00 82.94 346 GLY A O 1
ATOM 2643 N N . VAL A 1 347 ? 13.329 12.919 -2.979 1.00 87.50 347 VAL A N 1
ATOM 2644 C CA . VAL A 1 347 ? 13.499 11.980 -4.093 1.00 87.50 347 VAL A CA 1
ATOM 2645 C C . VAL A 1 347 ? 14.278 10.763 -3.610 1.00 87.50 347 VAL A C 1
ATOM 2647 O O . VAL A 1 347 ? 15.388 10.896 -3.089 1.00 87.50 347 VAL A O 1
ATOM 2650 N N . PHE A 1 348 ? 13.699 9.579 -3.790 1.00 90.75 348 PHE A N 1
ATOM 2651 C CA . PHE A 1 348 ? 14.331 8.293 -3.520 1.00 90.75 348 PHE A CA 1
ATOM 2652 C C . PHE A 1 348 ? 15.038 7.808 -4.789 1.00 90.75 348 PHE A C 1
ATOM 2654 O O . PHE A 1 348 ? 14.417 7.260 -5.695 1.00 90.75 348 PHE A O 1
ATOM 2661 N N . ASN A 1 349 ? 16.345 8.047 -4.864 1.00 93.12 349 ASN A N 1
ATOM 2662 C CA . ASN A 1 349 ? 17.179 7.671 -5.996 1.00 93.12 349 ASN A CA 1
ATOM 2663 C C . ASN A 1 349 ? 17.729 6.257 -5.804 1.00 93.12 349 ASN A C 1
ATOM 2665 O O . ASN A 1 349 ? 18.452 5.984 -4.843 1.00 93.12 349 ASN A O 1
ATOM 2669 N N . ILE A 1 350 ? 17.440 5.383 -6.763 1.00 92.25 350 ILE A N 1
ATOM 2670 C CA . ILE A 1 350 ? 18.095 4.091 -6.925 1.00 92.25 350 ILE A CA 1
ATOM 2671 C C . ILE A 1 350 ? 19.234 4.251 -7.924 1.00 92.25 350 ILE A C 1
ATOM 2673 O O . ILE A 1 350 ? 19.016 4.572 -9.094 1.00 92.25 350 ILE A O 1
ATOM 2677 N N . CYS A 1 351 ? 20.456 4.017 -7.458 1.00 92.75 351 CYS A N 1
ATOM 2678 C CA . CYS A 1 351 ? 21.648 4.096 -8.285 1.00 92.75 351 CYS A CA 1
ATOM 2679 C C . CYS A 1 351 ? 21.955 2.720 -8.880 1.00 92.75 351 CYS A C 1
ATOM 2681 O O . CYS A 1 351 ? 22.010 1.720 -8.162 1.00 92.75 351 CYS A O 1
ATOM 2683 N N . GLN A 1 352 ? 22.168 2.679 -10.189 1.00 90.12 352 GLN A N 1
ATOM 2684 C CA . GLN A 1 352 ? 22.496 1.490 -10.970 1.00 90.12 352 GLN A CA 1
ATOM 2685 C C . GLN A 1 352 ? 23.779 1.743 -11.766 1.00 90.12 352 GLN A C 1
ATOM 2687 O O . GLN A 1 352 ? 24.020 2.885 -12.178 1.00 90.12 352 GLN A O 1
ATOM 2692 N N . PRO A 1 353 ? 24.588 0.706 -12.046 1.00 87.69 353 PRO A N 1
ATOM 2693 C CA . PRO A 1 353 ? 25.736 0.868 -12.921 1.00 87.69 353 PRO A CA 1
ATOM 2694 C C . PRO A 1 353 ? 25.279 1.316 -14.323 1.00 87.69 353 PRO A C 1
ATOM 2696 O O . PRO A 1 353 ? 24.130 1.069 -14.707 1.00 87.69 353 PRO A O 1
ATOM 2699 N N . PRO A 1 354 ? 26.158 1.965 -15.110 1.00 81.12 354 PRO A N 1
ATOM 2700 C CA . PRO A 1 354 ? 25.841 2.372 -16.472 1.00 81.12 354 PRO A CA 1
ATOM 2701 C C . PRO A 1 354 ? 25.289 1.195 -17.276 1.00 81.12 354 PRO A C 1
ATOM 2703 O O . PRO A 1 354 ? 25.956 0.174 -17.460 1.00 81.12 354 PRO A O 1
ATOM 2706 N N . HIS A 1 355 ? 24.048 1.338 -17.731 1.00 72.50 355 HIS A N 1
ATOM 2707 C CA . HIS A 1 355 ? 23.356 0.297 -18.466 1.00 72.50 355 HIS A CA 1
ATOM 2708 C C . HIS A 1 355 ? 23.636 0.445 -19.964 1.00 72.50 355 HIS A C 1
ATOM 2710 O O . HIS A 1 355 ? 23.432 1.514 -20.534 1.00 72.50 355 HIS A O 1
ATOM 2716 N N . ASP A 1 356 ? 24.103 -0.628 -20.603 1.00 69.75 356 ASP A N 1
ATOM 2717 C CA . ASP A 1 356 ? 24.222 -0.694 -22.060 1.00 69.75 356 ASP A CA 1
ATOM 2718 C C . ASP A 1 356 ? 22.815 -0.883 -22.652 1.00 69.75 356 ASP A C 1
ATOM 2720 O O . ASP A 1 356 ? 22.252 -1.970 -22.502 1.00 69.75 356 ASP A O 1
ATOM 2724 N N . PRO A 1 357 ? 22.237 0.117 -23.343 1.00 61.44 357 PRO A N 1
ATOM 2725 C CA . PRO A 1 357 ? 20.866 0.046 -23.851 1.00 61.44 357 PRO A CA 1
ATOM 2726 C C . PRO A 1 357 ? 20.662 -1.078 -24.877 1.00 61.44 357 PRO A C 1
ATOM 2728 O O . PRO A 1 357 ? 19.527 -1.476 -25.134 1.00 61.44 357 PRO A O 1
ATOM 2731 N N . LYS A 1 358 ? 21.743 -1.634 -25.448 1.00 62.81 358 LYS A N 1
ATOM 2732 C CA . LYS A 1 358 ? 21.675 -2.805 -26.334 1.00 62.81 358 LYS A CA 1
ATOM 2733 C C . LYS A 1 358 ? 21.478 -4.119 -25.568 1.00 62.81 358 LYS A C 1
ATOM 2735 O O . LYS A 1 358 ? 21.122 -5.130 -26.171 1.00 62.81 358 LYS A O 1
ATOM 2740 N N . LYS A 1 359 ? 21.698 -4.143 -24.251 1.00 60.38 359 LYS A N 1
ATOM 2741 C CA . LYS A 1 359 ? 21.620 -5.339 -23.401 1.00 60.38 359 LYS A CA 1
ATOM 2742 C C . LYS A 1 359 ? 20.384 -5.306 -22.508 1.00 60.38 359 LYS A C 1
ATOM 2744 O O . LYS A 1 359 ? 20.549 -5.229 -21.310 1.00 60.38 359 LYS A O 1
ATOM 2749 N N . SER A 1 360 ? 19.186 -5.490 -23.072 1.00 56.38 360 SER A N 1
ATOM 2750 C CA . SER A 1 360 ? 17.884 -5.503 -22.364 1.00 56.38 360 SER A CA 1
ATOM 2751 C C . SER A 1 360 ? 17.673 -4.335 -21.395 1.00 56.38 360 SER A C 1
ATOM 2753 O O . SER A 1 360 ? 18.290 -4.346 -20.339 1.00 56.38 360 SER A O 1
ATOM 2755 N N . PRO A 1 361 ? 16.691 -3.443 -21.600 1.00 55.56 361 PRO A N 1
ATOM 2756 C CA . PRO A 1 361 ? 16.413 -2.355 -20.657 1.00 55.56 361 PRO A CA 1
ATOM 2757 C C . PRO A 1 361 ? 16.075 -2.829 -19.224 1.00 55.56 361 PRO A C 1
ATOM 2759 O O . PRO A 1 361 ? 15.986 -2.001 -18.318 1.00 55.56 361 PRO A O 1
ATOM 2762 N N . PHE A 1 362 ? 15.907 -4.145 -19.023 1.00 57.06 362 PHE A N 1
ATOM 2763 C CA . PHE A 1 362 ? 15.593 -4.819 -17.764 1.00 57.06 362 PHE A CA 1
ATOM 2764 C C . PHE A 1 362 ? 16.677 -5.777 -17.242 1.00 57.06 362 PHE A C 1
ATOM 2766 O O . PHE A 1 362 ? 16.460 -6.387 -16.200 1.00 57.06 362 PHE A O 1
ATOM 2773 N N . ARG A 1 363 ? 17.842 -5.937 -17.899 1.00 57.38 363 ARG A N 1
ATOM 2774 C CA . ARG A 1 363 ? 18.908 -6.833 -17.392 1.00 57.38 363 ARG A CA 1
ATOM 2775 C C . ARG A 1 363 ? 19.618 -6.219 -16.184 1.00 57.38 363 ARG A C 1
ATOM 2777 O O . ARG A 1 363 ? 20.781 -5.824 -16.267 1.00 57.38 363 ARG A O 1
ATOM 2784 N N . GLY A 1 364 ? 18.950 -6.193 -15.041 1.00 63.88 364 GLY A N 1
ATOM 2785 C CA . GLY A 1 364 ? 19.669 -6.408 -13.802 1.00 63.88 364 GLY A CA 1
ATOM 2786 C C . GLY A 1 364 ? 19.951 -7.900 -13.630 1.00 63.88 364 GLY A C 1
ATOM 2787 O O . GLY A 1 364 ? 19.376 -8.784 -14.276 1.00 63.88 364 GLY A O 1
ATOM 2788 N N . LYS A 1 365 ? 20.955 -8.194 -12.817 1.00 80.31 365 LYS A N 1
ATOM 2789 C CA . LYS A 1 365 ? 21.340 -9.562 -12.503 1.00 80.31 365 LYS A CA 1
ATOM 2790 C C . LYS A 1 365 ? 20.322 -10.116 -11.510 1.00 80.31 365 LYS A C 1
ATOM 2792 O O . LYS A 1 365 ? 20.396 -9.777 -10.336 1.00 80.31 365 LYS A O 1
ATOM 2797 N N . TRP A 1 366 ? 19.431 -10.995 -11.973 1.00 89.75 366 TRP A N 1
ATOM 2798 C CA . TRP A 1 366 ? 18.549 -11.741 -11.075 1.00 89.75 366 TRP A CA 1
ATOM 2799 C C . TRP A 1 366 ? 19.360 -12.430 -9.973 1.00 89.75 366 TRP A C 1
ATOM 2801 O O . TRP A 1 366 ? 20.315 -13.167 -10.253 1.00 89.75 366 TRP A O 1
ATOM 2811 N N . GLY A 1 367 ? 18.979 -12.189 -8.726 1.00 93.19 367 GLY A N 1
ATOM 2812 C CA . GLY A 1 367 ? 19.676 -12.717 -7.564 1.00 93.19 367 GLY A CA 1
ATOM 2813 C C . GLY A 1 367 ? 19.140 -12.143 -6.257 1.00 93.19 367 GLY A C 1
ATOM 2814 O O . GLY A 1 367 ? 18.097 -11.496 -6.259 1.00 93.19 367 GLY A O 1
ATOM 2815 N N . PRO A 1 368 ? 19.830 -12.388 -5.135 1.00 95.94 368 PRO A N 1
ATOM 2816 C CA . PRO A 1 368 ? 19.440 -11.793 -3.870 1.00 95.94 368 PRO A CA 1
ATOM 2817 C C . PRO A 1 368 ? 19.657 -10.275 -3.882 1.00 95.94 368 PRO A C 1
ATOM 2819 O O . PRO A 1 368 ? 20.570 -9.776 -4.546 1.00 95.94 368 PRO A O 1
ATOM 2822 N N . PHE A 1 369 ? 18.848 -9.558 -3.105 1.00 96.31 369 PHE A N 1
ATOM 2823 C CA . PHE A 1 369 ? 19.056 -8.137 -2.843 1.00 96.31 369 PHE A CA 1
ATOM 2824 C C . PHE A 1 369 ? 20.454 -7.913 -2.230 1.00 96.31 369 PHE A C 1
ATOM 2826 O O . PHE A 1 369 ? 20.824 -8.660 -1.320 1.00 96.31 369 PHE A O 1
ATOM 2833 N N . PRO A 1 370 ? 21.252 -6.930 -2.691 1.00 95.62 370 PRO A N 1
ATOM 2834 C CA . PRO A 1 370 ? 22.630 -6.800 -2.224 1.00 95.62 370 PRO A CA 1
ATOM 2835 C C . PRO A 1 370 ? 22.712 -6.285 -0.779 1.00 95.62 370 PRO A C 1
ATOM 2837 O O . PRO A 1 370 ? 22.219 -5.202 -0.458 1.00 95.62 370 PRO A O 1
ATOM 2840 N N . ASP A 1 371 ? 23.403 -7.032 0.086 1.00 94.62 371 ASP A N 1
ATOM 2841 C CA . ASP A 1 371 ? 23.515 -6.725 1.522 1.00 94.62 371 ASP A CA 1
ATOM 2842 C C . ASP A 1 371 ? 24.244 -5.401 1.818 1.00 94.62 371 ASP A C 1
ATOM 2844 O O . ASP A 1 371 ? 24.069 -4.813 2.881 1.00 94.62 371 ASP A O 1
ATOM 2848 N N . ASN A 1 372 ? 25.062 -4.908 0.885 1.00 95.00 372 ASN A N 1
ATOM 2849 C CA . ASN A 1 372 ? 25.873 -3.700 1.053 1.00 95.00 372 ASN A CA 1
ATOM 2850 C C . ASN A 1 372 ? 25.181 -2.402 0.599 1.00 95.00 372 ASN A C 1
ATOM 2852 O O . ASN A 1 372 ? 25.770 -1.332 0.741 1.00 95.00 372 ASN A O 1
ATOM 2856 N N . VAL A 1 373 ? 23.967 -2.469 0.042 1.00 95.56 373 VAL A N 1
ATOM 2857 C CA . VAL A 1 373 ? 23.280 -1.293 -0.525 1.00 95.56 373 VAL A CA 1
ATOM 2858 C C . VAL A 1 373 ? 22.793 -0.335 0.555 1.00 95.56 373 VAL A C 1
ATOM 2860 O O . VAL A 1 373 ? 22.923 0.883 0.417 1.00 95.56 373 VAL A O 1
ATOM 2863 N N . THR A 1 374 ? 22.183 -0.859 1.620 1.00 95.75 374 THR A N 1
ATOM 2864 C CA . THR A 1 374 ? 21.694 -0.042 2.732 1.00 95.75 374 THR A CA 1
ATOM 2865 C C . THR A 1 374 ? 21.395 -0.883 3.969 1.00 95.75 374 THR A C 1
ATOM 2867 O O . THR A 1 374 ? 20.827 -1.968 3.872 1.00 95.75 374 THR A O 1
ATOM 2870 N N . ASN A 1 375 ? 21.700 -0.326 5.144 1.00 93.69 375 ASN A N 1
ATOM 2871 C CA . ASN A 1 375 ? 21.279 -0.867 6.441 1.00 93.69 375 ASN A CA 1
ATOM 2872 C C . ASN A 1 375 ? 19.977 -0.223 6.953 1.00 93.69 375 ASN A C 1
ATOM 2874 O O . ASN A 1 375 ? 19.483 -0.594 8.012 1.00 93.69 375 ASN A O 1
ATOM 2878 N N . ASN A 1 376 ? 19.424 0.767 6.239 1.00 94.31 376 ASN A N 1
ATOM 2879 C CA . ASN A 1 376 ? 18.181 1.424 6.634 1.00 94.31 376 ASN A CA 1
ATOM 2880 C C . ASN A 1 376 ? 16.978 0.624 6.114 1.00 94.31 376 ASN A C 1
ATOM 2882 O O . ASN A 1 376 ? 16.789 0.500 4.903 1.00 94.31 376 ASN A O 1
ATOM 2886 N N . THR A 1 377 ? 16.145 0.124 7.028 1.00 91.00 377 THR A N 1
ATOM 2887 C CA . THR A 1 377 ? 14.987 -0.722 6.703 1.00 91.00 377 THR A CA 1
ATOM 2888 C C . THR A 1 377 ? 14.001 -0.044 5.753 1.00 91.00 377 THR A C 1
ATOM 2890 O O . THR A 1 377 ? 13.564 -0.673 4.798 1.00 91.00 377 THR A O 1
ATOM 2893 N N . ILE A 1 378 ? 13.702 1.247 5.942 1.00 88.56 378 ILE A N 1
ATOM 2894 C CA . ILE A 1 378 ? 12.761 1.984 5.081 1.00 88.56 378 ILE A CA 1
ATOM 2895 C C . ILE A 1 378 ? 13.303 2.064 3.650 1.00 88.56 378 ILE A C 1
ATOM 2897 O O . ILE A 1 378 ? 12.588 1.760 2.696 1.00 88.56 378 ILE A O 1
ATOM 2901 N N . LYS A 1 3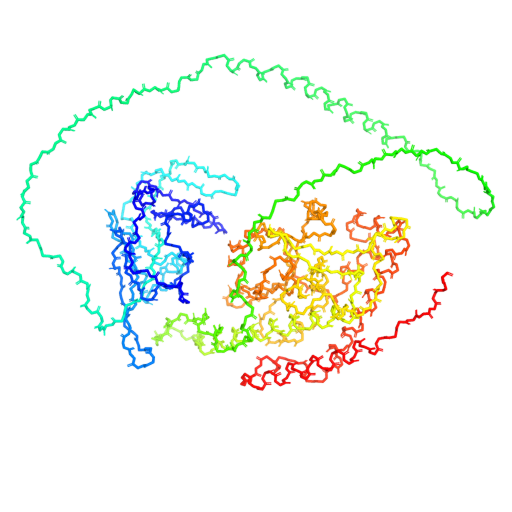79 ? 14.587 2.413 3.489 1.00 93.44 379 LYS A N 1
ATOM 2902 C CA . LYS A 1 379 ? 15.235 2.466 2.169 1.00 93.44 379 LYS A CA 1
ATOM 2903 C C . LYS A 1 379 ? 15.298 1.088 1.512 1.00 93.44 379 LYS A C 1
ATOM 2905 O O . LYS A 1 379 ? 15.087 0.981 0.309 1.00 93.44 379 LYS A O 1
ATOM 2910 N N . ARG A 1 380 ? 15.568 0.040 2.294 1.00 95.50 380 ARG A N 1
ATOM 2911 C CA . ARG A 1 380 ? 15.580 -1.349 1.819 1.00 95.50 380 ARG A CA 1
ATOM 2912 C C . ARG A 1 380 ? 14.204 -1.772 1.313 1.00 95.50 380 ARG A C 1
ATOM 2914 O O . ARG A 1 380 ? 14.103 -2.261 0.196 1.00 95.50 380 ARG A O 1
ATOM 2921 N N . GLU A 1 381 ? 13.145 -1.546 2.088 1.00 95.19 381 GLU A N 1
ATOM 2922 C CA . GLU A 1 381 ? 11.777 -1.869 1.667 1.00 95.19 381 GLU A CA 1
ATOM 2923 C C . GLU A 1 381 ? 11.361 -1.098 0.411 1.00 95.19 381 GLU A C 1
ATOM 2925 O O . GLU A 1 381 ? 10.782 -1.679 -0.506 1.00 95.19 381 GLU A O 1
ATOM 2930 N N . ALA A 1 382 ? 11.676 0.197 0.345 1.00 93.81 382 ALA A N 1
ATOM 2931 C CA . ALA A 1 382 ? 11.413 1.024 -0.828 1.00 93.81 382 ALA A CA 1
ATOM 2932 C C . ALA A 1 382 ? 12.127 0.483 -2.078 1.00 93.81 382 ALA A C 1
ATOM 2934 O O . ALA A 1 382 ? 11.516 0.346 -3.134 1.00 93.81 382 ALA A O 1
ATOM 2935 N N . ALA A 1 383 ? 13.396 0.086 -1.943 1.00 95.12 383 ALA A N 1
ATOM 2936 C CA . ALA A 1 383 ? 14.175 -0.500 -3.032 1.00 95.12 383 ALA A CA 1
ATOM 2937 C C . ALA A 1 383 ? 13.652 -1.875 -3.479 1.00 95.12 383 ALA A C 1
ATOM 2939 O O . ALA A 1 383 ? 13.691 -2.185 -4.667 1.00 95.12 383 ALA A O 1
ATOM 2940 N N . LEU A 1 384 ? 13.163 -2.696 -2.544 1.00 96.12 384 LEU A N 1
ATOM 2941 C CA . LEU A 1 384 ? 12.574 -4.010 -2.828 1.00 96.12 384 LEU A CA 1
ATOM 2942 C C . LEU A 1 384 ? 11.203 -3.915 -3.515 1.00 96.12 384 LEU A C 1
ATOM 2944 O O . LEU A 1 384 ? 10.812 -4.844 -4.217 1.00 96.12 384 LEU A O 1
ATOM 2948 N N . SER A 1 385 ? 10.471 -2.821 -3.297 1.00 94.50 385 SER A N 1
ATOM 2949 C CA . SER A 1 385 ? 9.091 -2.631 -3.769 1.00 94.50 385 SER A CA 1
ATOM 2950 C C . SER A 1 385 ? 8.956 -1.782 -5.034 1.00 94.50 385 SER A C 1
ATOM 2952 O O . SER A 1 385 ? 7.861 -1.706 -5.595 1.00 94.50 385 SER A O 1
ATOM 2954 N N . ILE A 1 386 ? 10.040 -1.162 -5.500 1.00 91.38 386 ILE A N 1
ATOM 2955 C CA . ILE A 1 386 ? 10.010 -0.254 -6.648 1.00 91.38 386 ILE A CA 1
ATOM 2956 C C . ILE A 1 386 ? 9.552 -0.947 -7.938 1.00 91.38 386 ILE A C 1
ATOM 2958 O O . ILE A 1 386 ? 10.070 -1.993 -8.317 1.00 91.38 386 ILE A O 1
ATOM 2962 N N . GLU A 1 387 ? 8.567 -0.357 -8.619 1.00 88.69 387 GLU A N 1
ATOM 2963 C CA . GLU A 1 387 ? 7.990 -0.896 -9.863 1.00 88.69 387 GLU A CA 1
ATOM 2964 C C . GLU A 1 387 ? 7.381 -2.313 -9.697 1.00 88.69 387 GLU A C 1
ATOM 2966 O O . GLU A 1 387 ? 7.103 -2.994 -10.679 1.00 88.69 387 GLU A O 1
ATOM 2971 N N . GLN A 1 388 ? 7.096 -2.753 -8.460 1.00 92.38 388 GLN A N 1
ATOM 2972 C CA . GLN A 1 388 ? 6.613 -4.111 -8.159 1.00 92.38 388 GLN A CA 1
ATOM 2973 C C . GLN A 1 388 ? 5.114 -4.206 -7.854 1.00 92.38 388 GLN A C 1
ATOM 2975 O O . GLN A 1 388 ? 4.662 -5.230 -7.345 1.00 92.38 388 GLN A O 1
ATOM 2980 N N . CYS A 1 389 ? 4.314 -3.172 -8.112 1.00 93.12 389 CYS A N 1
ATOM 2981 C CA . CYS A 1 389 ? 2.907 -3.160 -7.694 1.00 93.12 389 CYS A CA 1
ATOM 2982 C C . CYS A 1 389 ? 2.082 -4.299 -8.323 1.00 93.12 389 CYS A C 1
ATOM 2984 O O . CYS A 1 389 ? 1.353 -5.005 -7.628 1.00 93.12 389 CYS A O 1
ATOM 2986 N N . ASN A 1 390 ? 2.262 -4.566 -9.620 1.00 91.31 390 ASN A N 1
ATOM 2987 C CA . ASN A 1 390 ? 1.611 -5.699 -10.287 1.00 91.31 390 ASN A CA 1
ATOM 2988 C C . ASN A 1 390 ? 2.123 -7.042 -9.753 1.00 91.31 390 ASN A C 1
ATOM 2990 O O . ASN A 1 390 ? 1.324 -7.937 -9.467 1.00 91.31 390 ASN A O 1
ATOM 2994 N N . THR A 1 391 ? 3.438 -7.145 -9.539 1.00 93.44 391 THR A N 1
ATOM 2995 C CA . THR A 1 391 ? 4.075 -8.328 -8.960 1.00 93.44 391 THR A CA 1
ATOM 2996 C C . THR A 1 391 ? 3.549 -8.635 -7.573 1.00 93.44 391 THR A C 1
ATOM 2998 O O . THR A 1 391 ? 3.220 -9.785 -7.305 1.00 93.44 391 THR A O 1
ATOM 3001 N N . ALA A 1 392 ? 3.397 -7.630 -6.713 1.00 95.69 392 ALA A N 1
ATOM 3002 C CA . ALA A 1 392 ? 2.844 -7.796 -5.377 1.00 95.69 392 ALA A CA 1
ATOM 3003 C C . ALA A 1 392 ? 1.422 -8.370 -5.430 1.00 95.69 392 ALA A C 1
ATOM 3005 O O . ALA A 1 392 ? 1.143 -9.352 -4.744 1.00 95.69 392 ALA A O 1
ATOM 3006 N N . VAL A 1 393 ? 0.543 -7.818 -6.276 1.00 94.94 393 VAL A N 1
ATOM 3007 C CA . VAL A 1 393 ? -0.840 -8.304 -6.414 1.00 94.94 393 VAL A CA 1
ATOM 3008 C C . VAL A 1 393 ? -0.877 -9.752 -6.915 1.00 94.94 393 VAL A C 1
ATOM 3010 O O . VAL A 1 393 ? -1.547 -10.584 -6.306 1.00 94.94 393 VAL A O 1
ATOM 3013 N N . GLY A 1 394 ? -0.157 -10.069 -7.998 1.00 94.12 394 GLY A N 1
ATOM 3014 C CA . GLY A 1 394 ? -0.156 -11.418 -8.574 1.00 94.12 394 GLY A CA 1
ATOM 3015 C C . GLY A 1 394 ? 0.482 -12.461 -7.658 1.00 94.12 394 GLY A C 1
ATOM 3016 O O . GLY A 1 394 ? -0.122 -13.490 -7.363 1.00 94.12 394 GLY A O 1
ATOM 3017 N N . LEU A 1 395 ? 1.675 -12.165 -7.138 1.00 96.25 395 LEU A N 1
ATOM 3018 C CA . LEU A 1 395 ? 2.426 -13.060 -6.259 1.00 96.25 395 LEU A CA 1
ATOM 3019 C C . LEU A 1 395 ? 1.643 -13.424 -4.995 1.00 96.25 395 LEU A C 1
ATOM 3021 O O . LEU A 1 395 ? 1.645 -14.581 -4.580 1.00 96.25 395 LEU A O 1
ATOM 3025 N N . LEU A 1 396 ? 1.020 -12.435 -4.352 1.00 96.88 396 LEU A N 1
ATOM 3026 C CA . LEU A 1 396 ? 0.425 -12.616 -3.032 1.00 96.88 396 LEU A CA 1
ATOM 3027 C C . LEU A 1 396 ? -0.989 -13.179 -3.070 1.00 96.88 396 LEU A C 1
ATOM 3029 O O . LEU A 1 396 ? -1.455 -13.673 -2.045 1.00 96.88 396 LEU A O 1
ATOM 3033 N N . TYR A 1 397 ? -1.654 -13.157 -4.225 1.00 94.12 397 TYR A N 1
ATOM 3034 C CA . TYR A 1 397 ? -3.032 -13.614 -4.341 1.00 94.12 397 TYR A CA 1
ATOM 3035 C C . TYR A 1 397 ? -3.270 -15.037 -3.786 1.00 94.12 397 TYR A C 1
ATOM 3037 O O . TYR A 1 397 ? -4.156 -15.180 -2.939 1.00 94.12 397 TYR A O 1
ATOM 3045 N N . PRO A 1 398 ? -2.466 -16.073 -4.122 1.00 95.06 398 PRO A N 1
ATOM 3046 C CA . PRO A 1 398 ? -2.658 -17.412 -3.559 1.00 95.06 398 PRO A CA 1
ATOM 3047 C C . PRO A 1 398 ? -2.530 -17.453 -2.029 1.00 95.06 398 PRO A C 1
ATOM 3049 O O . PRO A 1 398 ? -3.253 -18.189 -1.356 1.00 95.06 398 PRO A O 1
ATOM 3052 N N . LEU A 1 399 ? -1.616 -16.658 -1.459 1.00 96.75 399 LEU A N 1
ATOM 3053 C CA . LEU A 1 399 ? -1.431 -16.564 -0.009 1.00 96.75 399 LEU A CA 1
ATOM 3054 C C . LEU A 1 399 ? -2.642 -15.891 0.643 1.00 96.75 399 LEU A C 1
ATOM 3056 O O . LEU A 1 399 ? -3.184 -16.412 1.617 1.00 96.75 399 LEU A O 1
ATOM 3060 N N . SER A 1 400 ? -3.089 -14.763 0.090 1.00 95.56 400 SER A N 1
ATOM 3061 C CA . SER A 1 400 ? -4.253 -14.033 0.582 1.00 95.56 400 SER A CA 1
ATOM 3062 C C . SER A 1 400 ? -5.519 -14.891 0.545 1.00 95.56 400 SER A C 1
ATOM 3064 O O . SER A 1 400 ? -6.212 -14.964 1.556 1.00 95.56 400 SER A O 1
ATOM 3066 N N . GLN A 1 401 ? -5.782 -15.609 -0.554 1.00 93.81 401 GLN A N 1
ATOM 3067 C CA . GLN A 1 401 ? -6.918 -16.530 -0.647 1.00 93.81 401 GLN A CA 1
ATOM 3068 C C . GLN A 1 401 ? -6.881 -17.602 0.444 1.00 93.81 401 GLN A C 1
ATOM 3070 O O . GLN A 1 401 ? -7.892 -17.873 1.093 1.00 93.81 401 GLN A O 1
ATOM 3075 N N . LYS A 1 402 ? -5.712 -18.214 0.668 1.00 95.19 402 LYS A N 1
ATOM 3076 C CA . LYS A 1 402 ? -5.567 -19.293 1.650 1.00 95.19 402 LYS A CA 1
ATOM 3077 C C . LYS A 1 402 ? -5.792 -18.794 3.081 1.00 95.19 402 LYS A C 1
ATOM 3079 O O . LYS A 1 402 ? -6.429 -19.486 3.875 1.00 95.19 402 LYS A O 1
ATOM 3084 N N . LEU A 1 403 ? -5.317 -17.587 3.396 1.00 96.25 403 LEU A N 1
ATOM 3085 C CA . LEU A 1 403 ? -5.486 -16.956 4.709 1.00 96.25 403 LEU A CA 1
ATOM 3086 C C . LEU A 1 403 ? -6.902 -16.400 4.940 1.00 96.25 403 LEU A C 1
ATOM 3088 O O . LEU A 1 403 ? -7.379 -16.423 6.073 1.00 96.25 403 LEU A O 1
ATOM 3092 N N . LEU A 1 404 ? -7.583 -15.936 3.888 1.00 94.19 404 LEU A N 1
ATOM 3093 C CA . LEU A 1 404 ? -8.948 -15.393 3.951 1.00 94.19 404 LEU A CA 1
ATOM 3094 C C . LEU A 1 404 ? -10.046 -16.441 3.721 1.00 94.19 404 LEU A C 1
ATOM 3096 O O . LEU A 1 404 ? -11.233 -16.130 3.842 1.00 94.19 404 LEU A O 1
ATOM 3100 N N . SER A 1 405 ? -9.696 -17.689 3.422 1.00 93.19 405 SER A N 1
ATOM 3101 C CA . SER A 1 405 ? -10.675 -18.752 3.193 1.00 93.19 405 SER A CA 1
ATOM 3102 C C . SER A 1 405 ? -11.682 -18.874 4.349 1.00 93.19 405 SER A C 1
ATOM 3104 O O . SER A 1 405 ? -11.316 -19.006 5.522 1.00 93.19 405 SER A O 1
ATOM 3106 N N . GLY A 1 406 ? -12.974 -18.808 4.011 1.00 90.69 406 GLY A N 1
ATOM 3107 C CA . GLY A 1 406 ? -14.078 -18.938 4.965 1.00 90.69 406 GLY A CA 1
ATOM 3108 C C . GLY A 1 406 ? -14.224 -17.771 5.949 1.00 90.69 406 GLY A C 1
ATOM 3109 O O . GLY A 1 406 ? -14.767 -17.973 7.035 1.00 90.69 406 GLY A O 1
ATOM 3110 N N . THR A 1 407 ? -13.707 -16.584 5.615 1.00 89.56 407 THR A N 1
ATOM 3111 C CA . THR A 1 407 ? -13.807 -15.377 6.461 1.00 89.56 407 THR A CA 1
ATOM 3112 C C . THR A 1 407 ? -14.855 -14.362 5.989 1.00 89.56 407 THR A C 1
ATOM 3114 O O . THR A 1 407 ? -15.082 -13.387 6.693 1.00 89.56 407 THR A O 1
ATOM 3117 N N . GLY A 1 408 ? -15.491 -14.579 4.829 1.00 91.06 408 GLY A N 1
ATOM 3118 C CA . GLY A 1 408 ? -16.491 -13.663 4.251 1.00 91.06 408 GLY A CA 1
ATOM 3119 C C . GLY A 1 408 ? -15.909 -12.479 3.465 1.00 91.06 408 GLY A C 1
ATOM 3120 O O . GLY A 1 408 ? -16.677 -11.679 2.925 1.00 91.06 408 GLY A O 1
ATOM 3121 N N . TRP A 1 409 ? -14.576 -12.386 3.391 1.00 93.56 409 TRP A N 1
ATOM 3122 C CA . TRP A 1 409 ? -13.847 -11.381 2.620 1.00 93.56 409 TRP A CA 1
ATOM 3123 C C . TRP A 1 409 ? -13.631 -11.830 1.173 1.00 93.56 409 TRP A C 1
AT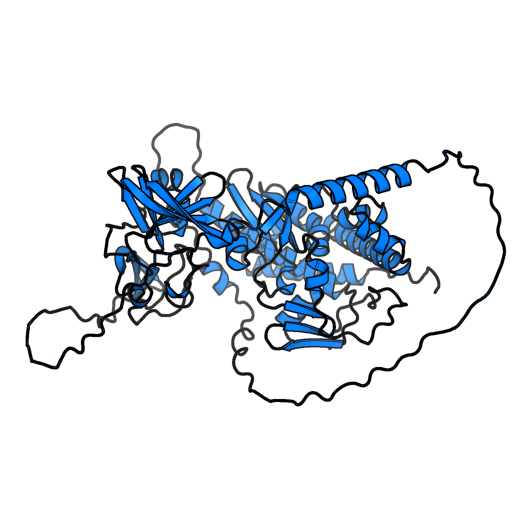OM 3125 O O . TRP A 1 409 ? -12.985 -12.849 0.921 1.00 93.56 409 TRP A O 1
ATOM 3135 N N . ASP A 1 410 ? -14.115 -11.022 0.237 1.00 92.62 410 ASP A N 1
ATOM 3136 C CA . ASP A 1 410 ? -13.823 -11.128 -1.187 1.00 92.62 410 ASP A CA 1
ATOM 3137 C C . ASP A 1 410 ? -12.582 -10.305 -1.541 1.00 92.62 410 ASP A C 1
ATOM 3139 O O . ASP A 1 410 ? -12.298 -9.281 -0.921 1.00 92.62 410 ASP A O 1
ATOM 3143 N N . MET A 1 411 ? -11.849 -10.736 -2.569 1.00 94.38 411 MET A N 1
ATOM 3144 C CA . MET A 1 411 ? -10.615 -10.093 -3.019 1.00 94.38 411 MET A CA 1
ATOM 3145 C C . MET A 1 411 ? -10.747 -9.454 -4.402 1.00 94.38 411 MET A C 1
ATOM 3147 O O . MET A 1 411 ? -11.254 -10.050 -5.356 1.00 94.38 411 MET A O 1
ATOM 3151 N N . PHE A 1 412 ? -10.179 -8.261 -4.536 1.00 94.19 412 PHE A N 1
ATOM 3152 C CA . PHE A 1 412 ? -10.167 -7.480 -5.764 1.00 94.19 412 PHE A CA 1
ATOM 3153 C C . PHE A 1 412 ? -8.761 -6.954 -6.049 1.00 94.19 412 PHE A C 1
ATOM 3155 O O . PHE A 1 412 ? -7.983 -6.671 -5.140 1.00 94.19 412 PHE A O 1
ATOM 3162 N N . ARG A 1 413 ? -8.453 -6.763 -7.331 1.00 93.12 413 ARG A N 1
ATOM 3163 C CA . ARG A 1 413 ? -7.373 -5.881 -7.772 1.00 93.12 413 ARG A CA 1
ATOM 3164 C C . ARG A 1 413 ? -7.959 -4.512 -8.045 1.00 93.12 413 ARG A C 1
ATOM 3166 O O . ARG A 1 413 ? -8.903 -4.388 -8.831 1.00 93.12 413 ARG A O 1
ATOM 3173 N N . LEU A 1 414 ? -7.357 -3.502 -7.436 1.00 93.06 414 LEU A N 1
ATOM 3174 C CA . LEU A 1 414 ? -7.558 -2.118 -7.830 1.00 93.06 414 LEU A CA 1
ATOM 3175 C C . LEU A 1 414 ? -6.346 -1.648 -8.616 1.00 93.06 414 LEU A C 1
ATOM 3177 O O . LEU A 1 414 ? -5.209 -1.983 -8.286 1.00 93.06 414 LEU A O 1
ATOM 3181 N N . SER A 1 415 ? -6.594 -0.893 -9.675 1.00 90.88 415 SER A N 1
ATOM 3182 C CA . SER A 1 415 ? -5.556 -0.201 -10.433 1.00 90.88 415 SER A CA 1
ATOM 3183 C C . SER A 1 415 ? -5.903 1.278 -10.518 1.00 90.88 415 SER A C 1
ATOM 3185 O O . SER A 1 415 ? -7.080 1.647 -10.563 1.00 90.88 415 SER A O 1
ATOM 3187 N N . GLY A 1 416 ? -4.880 2.119 -10.417 1.00 89.69 416 GLY A N 1
ATOM 3188 C CA . GLY A 1 416 ? -5.050 3.554 -10.285 1.00 89.69 416 GLY A CA 1
ATOM 3189 C C . GLY A 1 416 ? -3.728 4.299 -10.188 1.00 89.69 416 GLY A C 1
ATOM 3190 O O . GLY A 1 416 ? -2.678 3.816 -10.614 1.00 89.69 416 GLY A O 1
ATOM 3191 N N . ARG A 1 417 ? -3.782 5.509 -9.631 1.00 86.50 417 ARG A N 1
ATOM 3192 C CA . ARG A 1 417 ? -2.619 6.394 -9.492 1.00 86.50 417 ARG A CA 1
ATOM 3193 C C . ARG A 1 417 ? -2.494 6.909 -8.069 1.00 86.50 417 ARG A C 1
ATOM 3195 O O . ARG A 1 417 ? -3.449 7.488 -7.568 1.00 86.50 417 ARG A O 1
ATOM 3202 N N . VAL A 1 418 ? -1.296 6.803 -7.499 1.00 86.56 418 VAL A N 1
ATOM 3203 C CA . VAL A 1 418 ? -0.882 7.525 -6.286 1.00 86.56 418 VAL A CA 1
ATOM 3204 C C . VAL A 1 418 ? -0.450 8.931 -6.699 1.00 86.56 418 VAL A C 1
ATOM 3206 O O . VAL A 1 418 ? 0.495 9.077 -7.474 1.00 86.56 418 VAL A O 1
ATOM 3209 N N . ARG A 1 419 ? -1.157 9.973 -6.246 1.00 84.88 419 ARG A N 1
ATOM 3210 C CA . ARG A 1 419 ? -0.871 11.364 -6.660 1.00 84.88 419 ARG A CA 1
ATOM 3211 C C . ARG A 1 419 ? -0.022 12.130 -5.652 1.00 84.88 419 ARG A C 1
ATOM 3213 O O . ARG A 1 419 ? 0.662 13.070 -6.043 1.00 84.88 419 ARG A O 1
ATOM 3220 N N . LYS A 1 420 ? -0.042 11.717 -4.385 1.00 84.12 420 LYS A N 1
ATOM 3221 C CA . LYS A 1 420 ? 0.717 12.346 -3.301 1.00 84.12 420 LYS A CA 1
ATOM 3222 C C . LYS A 1 420 ? 1.623 11.322 -2.602 1.00 84.12 420 LYS A C 1
ATOM 3224 O O . LYS A 1 420 ? 1.330 10.924 -1.475 1.00 84.12 420 LYS A O 1
ATOM 3229 N N . PRO A 1 421 ? 2.690 10.844 -3.269 1.00 84.00 421 PRO A N 1
ATOM 3230 C CA . PRO A 1 421 ? 3.655 9.964 -2.622 1.00 84.00 421 PRO A CA 1
ATOM 3231 C C . PRO A 1 421 ? 4.463 10.738 -1.565 1.00 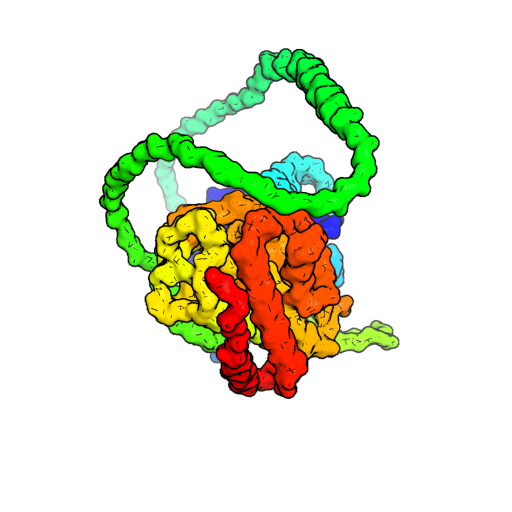84.00 421 PRO A C 1
ATOM 3233 O O . PRO A 1 421 ? 4.630 11.953 -1.671 1.00 84.00 421 PRO A O 1
ATOM 3236 N N . VAL A 1 422 ? 4.984 10.039 -0.554 1.00 82.44 422 VAL A N 1
ATOM 3237 C CA . VAL A 1 422 ? 5.873 10.622 0.470 1.00 82.44 422 VAL A CA 1
ATOM 3238 C C . VAL A 1 422 ? 7.242 10.946 -0.128 1.00 82.44 422 VAL A C 1
ATOM 3240 O O . VAL A 1 422 ? 7.848 11.958 0.216 1.00 82.44 422 VAL A O 1
ATOM 3243 N N . PHE A 1 423 ? 7.714 10.111 -1.054 1.00 82.19 423 PHE A N 1
ATOM 3244 C CA . PHE A 1 423 ? 8.877 10.401 -1.887 1.00 82.19 423 PHE A CA 1
ATOM 3245 C C . PHE A 1 423 ? 8.677 9.919 -3.320 1.00 82.19 423 PHE A C 1
ATOM 3247 O O . PHE A 1 423 ? 7.918 8.984 -3.580 1.00 82.19 423 PHE A O 1
ATOM 3254 N N . LEU A 1 424 ? 9.391 10.549 -4.253 1.00 84.50 424 LEU A N 1
ATOM 3255 C CA . LEU A 1 424 ? 9.377 10.171 -5.664 1.00 84.50 424 LEU A CA 1
ATOM 3256 C C . LEU A 1 424 ? 10.515 9.187 -5.963 1.00 84.50 424 LEU A C 1
ATOM 3258 O O . LEU A 1 424 ? 11.676 9.561 -5.783 1.00 84.50 424 LEU A O 1
ATOM 3262 N N . PRO A 1 425 ? 10.220 7.954 -6.409 1.00 85.75 425 PRO A N 1
ATOM 3263 C CA . PRO A 1 425 ? 11.252 7.007 -6.800 1.00 85.75 425 PRO A CA 1
ATOM 3264 C C . PRO A 1 425 ? 11.840 7.356 -8.177 1.00 85.75 425 PRO A C 1
ATOM 3266 O O . PRO A 1 425 ? 11.108 7.628 -9.130 1.00 85.75 425 PRO A O 1
ATOM 3269 N N . THR A 1 426 ? 13.165 7.319 -8.300 1.00 87.44 426 THR A N 1
ATOM 3270 C CA . THR A 1 426 ? 13.898 7.572 -9.552 1.00 87.44 426 THR A CA 1
ATOM 3271 C C . THR A 1 426 ? 15.032 6.564 -9.729 1.00 87.44 426 THR A C 1
ATOM 3273 O O . THR A 1 426 ? 15.571 6.036 -8.758 1.00 87.44 426 THR A O 1
ATOM 3276 N N . PHE A 1 427 ? 15.436 6.319 -10.977 1.00 85.25 427 PHE A N 1
ATOM 3277 C CA . PHE A 1 427 ? 16.598 5.485 -11.301 1.00 85.25 427 PHE A CA 1
ATOM 3278 C C . PHE A 1 427 ? 17.689 6.352 -11.918 1.00 85.25 427 PHE A C 1
ATOM 3280 O O . PHE A 1 427 ? 17.460 6.971 -12.955 1.00 85.25 427 PHE A O 1
ATOM 3287 N N . ASN A 1 428 ? 18.872 6.417 -11.301 1.00 85.50 428 ASN A N 1
ATOM 3288 C CA . ASN A 1 428 ? 19.978 7.278 -11.748 1.00 85.50 428 ASN A CA 1
ATOM 3289 C C . ASN A 1 428 ? 19.551 8.743 -11.984 1.00 85.50 428 ASN A C 1
ATOM 3291 O O . ASN A 1 428 ? 19.974 9.378 -12.949 1.00 85.50 428 ASN A O 1
ATOM 3295 N N . GLY A 1 429 ? 18.651 9.267 -11.144 1.00 78.31 429 GLY A N 1
ATOM 3296 C CA . GLY A 1 429 ? 18.088 10.615 -11.286 1.00 78.31 429 GLY A CA 1
ATOM 3297 C C . GLY A 1 429 ? 17.082 10.782 -12.434 1.00 78.31 429 GLY A C 1
ATOM 3298 O O . GLY A 1 429 ? 16.487 11.850 -12.564 1.00 78.31 429 GLY A O 1
ATOM 3299 N N . MET A 1 430 ? 16.841 9.746 -13.245 1.00 73.88 430 MET A N 1
ATOM 3300 C CA . MET A 1 430 ? 15.766 9.749 -14.231 1.00 73.88 430 MET A CA 1
ATOM 3301 C C . MET A 1 430 ? 14.433 9.435 -13.559 1.00 73.88 430 MET A C 1
ATOM 3303 O O . MET A 1 430 ? 14.235 8.379 -12.950 1.00 73.88 430 MET A O 1
ATOM 3307 N N . ASP A 1 431 ? 13.503 10.371 -13.716 1.00 67.69 431 ASP A N 1
ATOM 3308 C CA . ASP A 1 431 ? 12.120 10.223 -13.296 1.00 67.69 431 ASP A CA 1
ATOM 3309 C C . ASP A 1 431 ? 11.378 9.254 -14.228 1.00 67.69 431 ASP A C 1
ATOM 3311 O O . ASP A 1 431 ? 10.833 9.639 -15.268 1.00 67.69 431 ASP A O 1
ATOM 3315 N N . ARG A 1 432 ? 11.360 7.971 -13.845 1.00 66.19 432 ARG A N 1
ATOM 3316 C CA . ARG A 1 432 ? 10.563 6.940 -14.524 1.00 66.19 432 ARG A CA 1
ATOM 3317 C C . ARG A 1 432 ? 9.064 7.076 -14.263 1.00 66.19 432 ARG A C 1
ATOM 3319 O O . ARG A 1 432 ? 8.261 6.523 -15.012 1.00 66.19 432 ARG A O 1
ATOM 3326 N N . THR A 1 433 ? 8.645 7.873 -13.279 1.00 58.19 433 THR A N 1
ATOM 3327 C CA . THR A 1 433 ? 7.212 8.075 -13.031 1.00 58.19 433 THR A CA 1
ATOM 3328 C C . THR A 1 433 ? 6.543 8.781 -14.213 1.00 58.19 433 THR A C 1
ATOM 3330 O O . THR A 1 433 ? 5.404 8.460 -14.545 1.00 58.19 433 THR A O 1
ATOM 3333 N N . LYS A 1 434 ? 7.266 9.645 -14.942 1.00 57.09 434 LYS A N 1
ATOM 3334 C CA . LYS A 1 434 ? 6.773 10.295 -16.172 1.00 57.09 434 LYS A CA 1
ATOM 3335 C C . LYS A 1 434 ? 6.555 9.335 -17.337 1.00 57.09 434 LYS A C 1
ATOM 3337 O O . LYS A 1 434 ? 5.646 9.553 -18.130 1.00 57.09 434 LYS A O 1
ATOM 3342 N N . THR A 1 435 ? 7.340 8.264 -17.441 1.00 52.75 435 THR A N 1
ATOM 3343 C CA . THR A 1 435 ? 7.105 7.210 -18.445 1.00 52.75 435 THR A CA 1
ATOM 3344 C C . THR A 1 435 ? 5.897 6.345 -18.073 1.00 52.75 435 THR A C 1
ATOM 3346 O O . THR A 1 435 ? 5.200 5.855 -18.956 1.00 52.75 435 THR A O 1
ATOM 3349 N N . ILE A 1 436 ? 5.590 6.234 -16.777 1.00 50.88 436 ILE A N 1
ATOM 3350 C CA . ILE A 1 436 ? 4.436 5.495 -16.245 1.00 50.88 436 ILE A CA 1
ATOM 3351 C C . ILE A 1 436 ? 3.149 6.353 -16.233 1.00 50.88 436 ILE A C 1
ATOM 3353 O O . ILE A 1 436 ? 2.053 5.806 -16.214 1.00 50.88 436 ILE A O 1
ATOM 3357 N N . GLN A 1 437 ? 3.229 7.688 -16.331 1.00 45.62 437 GLN A N 1
ATOM 3358 C CA . GLN A 1 437 ? 2.085 8.623 -16.253 1.00 45.62 437 GLN A CA 1
ATOM 3359 C C . GLN A 1 437 ? 0.978 8.429 -17.317 1.00 45.62 437 GLN A C 1
ATOM 3361 O O . GLN A 1 437 ? -0.093 9.026 -17.175 1.00 45.62 437 GLN A O 1
ATOM 3366 N N . GLY A 1 438 ? 1.187 7.596 -18.343 1.00 45.88 438 GLY A N 1
ATOM 3367 C CA . GLY A 1 438 ? 0.162 7.193 -19.321 1.00 45.88 438 GLY A CA 1
ATOM 3368 C C . GLY A 1 438 ? -0.525 5.844 -19.042 1.00 45.88 438 GLY A C 1
ATOM 3369 O O . GLY A 1 438 ? -1.451 5.470 -19.759 1.00 45.88 438 GLY A O 1
ATOM 3370 N N . ILE A 1 439 ? -0.082 5.100 -18.027 1.00 52.09 439 ILE A N 1
ATOM 3371 C CA . ILE A 1 439 ? -0.601 3.781 -17.641 1.00 52.09 439 ILE A CA 1
ATOM 3372 C C . ILE A 1 439 ? -1.117 3.893 -16.198 1.00 52.09 439 ILE A C 1
ATOM 3374 O O . ILE A 1 439 ? -0.621 4.706 -15.418 1.00 52.09 439 ILE A O 1
ATOM 3378 N N . ASP A 1 440 ? -2.140 3.125 -15.838 1.00 58.44 440 ASP A N 1
ATOM 3379 C CA . ASP A 1 440 ? -2.630 2.993 -14.460 1.00 58.44 440 ASP A CA 1
ATOM 3380 C C . ASP A 1 440 ? -1.515 2.427 -13.569 1.00 58.44 440 ASP A C 1
ATOM 3382 O O . ASP A 1 440 ? -1.344 1.217 -13.447 1.00 58.44 440 ASP A O 1
ATOM 3386 N N . GLY A 1 441 ? -0.669 3.325 -13.061 1.00 78.00 441 GLY A N 1
ATOM 3387 C CA . GLY A 1 441 ? 0.695 3.006 -12.640 1.00 78.00 441 GLY A CA 1
ATOM 3388 C C . GLY A 1 441 ? 0.834 2.319 -11.288 1.00 78.00 441 GLY A C 1
ATOM 3389 O O . GLY A 1 441 ? 1.944 1.940 -10.924 1.00 78.00 441 GLY A O 1
ATOM 3390 N N . HIS A 1 442 ? -0.255 2.157 -10.537 1.00 90.94 442 HIS A N 1
ATOM 3391 C CA . HIS A 1 442 ? -0.230 1.462 -9.257 1.00 90.94 442 HIS A CA 1
ATOM 3392 C C . HIS A 1 442 ? -1.356 0.444 -9.150 1.00 90.94 442 HIS A C 1
ATOM 3394 O O . HIS A 1 442 ? -2.508 0.739 -9.472 1.00 90.94 442 HIS A O 1
ATOM 3400 N N . ALA A 1 443 ? -1.015 -0.746 -8.670 1.00 92.50 443 ALA A N 1
ATOM 3401 C CA . ALA A 1 443 ? -1.955 -1.820 -8.406 1.00 92.50 443 ALA A CA 1
ATOM 3402 C C . ALA A 1 443 ? -1.877 -2.226 -6.936 1.00 92.50 443 ALA A C 1
ATOM 3404 O O . ALA A 1 443 ? -0.790 -2.402 -6.393 1.00 92.50 443 ALA A O 1
ATOM 3405 N N . VAL A 1 444 ? -3.039 -2.394 -6.310 1.00 95.25 444 VAL A N 1
ATOM 3406 C CA . VAL A 1 444 ? -3.158 -2.819 -4.912 1.00 95.25 444 VAL A CA 1
ATOM 3407 C C . VAL A 1 444 ? -4.145 -3.972 -4.788 1.00 95.25 444 VAL A C 1
ATOM 3409 O O . VAL A 1 444 ? -5.013 -4.175 -5.647 1.00 95.25 444 VAL A O 1
ATOM 3412 N N . ILE A 1 445 ? -4.009 -4.730 -3.705 1.00 95.75 445 ILE A N 1
ATOM 3413 C CA . ILE A 1 445 ? -4.997 -5.728 -3.306 1.00 95.75 445 ILE A CA 1
ATOM 3414 C C . ILE A 1 445 ? -6.073 -4.982 -2.524 1.00 95.75 445 ILE A C 1
ATOM 3416 O O . ILE A 1 445 ? -5.764 -4.187 -1.645 1.00 95.75 445 ILE A O 1
ATOM 3420 N N . ALA A 1 446 ? -7.336 -5.236 -2.814 1.00 95.25 446 ALA A N 1
ATOM 3421 C CA . ALA A 1 446 ? -8.438 -4.766 -1.997 1.00 95.25 446 ALA A CA 1
ATOM 3422 C C . ALA A 1 446 ? -9.256 -5.945 -1.489 1.00 95.25 446 ALA A C 1
ATOM 3424 O O . ALA A 1 446 ? -9.374 -6.964 -2.173 1.00 95.25 446 ALA A O 1
ATOM 3425 N N . VAL A 1 447 ? -9.817 -5.795 -0.295 1.00 95.25 447 VAL A N 1
ATOM 3426 C CA . VAL A 1 447 ? -10.757 -6.755 0.272 1.00 95.25 447 VAL A CA 1
ATOM 3427 C C . VAL A 1 447 ? -12.058 -6.071 0.639 1.00 95.25 447 VAL A C 1
ATOM 3429 O O . VAL A 1 447 ? -12.056 -4.937 1.117 1.00 95.25 447 VAL A O 1
ATOM 3432 N N . GLU A 1 448 ? -13.155 -6.781 0.431 1.00 94.75 448 GLU A N 1
ATOM 3433 C CA . GLU A 1 448 ? -14.505 -6.332 0.763 1.00 94.75 448 GLU A CA 1
ATOM 3434 C C . GLU A 1 448 ? -15.203 -7.418 1.572 1.00 94.75 448 GLU A C 1
ATOM 3436 O O . GLU A 1 448 ? -15.152 -8.592 1.203 1.00 94.75 448 GLU A O 1
ATOM 3441 N N . HIS A 1 449 ? -15.846 -7.051 2.676 1.00 93.06 449 HIS A N 1
ATOM 3442 C CA . HIS A 1 449 ? -16.645 -7.999 3.439 1.00 93.06 449 HIS A CA 1
ATOM 3443 C C . HIS A 1 449 ? -18.072 -8.026 2.897 1.00 93.06 449 HIS A C 1
ATOM 3445 O O . HIS A 1 449 ? -18.801 -7.041 3.011 1.00 93.06 449 HIS A O 1
ATOM 3451 N N . SER A 1 450 ? -18.489 -9.183 2.385 1.00 84.62 450 SER A N 1
ATOM 3452 C CA . SER A 1 450 ? -19.785 -9.388 1.716 1.00 84.62 450 SER A CA 1
ATOM 3453 C C . SER A 1 450 ? -21.015 -8.925 2.516 1.00 84.62 450 SER A C 1
ATOM 3455 O O . SER A 1 450 ? -21.998 -8.485 1.929 1.00 84.62 450 SER A O 1
ATOM 3457 N N . GLU A 1 451 ? -20.966 -8.998 3.848 1.00 86.69 451 GLU A N 1
ATOM 3458 C CA . GLU A 1 451 ? -22.109 -8.662 4.718 1.00 86.69 451 GLU A CA 1
ATOM 3459 C C . GLU A 1 451 ? -22.023 -7.296 5.422 1.00 86.69 451 GLU A C 1
ATOM 3461 O O . GLU A 1 451 ? -23.013 -6.860 6.006 1.00 86.69 451 GLU A O 1
ATOM 3466 N N . LEU A 1 452 ? -20.852 -6.646 5.448 1.00 82.00 452 LEU A N 1
ATOM 3467 C CA . LEU A 1 452 ? -20.587 -5.543 6.392 1.00 82.00 452 LEU A CA 1
ATOM 3468 C C . LEU A 1 452 ? -20.304 -4.195 5.729 1.00 82.00 452 LEU A C 1
ATOM 3470 O O . LEU A 1 452 ? -20.094 -3.226 6.451 1.00 82.00 452 LEU A O 1
ATOM 3474 N N . ASP A 1 453 ? -20.279 -4.137 4.394 1.00 85.12 453 ASP A N 1
ATOM 3475 C CA . ASP A 1 453 ? -19.896 -2.932 3.637 1.00 85.12 453 ASP A CA 1
ATOM 3476 C C . ASP A 1 453 ? -18.524 -2.367 4.079 1.00 85.12 453 ASP A C 1
ATOM 3478 O O . ASP A 1 453 ? -18.244 -1.171 4.028 1.00 85.12 453 ASP A O 1
ATOM 3482 N N . GLU A 1 454 ? -17.645 -3.250 4.568 1.00 88.94 454 GLU A N 1
ATOM 3483 C CA . GLU A 1 454 ? -16.287 -2.907 4.975 1.00 88.94 454 GLU A CA 1
ATOM 3484 C C . GLU A 1 454 ? -15.327 -3.143 3.810 1.00 88.94 454 GLU A C 1
ATOM 3486 O O . GLU A 1 454 ? -15.311 -4.225 3.219 1.00 88.94 454 GLU A O 1
ATOM 3491 N N . TYR A 1 455 ? -14.491 -2.145 3.516 1.00 92.81 455 TYR A N 1
ATOM 3492 C CA . TYR A 1 455 ? -13.595 -2.171 2.366 1.00 92.81 455 TYR A CA 1
ATOM 3493 C C . TYR A 1 455 ? -12.194 -1.670 2.726 1.00 92.81 455 TYR A C 1
ATOM 3495 O O . TYR A 1 455 ? -12.005 -0.517 3.127 1.00 92.81 455 TYR A O 1
ATOM 3503 N N . PHE A 1 456 ? -11.189 -2.520 2.524 1.00 95.12 456 PHE A N 1
ATOM 3504 C CA . PHE A 1 456 ? -9.798 -2.237 2.876 1.00 95.12 456 PHE A CA 1
ATOM 3505 C C . PHE A 1 456 ? -8.866 -2.408 1.679 1.00 95.12 456 PHE A C 1
ATOM 3507 O O . PHE A 1 456 ? -9.052 -3.285 0.839 1.00 95.12 456 PHE A O 1
ATOM 3514 N N . ILE A 1 457 ? -7.829 -1.578 1.629 1.00 95.25 457 ILE A N 1
ATOM 3515 C CA . ILE A 1 457 ? -6.706 -1.705 0.704 1.00 95.25 457 ILE A CA 1
ATOM 3516 C C . ILE A 1 457 ? -5.538 -2.334 1.441 1.00 95.25 457 ILE A C 1
ATOM 3518 O O . ILE A 1 457 ? -5.160 -1.858 2.507 1.00 95.25 457 ILE A O 1
ATOM 3522 N N . PHE A 1 458 ? -4.939 -3.343 0.819 1.00 95.88 458 PHE A N 1
ATOM 3523 C CA . PHE A 1 458 ? -3.622 -3.867 1.121 1.00 95.88 458 PHE A CA 1
ATOM 3524 C C . PHE A 1 458 ? -2.626 -3.432 0.044 1.00 95.88 458 PHE A C 1
ATOM 3526 O O . PHE A 1 458 ? -2.741 -3.825 -1.120 1.00 95.88 458 PHE A O 1
ATOM 3533 N N . ASP A 1 459 ? -1.601 -2.681 0.443 1.00 95.94 459 ASP A N 1
ATOM 3534 C CA . ASP A 1 459 ? -0.538 -2.213 -0.453 1.00 95.94 459 ASP A CA 1
ATOM 3535 C C . ASP A 1 459 ? 0.860 -2.642 0.034 1.00 95.94 459 ASP A C 1
ATOM 3537 O O . ASP A 1 459 ? 1.608 -1.845 0.606 1.00 95.94 459 ASP A O 1
ATOM 3541 N N . PRO A 1 460 ? 1.242 -3.914 -0.179 1.00 95.25 460 PRO A N 1
ATOM 3542 C CA . PRO A 1 460 ? 2.572 -4.427 0.162 1.00 95.25 460 PRO A CA 1
ATOM 3543 C C . PRO A 1 460 ? 3.710 -3.724 -0.591 1.00 95.25 460 PRO A C 1
ATOM 3545 O O . PRO A 1 460 ? 4.841 -3.703 -0.112 1.00 95.25 460 PRO A O 1
ATOM 3548 N N . SER A 1 461 ? 3.407 -3.145 -1.757 1.00 95.06 461 SER A N 1
ATOM 3549 C CA . SER A 1 461 ? 4.339 -2.380 -2.591 1.00 95.06 461 SER A CA 1
ATOM 3550 C C . SER A 1 461 ? 4.382 -0.885 -2.268 1.00 95.06 461 SER A C 1
ATOM 3552 O O . SER A 1 461 ? 5.198 -0.170 -2.842 1.00 95.06 461 SER A O 1
ATOM 3554 N N . GLY A 1 462 ? 3.540 -0.392 -1.355 1.00 91.06 462 GLY A N 1
ATOM 3555 C CA . GLY A 1 462 ? 3.390 1.036 -1.067 1.00 91.06 462 GLY A CA 1
ATOM 3556 C C . GLY A 1 462 ? 4.674 1.698 -0.568 1.00 91.06 462 GLY A C 1
ATOM 3557 O O . GLY A 1 462 ? 4.880 2.897 -0.780 1.00 91.06 462 GLY A O 1
ATOM 3558 N N . SER A 1 463 ? 5.590 0.910 0.007 1.00 90.06 463 SER A N 1
ATOM 3559 C CA . SER A 1 463 ? 6.918 1.372 0.413 1.00 90.06 463 SER A CA 1
ATOM 3560 C C . SER A 1 463 ? 7.690 2.038 -0.736 1.00 90.06 463 SER A C 1
ATOM 3562 O O . SER A 1 463 ? 8.509 2.905 -0.453 1.00 90.06 463 SER A O 1
ATOM 3564 N N . GLN A 1 464 ? 7.390 1.753 -2.012 1.00 87.81 464 GLN A N 1
ATOM 3565 C CA . GLN A 1 464 ? 8.002 2.436 -3.164 1.00 87.81 464 GLN A CA 1
ATOM 3566 C C . GLN A 1 464 ? 7.671 3.938 -3.242 1.00 87.81 464 GLN A C 1
ATOM 3568 O O . GLN A 1 464 ? 8.367 4.698 -3.910 1.00 87.81 464 GLN A O 1
ATOM 3573 N N . TYR A 1 465 ? 6.604 4.360 -2.562 1.00 87.31 465 TYR A N 1
ATOM 3574 C CA . TYR A 1 465 ? 6.142 5.745 -2.452 1.00 87.31 465 TYR A CA 1
ATOM 3575 C C . TYR A 1 465 ? 6.288 6.287 -1.025 1.00 87.31 465 TYR A C 1
ATOM 3577 O O . TYR A 1 465 ? 5.738 7.340 -0.707 1.00 87.31 465 TYR A O 1
ATOM 3585 N N . GLY A 1 466 ? 6.956 5.542 -0.138 1.00 83.56 466 GLY A N 1
ATOM 3586 C CA . GLY A 1 466 ? 7.039 5.830 1.294 1.00 83.56 466 GLY A CA 1
ATOM 3587 C C . GLY A 1 466 ? 5.738 5.596 2.064 1.00 83.56 466 GLY A C 1
ATOM 3588 O O . GLY A 1 466 ? 5.590 6.075 3.187 1.00 83.56 466 GLY A O 1
ATOM 3589 N N . ILE A 1 467 ? 4.800 4.837 1.490 1.00 87.31 467 ILE A N 1
ATOM 3590 C CA . ILE A 1 467 ? 3.574 4.406 2.165 1.00 87.31 467 ILE A CA 1
ATOM 3591 C C . ILE A 1 467 ? 3.927 3.219 3.064 1.00 87.31 467 ILE A C 1
ATOM 3593 O O . ILE A 1 467 ? 4.013 2.077 2.620 1.00 87.31 467 ILE A O 1
ATOM 3597 N N . SER A 1 468 ? 4.164 3.486 4.348 1.00 81.62 468 SER A N 1
ATOM 3598 C CA . SER A 1 468 ? 4.529 2.445 5.321 1.00 81.62 468 SER A CA 1
ATOM 3599 C C . SER A 1 468 ? 3.333 1.591 5.760 1.00 81.62 468 SER A C 1
ATOM 3601 O O . SER A 1 468 ? 3.491 0.412 6.101 1.00 81.62 468 SER A O 1
ATOM 3603 N N . LYS A 1 469 ? 2.126 2.171 5.733 1.00 84.69 469 LYS A N 1
ATOM 3604 C CA . LYS A 1 469 ? 0.873 1.513 6.107 1.00 84.69 469 LYS A CA 1
ATOM 3605 C C . LYS A 1 469 ? 0.426 0.555 4.998 1.00 84.69 469 LYS A C 1
ATOM 3607 O O . LYS A 1 469 ? -0.239 0.950 4.049 1.00 84.69 469 LYS A O 1
ATOM 3612 N N . ALA A 1 470 ? 0.723 -0.729 5.167 1.00 83.31 470 ALA A N 1
ATOM 3613 C CA . ALA A 1 470 ? 0.335 -1.758 4.202 1.00 83.31 470 ALA A CA 1
ATOM 3614 C C . ALA A 1 470 ? -1.161 -2.123 4.211 1.00 83.31 470 ALA A C 1
ATOM 3616 O O . ALA A 1 470 ? -1.566 -2.890 3.350 1.00 83.31 470 ALA A O 1
ATOM 3617 N N . CYS A 1 471 ? -1.968 -1.640 5.167 1.00 93.44 471 CYS A N 1
ATOM 3618 C CA . CYS A 1 471 ? -3.422 -1.846 5.186 1.00 93.44 471 CYS A CA 1
ATOM 3619 C C . CYS A 1 471 ? -4.153 -0.633 5.755 1.00 93.44 471 CYS A C 1
ATOM 3621 O O . CYS A 1 471 ? -3.763 -0.145 6.820 1.00 93.44 471 CYS A O 1
ATOM 3623 N N . MET A 1 472 ? -5.223 -0.197 5.091 1.00 92.19 472 MET A N 1
ATOM 3624 C CA . MET A 1 472 ? -6.121 0.859 5.571 1.00 92.19 472 MET A CA 1
ATOM 3625 C C . MET A 1 472 ? -7.483 0.814 4.860 1.00 92.19 472 MET A C 1
ATOM 3627 O O . MET A 1 472 ? -7.575 0.223 3.783 1.00 92.19 472 MET A O 1
ATOM 3631 N N . PRO A 1 473 ? -8.532 1.440 5.420 1.00 93.06 473 PRO A N 1
ATOM 3632 C CA . PRO A 1 473 ? -9.786 1.656 4.703 1.00 93.06 473 PRO A CA 1
ATOM 3633 C C . PRO A 1 473 ? -9.546 2.365 3.365 1.00 93.06 473 PRO A C 1
ATOM 3635 O O . PRO A 1 473 ? -8.716 3.276 3.287 1.00 93.06 473 PRO A O 1
ATOM 3638 N N . ILE A 1 474 ? -10.275 1.983 2.312 1.00 90.50 474 ILE A N 1
ATOM 3639 C CA . ILE A 1 474 ? -10.082 2.577 0.973 1.00 90.50 474 ILE A CA 1
ATOM 3640 C C . ILE A 1 474 ? -10.243 4.094 0.980 1.00 90.50 474 ILE A C 1
ATOM 3642 O O . ILE A 1 474 ? -9.431 4.795 0.382 1.00 90.50 474 ILE A O 1
ATOM 3646 N N . GLN A 1 475 ? -11.228 4.610 1.713 1.00 84.62 475 GLN A N 1
ATOM 3647 C CA . GLN A 1 475 ? -11.495 6.043 1.777 1.00 84.62 475 GLN A CA 1
ATOM 3648 C C . GLN A 1 475 ? -10.315 6.789 2.403 1.00 84.62 475 GLN A C 1
ATOM 3650 O O . GLN A 1 475 ? -9.962 7.873 1.948 1.00 84.62 475 GLN A O 1
ATOM 3655 N N . GLN A 1 476 ? -9.679 6.198 3.420 1.00 86.31 476 GLN A N 1
ATOM 3656 C CA . GLN A 1 476 ? -8.485 6.764 4.039 1.00 86.31 476 GLN A CA 1
ATOM 3657 C C . GLN A 1 476 ? -7.302 6.757 3.063 1.00 86.31 476 GLN A C 1
ATOM 3659 O O . GLN A 1 476 ? -6.614 7.767 2.950 1.00 86.31 476 GLN A O 1
ATOM 3664 N N . TYR A 1 477 ? -7.102 5.669 2.314 1.00 88.88 477 TYR A N 1
ATOM 3665 C CA . TYR A 1 477 ? -6.038 5.577 1.307 1.00 88.88 477 TYR A CA 1
ATOM 3666 C C . TYR A 1 477 ? -6.200 6.620 0.194 1.00 88.88 477 TYR A C 1
ATOM 3668 O O . TYR A 1 477 ? -5.236 7.275 -0.210 1.00 88.88 477 TYR A O 1
ATOM 3676 N N . GLU A 1 478 ? -7.423 6.786 -0.311 1.00 87.31 478 GLU A N 1
ATOM 3677 C CA . GLU A 1 478 ? -7.752 7.782 -1.333 1.00 87.31 478 GLU A CA 1
ATOM 3678 C C . GLU A 1 478 ? -7.467 9.202 -0.847 1.00 87.31 478 GLU A C 1
ATOM 3680 O O . GLU A 1 478 ? -6.862 9.982 -1.579 1.00 87.31 478 GLU A O 1
ATOM 3685 N N . ILE A 1 479 ? -7.850 9.522 0.393 1.00 81.56 479 ILE A N 1
ATOM 3686 C CA . ILE A 1 479 ? -7.648 10.844 0.995 1.00 81.56 479 ILE A CA 1
ATOM 3687 C C . ILE A 1 479 ? -6.161 11.112 1.255 1.00 81.56 479 ILE A C 1
ATOM 3689 O O . ILE A 1 479 ? -5.648 12.150 0.833 1.00 81.56 479 ILE A O 1
ATOM 3693 N N . GLU A 1 480 ? -5.460 10.195 1.932 1.00 82.81 480 GLU A N 1
ATOM 3694 C CA . GLU A 1 480 ? -4.060 10.395 2.338 1.00 82.81 480 GLU A CA 1
ATOM 3695 C C . GLU A 1 480 ? -3.133 10.531 1.119 1.00 82.81 480 GLU A C 1
ATOM 3697 O O . GLU A 1 480 ? -2.263 11.407 1.100 1.00 82.81 480 GLU A O 1
ATOM 3702 N N . TYR A 1 481 ? -3.353 9.725 0.075 1.00 82.44 481 TYR A N 1
ATOM 3703 C CA . TYR A 1 481 ? -2.453 9.639 -1.083 1.00 82.44 481 TYR A CA 1
ATOM 3704 C C . TYR A 1 481 ? -3.010 10.260 -2.367 1.00 82.44 481 TYR A C 1
ATOM 3706 O O . TYR A 1 481 ? -2.388 10.156 -3.432 1.00 82.44 481 TYR A O 1
ATOM 3714 N N . GLN A 1 482 ? -4.166 10.928 -2.263 1.00 77.88 482 GLN A N 1
ATOM 3715 C CA . GLN A 1 482 ? -4.915 11.504 -3.385 1.00 77.88 482 GLN A CA 1
ATOM 3716 C C . GLN A 1 482 ? -5.100 10.491 -4.522 1.00 77.88 482 GLN A C 1
ATOM 3718 O O . GLN A 1 482 ? -4.931 10.804 -5.704 1.00 77.88 482 GLN A O 1
ATOM 3723 N N . SER A 1 483 ? -5.375 9.242 -4.152 1.00 78.94 483 SER A N 1
ATOM 3724 C CA . SER A 1 483 ? -5.427 8.151 -5.115 1.00 78.94 483 SER A CA 1
ATOM 3725 C C . SER A 1 483 ? -6.738 8.166 -5.887 1.00 78.94 483 SER A C 1
ATOM 3727 O O . SER A 1 483 ? -7.791 8.472 -5.337 1.00 78.94 483 SER A O 1
ATOM 3729 N N . ALA A 1 484 ? -6.669 7.825 -7.171 1.00 79.75 484 ALA A N 1
ATOM 3730 C CA . ALA A 1 484 ? -7.847 7.635 -8.009 1.00 79.75 484 ALA A CA 1
ATOM 3731 C C . ALA A 1 484 ? -7.796 6.238 -8.622 1.00 79.75 484 ALA A C 1
ATOM 3733 O O . ALA A 1 484 ? -6.847 5.921 -9.347 1.00 79.75 484 ALA A O 1
ATOM 3734 N N . TRP A 1 485 ? -8.806 5.423 -8.322 1.00 84.12 485 TRP A N 1
ATOM 3735 C CA . TRP A 1 485 ? -8.961 4.075 -8.861 1.00 84.12 485 TRP A CA 1
ATOM 3736 C C . TRP A 1 485 ? -9.879 4.121 -10.068 1.00 84.12 485 TRP A C 1
ATOM 3738 O O . TRP A 1 485 ? -10.996 4.625 -9.991 1.00 84.12 485 TRP A O 1
ATOM 3748 N N . ASN A 1 486 ? -9.410 3.603 -11.192 1.00 80.44 486 ASN A N 1
ATOM 3749 C CA . ASN A 1 486 ? -10.176 3.598 -12.433 1.00 80.44 486 ASN A CA 1
ATOM 3750 C C . ASN A 1 486 ? -10.634 2.192 -12.831 1.00 80.44 486 ASN A C 1
ATOM 3752 O O . ASN A 1 486 ? -11.542 2.049 -13.647 1.00 80.44 486 ASN A O 1
ATOM 3756 N N . ARG A 1 487 ? -10.023 1.151 -12.254 1.00 80.81 487 ARG A N 1
ATOM 3757 C CA . ARG A 1 487 ? -10.357 -0.237 -12.554 1.00 80.81 487 ARG A CA 1
ATOM 3758 C C . ARG A 1 487 ? -10.413 -1.071 -11.283 1.00 80.81 487 ARG A C 1
ATOM 3760 O O . ARG A 1 487 ? -9.426 -1.188 -10.559 1.00 80.81 487 ARG A O 1
ATOM 3767 N N . ARG A 1 488 ? -11.567 -1.700 -11.066 1.00 89.25 488 ARG A N 1
ATOM 3768 C CA . ARG A 1 488 ? -11.800 -2.720 -10.043 1.00 89.25 488 ARG A CA 1
ATOM 3769 C C . ARG A 1 488 ? -12.096 -4.036 -10.742 1.00 89.25 488 ARG A C 1
ATOM 3771 O O . ARG A 1 488 ? -13.029 -4.117 -11.534 1.00 89.25 488 ARG A O 1
ATOM 3778 N N . VAL A 1 489 ? -11.291 -5.056 -10.471 1.00 87.94 489 VAL A N 1
ATOM 3779 C CA . VAL A 1 489 ? -11.468 -6.395 -11.046 1.00 87.94 489 VAL A CA 1
ATOM 3780 C C . VAL A 1 489 ? -11.502 -7.387 -9.900 1.00 87.94 489 VAL A C 1
ATOM 3782 O O . VAL A 1 489 ? -10.576 -7.413 -9.088 1.00 87.94 489 VAL A O 1
ATOM 3785 N N . ARG A 1 490 ? -12.564 -8.196 -9.817 1.00 88.25 490 ARG A N 1
ATOM 3786 C CA . ARG A 1 490 ? -12.561 -9.357 -8.924 1.00 88.25 490 ARG A CA 1
ATOM 3787 C C . ARG A 1 490 ? -11.414 -10.252 -9.361 1.00 88.25 490 ARG A C 1
ATOM 3789 O O . ARG A 1 490 ? -11.310 -10.596 -10.535 1.00 88.25 490 ARG A O 1
ATOM 3796 N N . TYR A 1 491 ? -10.512 -10.555 -8.441 1.00 81.38 491 TYR A N 1
ATOM 3797 C CA . TYR A 1 491 ? -9.361 -11.358 -8.804 1.00 81.38 491 TYR A CA 1
ATOM 3798 C C . TYR A 1 491 ? -9.812 -12.817 -8.813 1.00 81.38 491 TYR A C 1
ATOM 3800 O O . TYR A 1 491 ? -10.131 -13.360 -7.760 1.00 81.38 491 TYR A O 1
ATOM 3808 N N . GLU A 1 492 ? -9.882 -13.421 -9.997 1.00 79.00 492 GLU A N 1
ATOM 3809 C CA . GLU A 1 492 ? -10.241 -14.838 -10.212 1.00 79.00 492 GLU A CA 1
ATOM 3810 C C . GLU A 1 492 ? -9.053 -15.653 -10.753 1.00 79.00 492 GLU A C 1
ATOM 3812 O O . GLU A 1 492 ? -9.180 -16.830 -11.079 1.00 79.00 492 GLU A O 1
ATOM 3817 N N . GLY A 1 493 ? -7.892 -15.005 -10.859 1.00 73.75 493 GLY A N 1
ATOM 3818 C CA . GLY A 1 493 ? -6.704 -15.535 -11.504 1.00 73.75 493 GLY A CA 1
ATOM 3819 C C . GLY A 1 493 ? -5.883 -16.502 -10.669 1.00 73.75 493 GLY A C 1
ATOM 3820 O O . GLY A 1 493 ? -6.110 -16.710 -9.485 1.00 73.75 493 GLY A O 1
ATOM 3821 N N . THR A 1 494 ? -4.837 -17.049 -11.276 1.00 78.62 494 THR A N 1
ATOM 3822 C CA . THR A 1 494 ? -3.922 -18.009 -10.627 1.00 78.62 494 THR A CA 1
ATOM 3823 C C . THR A 1 494 ? -2.751 -17.347 -9.886 1.00 78.62 494 THR A C 1
ATOM 3825 O O . THR A 1 494 ? -1.874 -18.035 -9.363 1.00 78.62 494 THR A O 1
ATOM 3828 N N . GLY A 1 495 ? -2.701 -16.011 -9.861 1.00 82.00 495 GLY A N 1
ATOM 3829 C CA . GLY A 1 495 ? -1.528 -15.236 -9.432 1.00 82.00 495 GLY A CA 1
ATOM 3830 C C . GLY A 1 495 ? -0.459 -15.063 -10.525 1.00 82.00 495 GLY A C 1
ATOM 3831 O O . GLY A 1 495 ? 0.586 -14.451 -10.290 1.00 82.00 495 GLY A O 1
ATOM 3832 N N . LEU A 1 496 ? -0.713 -15.611 -11.720 1.00 89.12 496 LEU A N 1
ATOM 3833 C CA . LEU A 1 496 ? 0.174 -15.544 -12.887 1.00 89.12 496 LEU A CA 1
ATOM 3834 C C . LEU A 1 496 ? -0.448 -14.808 -14.073 1.00 89.12 496 LEU A C 1
ATOM 3836 O O . LEU A 1 496 ? 0.237 -14.607 -15.068 1.00 89.12 496 LEU A O 1
ATOM 3840 N N . ASP A 1 497 ? -1.721 -14.429 -13.993 1.00 86.25 497 ASP A N 1
ATOM 3841 C CA . ASP A 1 497 ? -2.487 -13.915 -15.127 1.00 86.25 497 ASP A CA 1
ATOM 3842 C C . ASP A 1 497 ? -1.858 -12.668 -15.760 1.00 86.25 497 ASP A C 1
ATOM 3844 O O . ASP A 1 497 ? -1.903 -12.512 -16.975 1.00 86.25 497 ASP A O 1
ATOM 3848 N N . ASP A 1 498 ? -1.246 -11.786 -14.967 1.00 85.56 498 ASP A N 1
ATOM 3849 C CA . ASP A 1 498 ? -0.520 -10.618 -15.479 1.00 85.56 498 ASP A CA 1
ATOM 3850 C C . ASP A 1 498 ? 0.665 -11.031 -16.364 1.00 85.56 498 ASP A C 1
ATOM 3852 O O . ASP A 1 498 ? 0.858 -10.486 -17.448 1.00 85.56 498 ASP A O 1
ATOM 3856 N N . ILE A 1 499 ? 1.416 -12.051 -15.952 1.00 88.75 499 ILE A N 1
ATOM 3857 C CA . ILE A 1 499 ? 2.541 -12.579 -16.726 1.00 88.75 499 ILE A CA 1
ATOM 3858 C C . ILE A 1 499 ? 2.060 -13.417 -17.915 1.00 88.75 499 ILE A C 1
ATOM 3860 O O . ILE A 1 499 ? 2.604 -13.301 -19.012 1.00 88.75 499 ILE A O 1
ATOM 3864 N N . ASP A 1 500 ? 1.050 -14.261 -17.720 1.00 89.88 500 ASP A N 1
ATOM 3865 C CA . ASP A 1 500 ? 0.545 -15.157 -18.758 1.00 89.88 500 ASP A CA 1
ATOM 3866 C C . ASP A 1 500 ? -0.122 -14.367 -19.887 1.00 89.88 500 ASP A C 1
ATOM 3868 O O . ASP A 1 500 ? 0.081 -14.694 -21.056 1.00 89.88 500 ASP A O 1
ATOM 3872 N N . ASN A 1 501 ? -0.825 -13.275 -19.574 1.00 86.50 501 ASN A N 1
ATOM 3873 C CA . ASN A 1 501 ? -1.376 -12.389 -20.597 1.00 86.50 501 ASN A CA 1
ATOM 3874 C C . ASN A 1 501 ? -0.281 -11.684 -21.411 1.00 86.50 501 ASN A C 1
ATOM 3876 O O . ASN A 1 501 ? -0.403 -11.573 -22.633 1.00 86.50 501 ASN A O 1
ATOM 3880 N N . LEU A 1 502 ? 0.811 -11.257 -20.768 1.00 85.50 502 LEU A N 1
ATOM 3881 C CA . LEU A 1 502 ? 1.962 -10.679 -21.468 1.00 85.50 502 LEU A CA 1
ATOM 3882 C C . LEU A 1 502 ? 2.658 -11.709 -22.367 1.00 85.50 502 LEU A C 1
ATOM 3884 O O . LEU A 1 502 ? 2.965 -11.402 -23.515 1.00 85.50 502 LEU A O 1
ATOM 3888 N N . LEU A 1 503 ? 2.868 -12.935 -21.879 1.00 86.31 503 LEU A N 1
ATOM 3889 C CA . LEU A 1 503 ? 3.513 -14.012 -22.641 1.00 86.31 503 LEU A CA 1
ATOM 3890 C C . LEU A 1 503 ? 2.669 -14.503 -23.824 1.00 86.31 503 LEU A C 1
ATOM 3892 O O . LEU A 1 503 ? 3.229 -14.897 -24.848 1.00 86.31 503 LEU A O 1
ATOM 3896 N N . ASN A 1 504 ? 1.343 -14.503 -23.675 1.00 85.88 504 ASN A N 1
ATOM 3897 C CA . ASN A 1 504 ? 0.403 -14.952 -24.702 1.00 85.88 504 ASN A CA 1
ATOM 3898 C C . ASN A 1 504 ? -0.013 -13.829 -25.666 1.00 85.88 504 ASN A C 1
ATOM 3900 O O . ASN A 1 504 ? -0.738 -14.090 -26.624 1.00 85.88 504 ASN A O 1
ATOM 3904 N N . GLY A 1 505 ? 0.428 -12.591 -25.426 1.00 82.12 505 GLY A N 1
ATOM 3905 C CA . GLY A 1 505 ? 0.090 -11.439 -26.259 1.00 82.12 505 GLY A CA 1
ATOM 3906 C C . GLY A 1 505 ? -1.361 -10.965 -26.131 1.00 82.12 505 GLY A C 1
ATOM 3907 O O . GLY A 1 505 ? -1.869 -10.320 -27.045 1.00 82.12 505 GLY A O 1
ATOM 3908 N N . THR A 1 506 ? -2.039 -11.298 -25.031 1.00 80.12 506 THR A N 1
ATOM 3909 C CA . THR A 1 506 ? -3.441 -10.928 -24.765 1.00 80.12 506 THR A CA 1
ATOM 3910 C C . THR A 1 506 ? -3.581 -9.693 -23.874 1.00 80.12 506 THR A C 1
ATOM 3912 O O . THR A 1 506 ? -4.696 -9.216 -23.665 1.00 80.12 506 THR A O 1
ATOM 3915 N N . ASP A 1 507 ? -2.471 -9.169 -23.349 1.00 79.56 507 ASP A N 1
ATOM 3916 C CA . ASP A 1 507 ? -2.434 -7.894 -22.625 1.00 79.56 507 ASP A CA 1
ATOM 3917 C C . ASP A 1 507 ? -2.360 -6.691 -23.593 1.00 79.56 507 ASP A C 1
ATOM 3919 O O . ASP A 1 507 ? -2.526 -6.820 -24.810 1.00 79.56 507 ASP A O 1
ATOM 3923 N N . ARG A 1 508 ? -2.114 -5.488 -23.067 1.00 74.44 508 ARG A N 1
ATOM 3924 C CA . ARG A 1 508 ? -1.978 -4.273 -23.869 1.00 74.44 508 ARG A CA 1
ATOM 3925 C C . ARG A 1 508 ? -0.901 -4.431 -24.946 1.00 74.44 508 ARG A C 1
ATOM 3927 O O . ARG A 1 508 ? 0.246 -4.784 -24.664 1.00 74.44 508 ARG A O 1
ATOM 3934 N N . LEU A 1 509 ? -1.273 -4.082 -26.178 1.00 73.69 509 LEU A N 1
ATOM 3935 C CA . LEU A 1 509 ? -0.434 -4.237 -27.367 1.00 73.69 509 LEU A CA 1
ATOM 3936 C C . LEU A 1 509 ? 0.930 -3.543 -27.235 1.00 73.69 509 LEU A C 1
ATOM 3938 O O . LEU A 1 509 ? 1.926 -4.073 -27.709 1.00 73.69 509 LEU A O 1
ATOM 3942 N N . ASP A 1 510 ? 1.003 -2.386 -26.578 1.00 72.75 510 ASP A N 1
ATOM 3943 C CA . ASP A 1 510 ? 2.257 -1.659 -26.362 1.00 72.75 510 ASP A CA 1
ATOM 3944 C C . ASP A 1 510 ? 3.246 -2.438 -25.482 1.00 72.75 510 ASP A C 1
ATOM 3946 O O . ASP A 1 510 ? 4.420 -2.559 -25.838 1.00 72.75 510 ASP A O 1
ATOM 3950 N N . LEU A 1 511 ? 2.771 -3.028 -24.382 1.00 74.06 511 LEU A N 1
ATOM 3951 C CA . LEU A 1 511 ? 3.590 -3.873 -23.510 1.00 74.06 511 LEU A CA 1
ATOM 3952 C C . LEU A 1 511 ? 4.005 -5.161 -24.219 1.00 74.06 511 LEU A C 1
ATOM 3954 O O . LEU A 1 511 ? 5.185 -5.509 -24.219 1.00 74.06 511 LEU A O 1
ATOM 3958 N N . VAL A 1 512 ? 3.059 -5.834 -24.878 1.00 77.81 512 VAL A N 1
ATOM 3959 C CA . VAL A 1 512 ? 3.333 -7.056 -25.647 1.00 77.81 512 VAL A CA 1
ATOM 3960 C C . VAL A 1 512 ? 4.415 -6.796 -26.694 1.00 77.81 512 VAL A C 1
ATOM 3962 O O . VAL A 1 512 ? 5.387 -7.544 -26.766 1.00 77.81 512 VAL A O 1
ATOM 3965 N N . MET A 1 513 ? 4.316 -5.702 -27.454 1.00 76.75 513 MET A N 1
ATOM 3966 C CA . MET A 1 513 ? 5.324 -5.336 -28.452 1.00 76.75 513 MET A CA 1
ATOM 3967 C C . MET A 1 513 ? 6.685 -5.023 -27.815 1.00 76.75 513 MET A C 1
ATOM 3969 O O . MET A 1 513 ? 7.713 -5.450 -28.344 1.00 76.75 513 MET A O 1
ATOM 3973 N N . ALA A 1 514 ? 6.719 -4.333 -26.670 1.00 76.44 514 ALA A N 1
ATOM 3974 C CA . ALA A 1 514 ? 7.962 -4.037 -25.954 1.00 76.44 514 ALA A CA 1
ATOM 3975 C C . ALA A 1 514 ? 8.685 -5.311 -25.480 1.00 76.44 514 ALA A C 1
ATOM 3977 O O . ALA A 1 514 ? 9.903 -5.420 -25.633 1.00 76.44 514 ALA A O 1
ATOM 3978 N N . TYR A 1 515 ? 7.947 -6.296 -24.962 1.00 79.00 515 TYR A N 1
ATOM 3979 C CA . TYR A 1 515 ? 8.520 -7.579 -24.552 1.00 79.00 515 TYR A CA 1
ATOM 3980 C C . TYR A 1 515 ? 8.889 -8.455 -25.754 1.00 79.00 515 TYR A C 1
ATOM 3982 O O . TYR A 1 515 ? 10.024 -8.916 -25.848 1.00 79.00 515 TYR A O 1
ATOM 3990 N N . HIS A 1 516 ? 7.982 -8.653 -26.713 1.00 82.25 516 HIS A N 1
ATOM 3991 C CA . HIS A 1 516 ? 8.200 -9.557 -27.848 1.00 82.25 516 HIS A CA 1
ATOM 3992 C C . HIS A 1 516 ? 9.306 -9.085 -28.798 1.00 82.25 516 HIS A C 1
ATOM 3994 O O . HIS A 1 516 ? 9.978 -9.914 -29.410 1.00 82.25 516 HIS A O 1
ATOM 4000 N N . SER A 1 517 ? 9.540 -7.774 -28.897 1.00 84.00 517 SER A N 1
ATOM 4001 C CA . SER A 1 517 ? 10.668 -7.226 -29.662 1.00 84.00 517 SER A CA 1
ATOM 4002 C C . SER A 1 517 ? 12.025 -7.414 -28.972 1.00 84.00 517 SER A C 1
ATOM 4004 O O . SER A 1 517 ? 13.063 -7.210 -29.600 1.00 84.00 517 SER A O 1
ATOM 4006 N N . ASN A 1 518 ? 12.041 -7.841 -27.703 1.00 82.88 518 ASN A N 1
ATOM 4007 C CA . ASN A 1 518 ? 13.249 -8.000 -26.907 1.00 82.88 518 ASN A CA 1
ATOM 4008 C C . ASN A 1 518 ? 13.364 -9.414 -26.296 1.00 82.88 518 ASN A C 1
ATOM 4010 O O . ASN A 1 518 ? 12.826 -9.683 -25.217 1.00 82.88 518 ASN A O 1
ATOM 4014 N N . PRO A 1 519 ? 14.148 -10.321 -26.913 1.00 85.56 519 PRO A N 1
ATOM 4015 C CA . PRO A 1 519 ? 14.316 -11.692 -26.428 1.00 85.56 519 PRO A CA 1
ATOM 4016 C C . PRO A 1 519 ? 14.786 -11.801 -24.973 1.00 85.56 519 PRO A C 1
ATOM 4018 O O . PRO A 1 519 ? 14.448 -12.761 -24.282 1.00 85.56 519 PRO A O 1
ATOM 4021 N N . ALA A 1 520 ? 15.562 -10.827 -24.492 1.00 82.75 520 ALA A N 1
ATOM 4022 C CA . ALA A 1 520 ? 16.028 -10.818 -23.115 1.00 82.75 520 ALA A CA 1
ATOM 4023 C C . ALA A 1 520 ? 14.911 -10.429 -22.136 1.00 82.75 520 ALA A C 1
ATOM 4025 O O . ALA A 1 520 ? 14.767 -11.103 -21.123 1.00 82.75 520 ALA A O 1
ATOM 4026 N N . ALA A 1 521 ? 14.073 -9.443 -22.473 1.00 83.62 521 ALA A N 1
ATOM 4027 C CA . ALA A 1 521 ? 12.899 -9.105 -21.667 1.00 83.62 521 ALA A CA 1
ATOM 4028 C C . ALA A 1 521 ? 11.926 -10.297 -21.566 1.00 83.62 521 ALA A C 1
ATOM 4030 O O . ALA A 1 521 ? 11.405 -10.590 -20.494 1.00 83.62 521 ALA A O 1
ATOM 4031 N N . MET A 1 522 ? 11.746 -11.057 -22.653 1.00 86.69 522 MET A N 1
ATOM 4032 C CA . MET A 1 522 ? 10.975 -12.309 -22.620 1.00 86.69 522 MET A CA 1
ATOM 4033 C C . MET A 1 522 ? 11.615 -13.388 -21.741 1.00 86.69 522 MET A C 1
ATOM 4035 O O . MET A 1 522 ? 10.906 -14.154 -21.086 1.00 86.69 522 MET A O 1
ATOM 4039 N N . ALA A 1 523 ? 12.946 -13.491 -21.730 1.00 87.31 523 ALA A N 1
ATOM 4040 C CA . ALA A 1 523 ? 13.648 -14.422 -20.852 1.00 87.31 523 ALA A CA 1
ATOM 4041 C C . ALA A 1 523 ? 13.470 -14.045 -19.372 1.00 87.31 523 ALA A C 1
ATOM 4043 O O . ALA A 1 523 ? 13.224 -14.935 -18.554 1.00 87.31 523 ALA A O 1
ATOM 4044 N N . ASP A 1 524 ? 13.524 -12.749 -19.054 1.00 87.06 524 ASP A N 1
ATOM 4045 C CA . ASP A 1 524 ? 13.274 -12.216 -17.712 1.00 87.06 524 ASP A CA 1
ATOM 4046 C C . ASP A 1 524 ? 11.825 -12.491 -17.276 1.00 87.06 524 ASP A C 1
ATOM 4048 O O . ASP A 1 524 ? 11.604 -13.059 -16.209 1.00 87.06 524 ASP A O 1
ATOM 4052 N N . LEU A 1 525 ? 10.840 -12.243 -18.147 1.00 89.25 525 LEU A N 1
ATOM 4053 C CA . LEU A 1 525 ? 9.425 -12.521 -17.872 1.00 89.25 525 LEU A CA 1
ATOM 4054 C C . LEU A 1 525 ? 9.153 -14.021 -17.638 1.00 89.25 525 LEU A C 1
ATOM 4056 O O . LEU A 1 525 ? 8.436 -14.412 -16.715 1.00 89.25 525 LEU A O 1
ATOM 4060 N N . ARG A 1 526 ? 9.774 -14.907 -18.430 1.00 91.12 526 ARG A N 1
ATOM 4061 C CA . ARG A 1 526 ? 9.700 -16.367 -18.216 1.00 91.12 526 ARG A CA 1
ATOM 4062 C C . ARG A 1 526 ? 10.373 -16.796 -16.916 1.00 91.12 526 ARG A C 1
ATOM 4064 O O . ARG A 1 526 ? 9.944 -17.767 -16.290 1.00 91.12 526 ARG A O 1
ATOM 4071 N N . LEU A 1 527 ? 11.461 -16.135 -16.533 1.00 91.75 527 LEU A N 1
ATOM 4072 C CA . LEU A 1 527 ? 12.142 -16.395 -15.274 1.00 91.75 527 LEU A CA 1
ATOM 4073 C C . LEU A 1 527 ? 11.264 -15.979 -14.093 1.00 91.75 527 LEU A C 1
ATOM 4075 O O . LEU A 1 527 ? 11.053 -16.815 -13.215 1.00 91.75 527 LEU A O 1
ATOM 4079 N N . GLU A 1 528 ? 10.674 -14.786 -14.142 1.00 92.75 528 GLU A N 1
ATOM 4080 C CA . GLU A 1 528 ? 9.720 -14.308 -13.143 1.00 92.75 528 GLU A CA 1
ATOM 4081 C C . GLU A 1 528 ? 8.521 -15.252 -13.008 1.00 92.75 528 GLU A C 1
ATOM 4083 O O . GLU A 1 528 ? 8.154 -15.658 -11.904 1.00 92.75 528 GLU A O 1
ATOM 4088 N N . ARG A 1 529 ? 7.953 -15.709 -14.131 1.00 94.25 529 ARG A N 1
ATOM 4089 C CA . ARG A 1 529 ? 6.883 -16.714 -14.115 1.00 94.25 529 ARG A CA 1
ATOM 4090 C C . ARG A 1 529 ? 7.276 -17.948 -13.304 1.00 94.25 529 ARG A C 1
ATOM 4092 O O . ARG A 1 529 ? 6.502 -18.440 -12.485 1.00 94.25 529 ARG A O 1
ATOM 4099 N N . ARG A 1 530 ? 8.484 -18.478 -13.530 1.00 94.69 530 ARG A N 1
ATOM 4100 C CA . ARG A 1 530 ? 8.970 -19.685 -12.841 1.00 94.69 530 ARG A CA 1
ATOM 4101 C C . ARG A 1 530 ? 9.181 -19.448 -11.351 1.00 94.69 530 ARG A C 1
ATOM 4103 O O . ARG A 1 530 ? 8.865 -20.343 -10.569 1.00 94.69 530 ARG A O 1
ATOM 4110 N N . THR A 1 531 ? 9.702 -18.290 -10.952 1.00 95.81 531 THR A N 1
ATOM 4111 C CA . THR A 1 531 ? 9.887 -17.965 -9.531 1.00 95.81 531 THR A CA 1
ATOM 4112 C C . THR A 1 531 ? 8.542 -17.768 -8.831 1.00 95.81 531 THR A C 1
ATOM 4114 O O . THR A 1 531 ? 8.372 -18.267 -7.718 1.00 95.81 531 THR A O 1
ATOM 4117 N N . ARG A 1 532 ? 7.542 -17.163 -9.491 1.00 95.81 532 ARG A N 1
ATOM 4118 C CA . ARG A 1 532 ? 6.170 -17.059 -8.957 1.00 95.81 532 ARG A CA 1
ATOM 4119 C C . ARG A 1 532 ? 5.478 -18.419 -8.837 1.00 95.81 532 ARG A C 1
ATOM 4121 O O . ARG A 1 532 ? 4.872 -18.697 -7.809 1.00 95.81 532 ARG A O 1
ATOM 4128 N N . VAL A 1 533 ? 5.636 -19.314 -9.818 1.00 95.44 533 VAL A N 1
ATOM 4129 C CA . VAL A 1 533 ? 5.168 -20.714 -9.709 1.00 95.44 533 VAL A CA 1
ATOM 4130 C C . VAL A 1 533 ? 5.830 -21.424 -8.525 1.00 95.44 533 VAL A C 1
ATOM 4132 O O . VAL A 1 533 ? 5.165 -22.142 -7.779 1.00 95.44 533 VAL A O 1
ATOM 4135 N N . HIS A 1 534 ? 7.134 -21.212 -8.320 1.00 96.69 534 HIS A N 1
ATOM 4136 C CA . HIS A 1 534 ? 7.866 -21.786 -7.188 1.00 96.69 534 HIS A CA 1
ATOM 4137 C C . HIS A 1 534 ? 7.357 -21.258 -5.839 1.00 96.69 534 HIS A C 1
ATOM 4139 O O . HIS A 1 534 ? 7.228 -22.039 -4.896 1.00 96.69 534 HIS A O 1
ATOM 4145 N N . PHE A 1 535 ? 7.013 -19.969 -5.754 1.00 97.44 535 PHE A N 1
ATOM 4146 C CA . PHE A 1 535 ? 6.346 -19.377 -4.591 1.00 97.44 535 PHE A CA 1
ATOM 4147 C C . PHE A 1 535 ? 4.947 -19.972 -4.372 1.00 97.44 535 PHE A C 1
ATOM 4149 O O . PHE A 1 535 ? 4.648 -20.447 -3.280 1.00 97.44 535 PHE A O 1
ATOM 4156 N N . ALA A 1 536 ? 4.108 -20.024 -5.409 1.00 96.25 536 ALA A N 1
ATOM 4157 C CA . ALA A 1 536 ? 2.758 -20.579 -5.320 1.00 96.25 536 ALA A CA 1
ATOM 4158 C C . ALA A 1 536 ? 2.766 -22.049 -4.864 1.00 96.25 536 ALA A C 1
ATOM 4160 O O . ALA A 1 536 ? 1.950 -22.446 -4.034 1.00 96.25 536 ALA A O 1
ATOM 4161 N N . TYR A 1 537 ? 3.741 -22.842 -5.325 1.00 96.62 537 TYR A N 1
ATOM 4162 C CA . TYR A 1 537 ? 3.938 -24.215 -4.860 1.00 96.62 537 TYR A CA 1
ATOM 4163 C C . TYR A 1 537 ? 4.203 -24.291 -3.348 1.00 96.62 537 TYR A C 1
ATOM 4165 O O . TYR A 1 537 ? 3.658 -25.162 -2.671 1.00 96.62 537 TYR A O 1
ATOM 4173 N N . PHE A 1 538 ? 5.005 -23.378 -2.793 1.00 97.81 538 PHE A N 1
ATOM 4174 C CA . PHE A 1 538 ? 5.216 -23.305 -1.346 1.00 97.81 538 PHE A CA 1
ATOM 4175 C C . PHE A 1 538 ? 3.928 -22.979 -0.598 1.00 97.81 538 PHE A C 1
ATOM 4177 O O . PHE A 1 538 ? 3.604 -23.659 0.374 1.00 97.81 538 PHE A O 1
ATOM 4184 N N . ILE A 1 539 ? 3.172 -21.988 -1.076 1.00 97.62 539 ILE A N 1
ATOM 4185 C CA . ILE A 1 539 ? 1.884 -21.621 -0.482 1.00 97.62 539 ILE A CA 1
ATOM 4186 C C . ILE A 1 539 ? 0.929 -22.814 -0.478 1.00 97.62 539 ILE A C 1
ATOM 4188 O O . ILE A 1 539 ? 0.318 -23.097 0.552 1.00 97.62 539 ILE A O 1
ATOM 4192 N N . ASP A 1 540 ? 0.835 -23.559 -1.580 1.00 95.94 540 ASP A N 1
ATOM 4193 C CA . ASP A 1 540 ? -0.005 -24.754 -1.678 1.00 95.94 540 ASP A CA 1
ATOM 4194 C C . ASP A 1 540 ? 0.437 -25.847 -0.689 1.00 95.94 540 ASP A C 1
ATOM 4196 O O . ASP A 1 540 ? -0.374 -26.337 0.103 1.00 95.94 540 ASP A O 1
ATOM 4200 N N . LYS A 1 541 ? 1.735 -26.184 -0.672 1.00 97.38 541 LYS A N 1
ATOM 4201 C CA . LYS A 1 541 ? 2.269 -27.341 0.069 1.00 97.38 541 LYS A CA 1
ATOM 4202 C C . LYS A 1 541 ? 2.600 -27.093 1.535 1.00 97.38 541 LYS A C 1
ATOM 4204 O O . LYS A 1 541 ? 2.746 -28.067 2.279 1.00 97.38 541 LYS A O 1
ATOM 4209 N N . ARG A 1 542 ? 2.721 -25.841 1.982 1.00 97.25 542 ARG A N 1
ATOM 4210 C CA . ARG A 1 542 ? 3.025 -25.547 3.385 1.00 97.25 542 ARG A CA 1
ATOM 4211 C C . ARG A 1 542 ? 1.875 -25.996 4.286 1.00 97.25 542 ARG A C 1
ATOM 4213 O O . ARG A 1 542 ? 0.751 -25.497 4.194 1.00 97.25 542 ARG A O 1
ATOM 4220 N N . LYS A 1 543 ? 2.174 -26.940 5.180 1.00 96.69 543 LYS A N 1
ATOM 4221 C CA . LYS A 1 543 ? 1.236 -27.423 6.201 1.00 96.69 543 LYS A CA 1
ATOM 4222 C C . LYS A 1 543 ? 0.933 -26.316 7.210 1.00 96.69 543 LYS A C 1
ATOM 4224 O O . LYS A 1 543 ? 1.827 -25.561 7.576 1.00 96.69 543 LYS A O 1
ATOM 4229 N N . GLY A 1 544 ? -0.320 -26.241 7.655 1.00 94.88 544 GLY A N 1
ATOM 4230 C CA . GLY A 1 544 ? -0.768 -25.253 8.643 1.00 94.88 544 GLY A CA 1
ATOM 4231 C C . GLY A 1 544 ? -0.845 -23.814 8.125 1.00 94.88 544 GLY A C 1
ATOM 4232 O O . GLY A 1 544 ? -1.079 -22.905 8.910 1.00 94.88 544 GLY A O 1
ATOM 4233 N N . LEU A 1 545 ? -0.646 -23.580 6.821 1.00 96.75 545 LEU A N 1
ATOM 4234 C CA . LEU A 1 545 ? -0.902 -22.274 6.223 1.00 96.75 545 LEU A CA 1
ATOM 4235 C C . LEU A 1 545 ? -2.399 -22.141 5.927 1.00 96.75 545 LEU A C 1
ATOM 4237 O O . LEU A 1 545 ? -2.855 -22.532 4.857 1.00 96.75 545 LEU A O 1
ATOM 4241 N N . ASP A 1 546 ? -3.154 -21.620 6.884 1.00 95.62 546 ASP A N 1
ATOM 4242 C CA . ASP A 1 546 ? -4.587 -21.340 6.777 1.00 95.62 546 ASP A CA 1
ATOM 4243 C C . ASP A 1 546 ? -4.965 -20.138 7.666 1.00 95.62 546 ASP A C 1
ATOM 4245 O O . ASP A 1 546 ? -4.097 -19.490 8.256 1.00 95.62 546 ASP A O 1
ATOM 4249 N N . ARG A 1 547 ? -6.261 -19.826 7.786 1.00 94.50 547 ARG A N 1
ATOM 4250 C CA . ARG A 1 547 ? -6.754 -18.692 8.588 1.00 94.50 547 ARG A CA 1
ATOM 4251 C C . ARG A 1 547 ? -6.313 -18.703 10.057 1.00 94.50 547 ARG A C 1
ATOM 4253 O O . ARG A 1 547 ? -6.270 -17.649 10.680 1.00 94.50 547 ARG A O 1
ATOM 4260 N N . THR A 1 548 ? -5.975 -19.861 10.633 1.00 95.31 548 THR A N 1
ATOM 4261 C CA . THR A 1 548 ? -5.501 -19.951 12.026 1.00 95.31 548 THR A CA 1
ATOM 4262 C C . THR A 1 548 ? -4.146 -19.271 12.225 1.00 95.31 548 THR A C 1
ATOM 4264 O O . THR A 1 548 ? -3.766 -18.970 13.360 1.00 95.31 548 THR A O 1
ATOM 4267 N N . MET A 1 549 ? -3.435 -18.967 11.136 1.00 96.56 549 MET A N 1
ATOM 4268 C CA . MET A 1 549 ? -2.227 -18.143 11.145 1.00 96.56 549 MET A CA 1
ATOM 4269 C C . MET A 1 549 ? -2.505 -16.696 11.568 1.00 96.56 549 MET A C 1
ATOM 4271 O O . MET A 1 549 ? -1.610 -16.051 12.100 1.00 96.56 549 MET A O 1
ATOM 4275 N N . LEU A 1 550 ? -3.730 -16.197 11.358 1.00 94.50 550 LEU A N 1
ATOM 4276 C CA . LEU A 1 550 ? -4.106 -14.806 11.633 1.00 94.50 550 LEU A CA 1
ATOM 4277 C C . LEU A 1 550 ? -4.522 -14.550 13.088 1.00 94.50 550 LEU A C 1
ATOM 4279 O O . LEU A 1 550 ? -4.724 -13.399 13.457 1.00 94.50 550 LEU A O 1
ATOM 4283 N N . GLY A 1 551 ? -4.672 -15.603 13.897 1.00 90.56 551 GLY A N 1
ATOM 4284 C CA . GLY A 1 551 ? -5.117 -15.507 15.287 1.00 90.56 551 GLY A CA 1
ATOM 4285 C C . GLY A 1 551 ? -4.095 -16.028 16.299 1.00 90.56 551 GLY A C 1
ATOM 4286 O O . GLY A 1 551 ? -3.126 -16.720 15.961 1.00 90.56 551 GLY A O 1
ATOM 4287 N N . GLY A 1 552 ? -4.364 -15.750 17.573 1.00 91.75 552 GLY A N 1
ATOM 4288 C CA . GLY A 1 552 ? -3.496 -16.065 18.709 1.00 91.75 552 GLY A CA 1
ATOM 4289 C C . GLY A 1 552 ? -3.156 -14.809 19.507 1.00 91.75 552 GLY A C 1
ATOM 4290 O O . GLY A 1 552 ? -3.594 -13.720 19.153 1.00 91.75 552 GLY A O 1
ATOM 4291 N N . SER A 1 553 ? -2.391 -14.967 20.587 1.00 88.81 553 SER A N 1
ATOM 4292 C CA . SER A 1 553 ? -1.727 -13.824 21.219 1.00 88.81 553 SER A CA 1
ATOM 4293 C C . SER A 1 553 ? -0.629 -13.280 20.305 1.00 88.81 553 SER A C 1
ATOM 4295 O O . SER A 1 553 ? -0.129 -14.011 19.446 1.00 88.81 553 SER A O 1
ATOM 4297 N N . ASP A 1 554 ? -0.205 -12.039 20.536 1.00 83.12 554 ASP A N 1
ATOM 4298 C CA . ASP A 1 554 ? 0.847 -11.385 19.750 1.00 83.12 554 ASP A CA 1
ATOM 4299 C C . ASP A 1 554 ? 2.118 -12.245 19.658 1.00 83.12 554 ASP A C 1
ATOM 4301 O O . ASP A 1 554 ? 2.585 -12.525 18.559 1.00 83.12 554 ASP A O 1
ATOM 4305 N N . ALA A 1 555 ? 2.590 -12.808 20.775 1.00 86.88 555 ALA A N 1
ATOM 4306 C CA . ALA A 1 555 ? 3.760 -13.694 20.788 1.00 86.88 555 ALA A CA 1
ATOM 4307 C C . ALA A 1 555 ? 3.574 -14.976 19.946 1.00 86.88 555 ALA A C 1
ATOM 4309 O O . ALA A 1 555 ? 4.504 -15.453 19.296 1.00 86.88 555 ALA A O 1
ATOM 4310 N N . VAL A 1 556 ? 2.366 -15.555 19.942 1.00 93.81 556 VAL A N 1
ATOM 4311 C CA . VAL A 1 556 ? 2.056 -16.739 19.122 1.00 93.81 556 VAL A CA 1
ATOM 4312 C C . VAL A 1 556 ? 1.983 -16.362 17.644 1.00 93.81 556 VAL A C 1
ATOM 4314 O O . VAL A 1 556 ? 2.431 -17.126 16.789 1.00 93.81 556 VAL A O 1
ATOM 4317 N N . PHE A 1 557 ? 1.416 -15.198 17.330 1.00 92.88 557 PHE A N 1
ATOM 4318 C CA . PHE A 1 557 ? 1.372 -14.668 15.974 1.00 92.88 557 PHE A CA 1
ATOM 4319 C C . PHE A 1 557 ? 2.782 -14.384 15.435 1.00 92.88 557 PHE A C 1
ATOM 4321 O O . PHE A 1 557 ? 3.110 -14.855 14.345 1.00 92.88 557 PHE A O 1
ATOM 4328 N N . GLU A 1 558 ? 3.634 -13.710 16.211 1.00 90.25 558 GLU A N 1
ATOM 4329 C CA . GLU A 1 558 ? 5.042 -13.467 15.874 1.00 90.25 558 GLU A CA 1
ATOM 4330 C C . GLU A 1 558 ? 5.782 -14.777 15.603 1.00 90.25 558 GLU A C 1
ATOM 4332 O O . GLU A 1 558 ? 6.388 -14.936 14.546 1.00 90.25 558 GLU A O 1
ATOM 4337 N N . GLN A 1 559 ? 5.649 -15.771 16.486 1.00 95.38 559 GLN A N 1
ATOM 4338 C CA . GLN A 1 559 ? 6.277 -17.078 16.294 1.00 95.38 559 GLN A CA 1
ATOM 4339 C C . GLN A 1 559 ? 5.834 -17.754 14.983 1.00 95.38 559 GLN A C 1
ATOM 4341 O O . GLN A 1 559 ? 6.654 -18.333 14.265 1.00 95.38 559 GLN A O 1
ATOM 4346 N N . LYS A 1 560 ? 4.536 -17.695 14.652 1.00 96.69 560 LYS A N 1
ATOM 4347 C CA . LYS A 1 560 ? 3.996 -18.240 13.393 1.00 96.69 560 LYS A CA 1
ATOM 4348 C C . LYS A 1 560 ? 4.522 -17.485 12.172 1.00 96.69 560 LYS A C 1
ATOM 4350 O O . LYS A 1 560 ? 4.802 -18.122 11.151 1.00 96.69 560 LYS A O 1
ATOM 4355 N N . MET A 1 561 ? 4.629 -16.158 12.267 1.00 96.62 561 MET A N 1
ATOM 4356 C CA . MET A 1 561 ? 5.181 -15.294 11.224 1.00 96.62 561 MET A CA 1
ATOM 4357 C C . MET A 1 561 ? 6.652 -15.624 10.979 1.00 96.62 561 MET A C 1
ATOM 4359 O O . MET A 1 561 ? 7.021 -15.932 9.849 1.00 96.62 561 MET A O 1
ATOM 4363 N N . ASP A 1 562 ? 7.468 -15.649 12.029 1.00 96.50 562 ASP A N 1
ATOM 4364 C CA . ASP A 1 562 ? 8.901 -15.932 11.943 1.00 96.50 562 ASP A CA 1
ATOM 4365 C C . ASP A 1 562 ? 9.160 -17.313 11.339 1.00 96.50 562 ASP A C 1
ATOM 4367 O O . ASP A 1 562 ? 9.962 -17.452 10.413 1.00 96.50 562 ASP A O 1
ATOM 4371 N N . ALA A 1 563 ? 8.415 -18.329 11.788 1.00 97.75 563 ALA A N 1
ATOM 4372 C CA . ALA A 1 563 ? 8.480 -19.664 11.205 1.00 97.75 563 ALA A CA 1
ATOM 4373 C C . ALA A 1 563 ? 8.098 -19.655 9.714 1.00 97.75 563 ALA A C 1
ATOM 4375 O O . ALA A 1 563 ? 8.776 -20.270 8.895 1.00 97.75 563 ALA A O 1
ATOM 4376 N N . PHE A 1 564 ? 7.037 -18.932 9.333 1.00 98.06 564 PHE A N 1
ATOM 4377 C CA . PHE A 1 564 ? 6.636 -18.794 7.928 1.00 98.06 564 PHE A CA 1
ATOM 4378 C C . PHE A 1 564 ? 7.705 -18.133 7.069 1.00 98.06 564 PHE A C 1
ATOM 4380 O O . PHE A 1 564 ? 7.992 -18.636 5.983 1.00 98.06 564 PHE A O 1
ATOM 4387 N N . ILE A 1 565 ? 8.312 -17.050 7.546 1.00 98.25 565 ILE A N 1
ATOM 4388 C CA . ILE A 1 565 ? 9.341 -16.325 6.803 1.00 98.25 565 ILE A CA 1
ATOM 4389 C C . ILE A 1 565 ? 10.622 -17.151 6.681 1.00 98.25 565 ILE A C 1
ATOM 4391 O O . ILE A 1 565 ? 11.198 -17.212 5.593 1.00 98.25 565 ILE A O 1
ATOM 4395 N N . ALA A 1 566 ? 11.032 -17.856 7.738 1.00 98.06 566 ALA A N 1
ATOM 4396 C CA . ALA A 1 566 ? 12.175 -18.766 7.694 1.00 98.06 566 ALA A CA 1
ATOM 4397 C C . ALA A 1 566 ? 11.961 -19.921 6.696 1.00 98.06 566 ALA A C 1
ATOM 4399 O O . ALA A 1 566 ? 12.829 -20.184 5.854 1.00 98.06 566 ALA A O 1
ATOM 4400 N N . ASP A 1 567 ? 10.790 -20.568 6.738 1.00 98.31 567 ASP A N 1
ATOM 4401 C CA . ASP A 1 567 ? 10.409 -21.632 5.802 1.00 98.31 567 ASP A CA 1
ATOM 4402 C C . ASP A 1 567 ? 10.387 -21.118 4.355 1.00 98.31 567 ASP A C 1
ATOM 4404 O O . ASP A 1 567 ? 10.944 -21.745 3.450 1.00 98.31 567 ASP A O 1
ATOM 4408 N N . LEU A 1 568 ? 9.752 -19.959 4.138 1.00 98.44 568 LEU A N 1
ATOM 4409 C CA . LEU A 1 568 ? 9.612 -19.337 2.825 1.00 98.44 568 LEU A CA 1
ATOM 4410 C C . LEU A 1 568 ? 10.986 -19.016 2.248 1.00 98.44 568 LEU A C 1
ATOM 4412 O O . LEU A 1 568 ? 11.292 -19.418 1.128 1.00 98.44 568 LEU A O 1
ATOM 4416 N N . LYS A 1 569 ? 11.843 -18.341 3.019 1.00 98.19 569 LYS A N 1
ATOM 4417 C CA . LYS A 1 569 ? 13.191 -17.970 2.584 1.00 98.19 569 LYS A CA 1
ATOM 4418 C C . LYS A 1 569 ? 14.012 -19.201 2.205 1.00 98.19 569 LYS A C 1
ATOM 4420 O O . LYS A 1 569 ? 14.603 -19.221 1.126 1.00 98.19 569 LYS A O 1
ATOM 4425 N N . THR A 1 570 ? 13.965 -20.248 3.029 1.00 98.12 570 THR A N 1
ATOM 4426 C CA . THR A 1 570 ? 14.630 -21.533 2.756 1.00 98.12 570 THR A CA 1
ATOM 4427 C C . THR A 1 570 ? 14.125 -22.160 1.452 1.00 98.12 570 THR A C 1
ATOM 4429 O O . THR A 1 570 ? 14.920 -22.575 0.606 1.00 98.12 570 THR A O 1
ATOM 4432 N N . HIS A 1 571 ? 12.804 -22.191 1.243 1.00 98.06 571 HIS A N 1
ATOM 4433 C CA . HIS A 1 571 ? 12.200 -22.729 0.022 1.00 98.06 571 HIS A CA 1
ATOM 4434 C C . HIS A 1 571 ? 12.604 -21.939 -1.227 1.00 98.06 571 HIS A C 1
ATOM 4436 O O . HIS A 1 571 ? 12.981 -22.532 -2.242 1.00 98.06 571 HIS A O 1
ATOM 4442 N N . LEU A 1 572 ? 12.552 -20.605 -1.168 1.00 97.50 572 LEU A N 1
ATOM 4443 C CA . LEU A 1 572 ? 12.911 -19.735 -2.290 1.00 97.50 572 LEU A CA 1
ATOM 4444 C C . LEU A 1 572 ? 14.399 -19.859 -2.643 1.00 97.50 572 LEU A C 1
ATOM 4446 O O . LEU A 1 572 ? 14.738 -19.951 -3.821 1.00 97.50 572 LEU A O 1
ATOM 4450 N N . GLN A 1 573 ? 15.284 -19.956 -1.646 1.00 96.56 573 GLN A N 1
ATOM 4451 C CA . GLN A 1 573 ? 16.718 -20.198 -1.855 1.00 96.56 573 GLN A CA 1
ATOM 4452 C C . GLN A 1 573 ? 17.006 -21.561 -2.505 1.00 96.56 573 GLN A C 1
ATOM 4454 O O . GLN A 1 573 ? 18.005 -21.713 -3.208 1.00 96.56 573 GLN A O 1
ATOM 4459 N N . GLY A 1 574 ? 16.111 -22.540 -2.336 1.00 96.25 574 GLY A N 1
ATOM 4460 C CA . GLY A 1 574 ? 16.158 -23.828 -3.030 1.00 96.25 574 GLY A CA 1
ATOM 4461 C C . GLY A 1 574 ? 15.818 -23.766 -4.527 1.00 96.25 574 GLY A C 1
ATOM 4462 O O . GLY A 1 574 ? 15.909 -24.788 -5.217 1.00 96.25 574 GLY A O 1
ATOM 4463 N N . PHE A 1 575 ? 15.422 -22.602 -5.056 1.00 95.81 575 PHE A N 1
ATOM 4464 C CA . PHE A 1 575 ? 15.094 -22.440 -6.469 1.00 95.81 575 PHE A CA 1
ATOM 4465 C C . PHE A 1 575 ? 16.310 -22.699 -7.363 1.00 95.81 575 PHE A C 1
ATOM 4467 O O . PHE A 1 575 ? 17.350 -22.041 -7.290 1.00 95.81 575 PHE A O 1
ATOM 4474 N N . LYS A 1 576 ? 16.166 -23.667 -8.271 1.00 91.38 576 LYS A N 1
ATOM 4475 C CA . LYS A 1 576 ? 17.216 -24.014 -9.227 1.00 91.38 576 LYS A CA 1
ATOM 4476 C C . LYS A 1 576 ? 17.175 -23.066 -10.416 1.00 91.38 576 LYS A C 1
ATOM 4478 O O . LYS A 1 576 ? 16.395 -23.256 -11.351 1.00 91.38 576 LYS A O 1
ATOM 4483 N N . TRP A 1 577 ? 18.104 -22.118 -10.434 1.00 83.69 577 TRP A N 1
ATOM 4484 C CA . TRP A 1 577 ? 18.467 -21.364 -11.628 1.00 83.69 577 TRP A CA 1
ATOM 4485 C C . TRP A 1 577 ? 18.994 -22.348 -12.676 1.00 83.69 577 TRP A C 1
ATOM 4487 O O . TRP A 1 577 ? 20.169 -22.715 -12.653 1.00 83.69 577 TRP A O 1
ATOM 4497 N N . LYS A 1 578 ? 18.144 -22.857 -13.574 1.00 73.56 578 LYS A N 1
ATOM 4498 C CA . LYS A 1 578 ? 18.620 -23.675 -14.697 1.00 73.56 578 LYS A CA 1
ATOM 4499 C C . LYS A 1 578 ? 19.573 -22.822 -15.549 1.00 73.56 578 LYS A C 1
ATOM 4501 O O . LYS A 1 578 ? 19.132 -22.097 -16.434 1.00 73.56 578 LYS A O 1
ATOM 4506 N N . ARG A 1 579 ? 20.883 -22.907 -15.287 1.00 51.12 579 ARG A N 1
ATOM 4507 C CA . ARG A 1 579 ? 21.947 -22.504 -16.217 1.00 51.12 579 ARG A CA 1
ATOM 4508 C C . ARG A 1 579 ? 21.926 -23.523 -17.350 1.00 51.12 579 ARG A C 1
ATOM 4510 O O . ARG A 1 579 ? 22.430 -24.625 -17.163 1.00 51.12 579 ARG A O 1
ATOM 4517 N N . GLY A 1 580 ? 21.281 -23.214 -18.474 1.00 46.50 580 GLY A N 1
ATOM 4518 C CA . GLY A 1 580 ? 21.096 -24.248 -19.497 1.00 46.50 580 GLY A CA 1
ATOM 4519 C C . GLY A 1 580 ? 20.559 -23.853 -20.866 1.00 46.50 580 GLY A C 1
ATOM 4520 O O . GLY A 1 580 ? 20.615 -24.695 -21.750 1.00 46.50 580 GLY A O 1
ATOM 4521 N N . GLU A 1 581 ? 20.120 -22.619 -21.098 1.00 42.19 581 GLU A N 1
ATOM 4522 C CA . GLU A 1 581 ? 20.051 -22.088 -22.465 1.00 42.19 581 GLU A CA 1
ATOM 4523 C C . GLU A 1 581 ? 21.336 -21.283 -22.657 1.00 42.19 581 GLU A C 1
ATOM 4525 O O . GLU A 1 581 ? 21.569 -20.286 -21.971 1.00 42.19 581 GLU A O 1
ATOM 4530 N N . LYS A 1 582 ? 22.268 -21.854 -23.426 1.00 35.97 582 LYS A N 1
ATOM 4531 C CA . LYS A 1 582 ? 23.638 -21.352 -23.574 1.00 35.97 582 LYS A CA 1
ATOM 4532 C C . LYS A 1 582 ? 23.640 -19.898 -24.065 1.00 35.97 582 LYS A C 1
ATOM 4534 O O . LYS A 1 582 ? 22.827 -19.529 -24.905 1.00 35.97 582 LYS A O 1
ATOM 4539 N N . LYS A 1 583 ? 24.569 -19.130 -23.484 1.00 40.69 583 LYS A N 1
ATOM 4540 C CA . LYS A 1 583 ? 24.956 -17.765 -23.865 1.00 40.69 583 LYS A CA 1
ATOM 4541 C C . LYS A 1 583 ? 25.406 -17.670 -25.312 1.00 40.69 583 LYS A C 1
ATOM 4543 O O . LYS A 1 583 ? 26.049 -18.646 -25.763 1.00 40.69 583 LYS A O 1
#

Sequence (583 aa):
MSLGTLTTAFAPEATSCLDPDTFWMEERGGDERNIQGGLPFLQRPECYPKGFIPVSTSYYSPGICPSAYTVACSSTMLEEGREITAHVCCPDRYWQYTCPSDNAAAELKKAPWLSTLGCWSSLTTTGVRVVTKAGFGSNEIVTTTLSKGIFGAHAINVRAELGESGLPVETGAASEPTSCTDTAVTHDDSGIRISPGTMAGISIGSAVGALLIAAICWFLVRHLRKRPDDPADWTTSADGATRDEEIYKQDAEPKKVVDHDVPIAELGDYCNNRMSWENTWENMTVSPASAHTVTGDGRGTPIRKDGQLLRHQHLFALKMFLKQAFLTYKEVFYEHDITSVEVKNGVFNICQPPHDPKKSPFRGKWGPFPDNVTNNTIKREAALSIEQCNTAVGLLYPLSQKLLSGTGWDMFRLSGRVRKPVFLPTFNGMDRTKTIQGIDGHAVIAVEHSELDEYFIFDPSGSQYGISKACMPIQQYEIEYQSAWNRRVRYEGTGLDDIDNLLNGTDRLDLVMAYHSNPAAMADLRLERRTRVHFAYFIDKRKGLDRTMLGGSDAVFEQKMDAFIADLKTHLQGFKWKRGEKK